Protein AF-A0A8J4TET8-F1 (afdb_monomer_lite)

InterPro domains:
  IPR002698 5-formyltetrahydrofolate cyclo-ligase [PF01812] (403-600)
  IPR002698 5-formyltetrahydrofolate cyclo-ligase [PTHR13017] (386-620)
  IPR024185 5-formyltetrahydrofolate cyclo-ligase-like domain superfamily [G3DSA:3.40.50.10420] (451-612)
  IPR025593 Growth arrest-specific protein 8 domain [PF13851] (230-390)
  IPR037171 NagB/RpiA transferase-like [SSF100950] (402-618)

pLDDT: mean 81.6, std 18.82, range [26.59, 98.31]

Secondary structure (DSSP, 8-state):
-----------------------------------THHHHHHHHHHHHHHHHHHHHHHHHHHHHHHHHHHHHHHHHHHHHHHHHHHHHHHHHHHHHHHHHHHHHHHHHHHHHHHHHHHHHHHHHHHHHHHHHHHHHHHHHHHHHHHHHHHHHHHHHHHHHHHHHHHHHHHHHHHHHHHHHHHHHHHHHHHHHHHHHHHHHHHHHHHHHHHHHHHHHHHHHHHHHHHHHHHHHHHHHHHHHHHHHHHHHHHHHHHHHHHHHHHHHHHHHHHHHHHHHHHHHHHHHHHHHHHHHHHHHHHHHHHHHHHHHHHHHHHHHHHHHHHHHHHHHHHHHHHHHHHHHHHHHHHHHHHHHHHHHHTTTTTS---------------------------------------HHHHHHHHHHHHHHTT-B-SS---TTSPPPBTTHHHHHHTTTS-HHHHH-SEEEE-SSGGGHHHHHHHHHTTPEEEEEPGGGBTBSEEEEPPPTT--HHHHHHHHSTTHHHHS-EEE-TT-----SEEEE--SEE-TTS-EE-SSS-HHHHHHHHHHHTTS--TTSEEEEE--GGGB----GGG--TTS---SEEE-SS-EEE----SPPP-S--TT-

Radius of gyration: 111.87 Å; chains: 1; bounding box: 209×104×379 Å

Sequence (620 aa):
MGPKKKSAEKKASGKKSGKKKGGKSGSGLPNEKMTKEQLEEKIKQMQAQMEQEVKERNSFQLEYDKIQSFCEMTKKQLEEKKTDLRNRDKDLEAAAERHQAEIMMYDQKLRHLLQEQQTAIGELKTERVVVIKVMEDEHTEVERKLQRDRLKLKANMNEQELSYQNLLKNLKLTHNKETTKLRTKFEDKVRVIEATYEKKMQIQREEKDLRRKVELHETEQKKNFHISMLIKNQEKAFSDFRSYYSEITLGSFNQMNLLKDQRAEMKMKEEAAEKEMADVQKENQRLIETLKEVTQEVAELQKQLTDYHKDKALLKEKKADLKARDAELKDQKLENEVMKQRIIMMKQKNDDLQQKFSKAIQEVQQKNSFKNLLLERKMSTLTHTMEKKGGHSNVCNGNDATKWDIRHKVWDYMESKELASFPRPVHHRIPNFKGAQGACGKLVDFEFFTKCTEVKVDPDKPLEGARLAALQAGKTLLVPTPRLRTGLFNRIVPPQRASKEDLRVCSTSQGVKEFSVPVGLDSRVHMDLVVVGSVAVSEKGYRIGKGEGFADMEYAMMVSMGAVNESTVVVTIVHDCQVVDIPEGLTESHDLTVDYILTPSRIIKTECKIPKPQGIIWSK

Structure (mmCIF, N/CA/C/O backbone):
data_AF-A0A8J4TET8-F1
#
_entry.id   AF-A0A8J4TET8-F1
#
loop_
_atom_site.group_PDB
_atom_site.id
_atom_site.type_symbol
_atom_site.label_atom_id
_atom_site.label_alt_id
_atom_site.label_comp_id
_atom_site.label_asym_id
_atom_site.label_entity_id
_atom_site.label_seq_id
_atom_site.pdbx_PDB_ins_code
_atom_site.Cartn_x
_atom_site.Cartn_y
_atom_site.Cartn_z
_atom_site.occupancy
_atom_site.B_iso_or_equiv
_atom_site.auth_seq_id
_atom_site.auth_comp_id
_atom_site.auth_asym_id
_atom_site.auth_atom_id
_atom_site.pdbx_PDB_model_num
ATOM 1 N N . MET A 1 1 ? 59.371 -41.474 -98.783 1.00 40.91 1 MET A N 1
ATOM 2 C CA . MET A 1 1 ? 58.909 -42.674 -99.527 1.00 40.91 1 MET A CA 1
ATOM 3 C C . MET A 1 1 ? 59.495 -42.625 -100.941 1.00 40.91 1 MET A C 1
ATOM 5 O O . MET A 1 1 ? 59.842 -41.535 -101.372 1.00 40.91 1 MET A O 1
ATOM 9 N N . GLY A 1 2 ? 59.648 -43.760 -101.638 1.00 44.81 2 GLY A N 1
ATOM 10 C CA . GLY A 1 2 ? 59.929 -43.789 -103.094 1.00 44.81 2 GLY A CA 1
ATOM 11 C C . GLY A 1 2 ? 58.631 -43.751 -103.934 1.00 44.81 2 GLY A C 1
ATOM 12 O O . GLY A 1 2 ? 57.599 -43.482 -103.317 1.00 44.81 2 GLY A O 1
ATOM 13 N N . PRO A 1 3 ? 58.616 -44.110 -105.252 1.00 53.50 3 PRO A N 1
ATOM 14 C CA . PRO A 1 3 ? 59.635 -44.938 -105.936 1.00 53.50 3 PRO A CA 1
ATOM 15 C C . PRO A 1 3 ? 59.945 -44.723 -107.466 1.00 53.50 3 PRO A C 1
ATOM 17 O O . PRO A 1 3 ? 59.063 -44.465 -108.268 1.00 53.50 3 PRO A O 1
ATOM 20 N N . LYS A 1 4 ? 61.182 -45.095 -107.872 1.00 35.88 4 LYS A N 1
ATOM 21 C CA . LYS A 1 4 ? 61.586 -45.926 -109.061 1.00 35.88 4 LYS A CA 1
ATOM 22 C C . LYS A 1 4 ? 61.344 -45.511 -110.553 1.00 35.88 4 LYS A C 1
ATOM 24 O O . LYS A 1 4 ? 60.207 -45.465 -110.995 1.00 35.88 4 LYS A O 1
ATOM 29 N N . LYS A 1 5 ? 62.431 -45.680 -111.360 1.00 38.03 5 LYS A N 1
ATOM 30 C CA . LYS A 1 5 ? 62.505 -46.196 -112.781 1.00 38.03 5 LYS A CA 1
ATOM 31 C C . LYS A 1 5 ? 61.964 -45.263 -113.909 1.00 38.03 5 LYS A C 1
ATOM 33 O O . LYS A 1 5 ? 61.221 -44.356 -113.590 1.00 38.03 5 LYS A O 1
ATOM 38 N N . LYS A 1 6 ? 62.256 -45.361 -115.232 1.00 35.81 6 LYS A N 1
ATOM 39 C CA . LYS A 1 6 ? 63.081 -46.188 -116.192 1.00 35.81 6 LYS A CA 1
ATOM 40 C C . LYS A 1 6 ? 63.198 -45.373 -117.537 1.00 35.81 6 LYS A C 1
ATOM 42 O O . LYS A 1 6 ? 62.360 -44.508 -117.726 1.00 35.81 6 LYS A O 1
ATOM 47 N N . SER A 1 7 ? 63.992 -45.655 -118.595 1.00 29.81 7 SER A N 1
ATOM 48 C CA . SER A 1 7 ? 65.415 -46.062 -118.757 1.00 29.81 7 SER A CA 1
ATOM 49 C C . SER A 1 7 ? 65.847 -46.236 -120.254 1.00 29.81 7 SER A C 1
ATOM 51 O O . SER A 1 7 ? 65.263 -47.086 -120.919 1.00 29.81 7 SER A O 1
ATOM 53 N N . ALA A 1 8 ? 66.956 -45.602 -120.6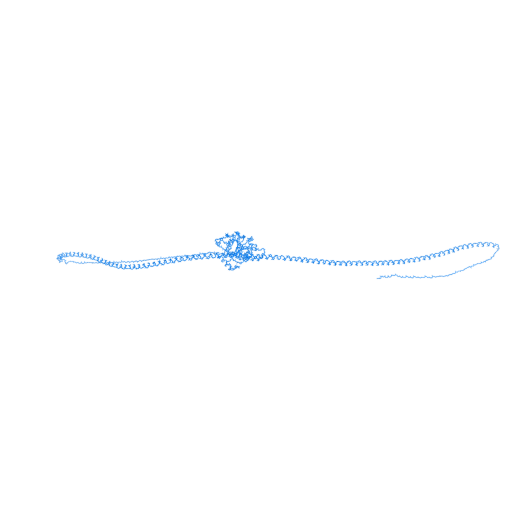75 1.00 32.22 8 ALA A N 1
ATOM 54 C CA . ALA A 1 8 ? 68.075 -46.157 -121.492 1.00 32.22 8 ALA A CA 1
ATOM 55 C C . ALA A 1 8 ? 67.920 -46.689 -122.962 1.00 32.22 8 ALA A C 1
ATOM 57 O O . ALA A 1 8 ? 66.872 -47.176 -123.356 1.00 32.22 8 ALA A O 1
ATOM 58 N N . GLU A 1 9 ? 69.075 -46.717 -123.674 1.00 30.05 9 GLU A N 1
ATOM 59 C CA . GLU A 1 9 ? 69.445 -47.474 -124.917 1.00 30.05 9 GLU A CA 1
ATOM 60 C C . GLU A 1 9 ? 69.026 -46.933 -126.320 1.00 30.05 9 GLU A C 1
ATOM 62 O O . GLU A 1 9 ? 67.994 -46.287 -126.419 1.00 30.05 9 GLU A O 1
ATOM 67 N N . LYS A 1 10 ? 69.720 -47.164 -127.473 1.00 31.67 10 LYS A N 1
ATOM 68 C CA . LYS A 1 10 ? 71.149 -47.453 -127.864 1.00 31.67 10 LYS A CA 1
ATOM 69 C C . LYS A 1 10 ? 71.323 -47.462 -129.424 1.00 31.67 10 LYS A C 1
ATOM 71 O O . LYS A 1 10 ? 70.475 -48.041 -130.082 1.00 31.67 10 LYS A O 1
ATOM 76 N N . LYS A 1 11 ? 72.518 -47.079 -129.948 1.00 28.86 11 LYS A N 1
ATOM 77 C CA . LYS A 1 11 ? 73.205 -47.577 -131.203 1.00 28.86 11 LYS A CA 1
ATOM 78 C C . LYS A 1 11 ? 72.530 -47.366 -132.605 1.00 28.86 11 LYS A C 1
ATOM 80 O O . LYS A 1 11 ? 71.349 -47.083 -132.656 1.00 28.86 11 LYS A O 1
ATOM 85 N N . ALA A 1 12 ? 73.174 -47.537 -133.790 1.00 29.00 12 ALA A N 1
ATOM 86 C CA . ALA A 1 12 ? 74.579 -47.326 -134.251 1.00 29.00 12 ALA A CA 1
ATOM 87 C C . ALA A 1 12 ? 74.809 -47.480 -135.805 1.00 29.00 12 ALA A C 1
ATOM 89 O O . ALA A 1 12 ? 74.196 -48.327 -136.439 1.00 29.00 12 ALA A O 1
ATOM 90 N N . SER A 1 13 ? 75.832 -46.774 -136.343 1.00 27.02 13 SER A N 1
ATOM 91 C CA . SER A 1 13 ? 76.868 -47.179 -137.359 1.00 27.02 13 SER A CA 1
ATOM 92 C C . SER A 1 13 ? 76.636 -47.484 -138.877 1.00 27.02 13 SER A C 1
ATOM 94 O O . SER A 1 13 ? 76.037 -48.496 -139.218 1.00 27.02 13 SER A O 1
ATOM 96 N N . GLY A 1 14 ? 77.427 -46.801 -139.748 1.00 26.59 14 GLY A N 1
ATOM 97 C CA . GLY A 1 14 ? 78.214 -47.361 -140.901 1.00 26.59 14 GLY A CA 1
ATOM 98 C C . GLY A 1 14 ? 77.778 -47.052 -142.367 1.00 26.59 14 GLY A C 1
ATOM 99 O O . GLY A 1 14 ? 76.672 -46.572 -142.551 1.00 26.59 14 GLY A O 1
ATOM 100 N N . LYS A 1 15 ? 78.529 -47.341 -143.471 1.00 30.31 15 LYS A N 1
ATOM 101 C CA . LYS A 1 15 ? 79.992 -47.246 -143.842 1.00 30.31 15 LYS A CA 1
ATOM 102 C C . LYS A 1 15 ? 80.226 -47.578 -145.371 1.00 30.31 15 LYS A C 1
ATOM 104 O O . LYS A 1 15 ? 79.471 -48.394 -145.880 1.00 30.31 15 LYS A O 1
ATOM 109 N N . LYS A 1 16 ? 81.336 -47.121 -146.026 1.00 28.75 16 LYS A N 1
ATOM 110 C CA . LYS A 1 16 ? 81.946 -47.558 -147.359 1.00 28.75 16 LYS A CA 1
ATOM 111 C C . LYS A 1 16 ? 81.229 -47.161 -148.702 1.00 28.75 16 LYS A C 1
ATOM 113 O O . LYS A 1 16 ? 80.078 -46.773 -148.623 1.00 28.75 16 LYS A O 1
ATOM 118 N N . SER A 1 17 ? 81.748 -47.314 -149.961 1.00 29.92 17 SER A N 1
ATOM 119 C CA . SER A 1 17 ? 83.071 -47.071 -150.669 1.00 29.92 17 SER A CA 1
ATOM 120 C C . SER A 1 17 ? 83.088 -47.564 -152.176 1.00 29.92 17 SER A C 1
ATOM 122 O O . SER A 1 17 ? 82.557 -48.647 -152.391 1.00 29.92 17 SER A O 1
ATOM 124 N N . GLY A 1 18 ? 83.761 -46.939 -153.191 1.00 29.11 18 GLY A N 1
ATOM 125 C CA . GLY A 1 18 ? 83.865 -47.474 -154.610 1.00 29.11 18 GLY A CA 1
ATOM 126 C C . GLY A 1 18 ? 84.772 -46.723 -155.661 1.00 29.11 18 GLY A C 1
ATOM 127 O O . GLY A 1 18 ? 85.221 -45.625 -155.344 1.00 29.11 18 GLY A O 1
ATOM 128 N N . LYS A 1 19 ? 85.127 -47.292 -156.864 1.00 35.81 19 LYS A N 1
ATOM 129 C CA . LYS A 1 19 ? 86.274 -46.844 -157.766 1.00 35.81 19 LYS A CA 1
ATOM 130 C C . LYS A 1 19 ? 86.313 -47.368 -159.277 1.00 35.81 19 LYS A C 1
ATOM 132 O O . LYS A 1 19 ? 86.084 -48.557 -159.441 1.00 35.81 19 LYS A O 1
ATOM 137 N N . LYS A 1 20 ? 86.818 -46.579 -160.294 1.00 35.06 20 LYS A N 1
ATOM 138 C CA . LYS A 1 20 ? 87.671 -46.906 -161.550 1.00 35.06 20 LYS A CA 1
ATOM 139 C C . LYS A 1 20 ? 87.180 -47.239 -163.054 1.00 35.06 20 LYS A C 1
ATOM 141 O O . LYS A 1 20 ? 86.587 -48.283 -163.254 1.00 35.06 20 LYS A O 1
ATOM 146 N N . LYS A 1 21 ? 87.689 -46.478 -164.094 1.00 37.75 21 LYS A N 1
ATOM 147 C CA . LYS A 1 21 ? 88.337 -46.731 -165.490 1.00 37.75 21 LYS A CA 1
ATOM 148 C C . LYS A 1 21 ? 87.767 -47.452 -166.814 1.00 37.75 21 LYS A C 1
ATOM 150 O O . LYS A 1 21 ? 87.458 -48.628 -166.721 1.00 37.75 21 LYS A O 1
ATOM 155 N N . GLY A 1 22 ? 87.988 -46.884 -168.063 1.00 35.16 22 GLY A N 1
ATOM 156 C CA . GLY A 1 22 ? 88.524 -47.545 -169.357 1.00 35.16 22 GLY A CA 1
ATOM 157 C C . GLY A 1 22 ? 87.862 -47.431 -170.824 1.00 35.16 22 GLY A C 1
ATOM 158 O O . GLY A 1 22 ? 86.645 -47.490 -170.885 1.00 35.16 22 GLY A O 1
ATOM 159 N N . GLY A 1 23 ? 88.601 -47.366 -172.001 1.00 35.59 23 GLY A N 1
ATOM 160 C CA . GLY A 1 23 ? 88.115 -47.520 -173.463 1.00 35.59 23 GLY A CA 1
ATOM 161 C C . GLY A 1 23 ? 89.018 -47.030 -174.703 1.00 35.59 23 GLY A C 1
ATOM 162 O O . GLY A 1 23 ? 89.890 -46.212 -174.420 1.00 35.59 23 GLY A O 1
ATOM 163 N N . LYS A 1 24 ? 88.885 -47.480 -176.024 1.00 37.53 24 LYS A N 1
ATOM 164 C CA . LYS A 1 24 ? 89.741 -47.088 -177.266 1.00 37.53 24 LYS A CA 1
ATOM 165 C C . LYS A 1 24 ? 89.443 -47.606 -178.781 1.00 37.53 24 LYS A C 1
ATOM 167 O O . LYS A 1 24 ? 89.544 -48.808 -178.987 1.00 37.53 24 LYS A O 1
ATOM 172 N N . SER A 1 25 ? 89.350 -46.737 -179.856 1.00 35.38 25 SER A N 1
ATOM 173 C CA . SER A 1 25 ? 89.657 -46.830 -181.389 1.00 35.38 25 SER A CA 1
ATOM 174 C C . SER A 1 25 ? 89.088 -47.912 -182.405 1.00 35.38 25 SER A C 1
ATOM 176 O O . SER A 1 25 ? 88.686 -48.948 -181.898 1.00 35.38 25 SER A O 1
ATOM 178 N N . GLY A 1 26 ? 89.145 -47.904 -183.791 1.00 36.94 26 GLY A N 1
ATOM 179 C CA . GLY A 1 26 ? 89.291 -46.906 -184.943 1.00 36.94 26 GLY A CA 1
ATOM 180 C C . GLY A 1 26 ? 90.246 -47.186 -186.209 1.00 36.94 26 GLY A C 1
ATOM 181 O O . GLY A 1 26 ? 91.446 -47.214 -185.955 1.00 36.94 26 GLY A O 1
ATOM 182 N N . SER A 1 27 ? 89.811 -47.293 -187.525 1.00 40.16 27 SER A N 1
ATOM 183 C CA . SER A 1 27 ? 90.644 -47.312 -188.831 1.00 40.16 27 SER A CA 1
ATOM 184 C C . SER A 1 27 ? 89.913 -47.510 -190.242 1.00 40.16 27 SER A C 1
ATOM 186 O O . SER A 1 27 ? 88.805 -48.029 -190.214 1.00 40.16 27 SER A O 1
ATOM 188 N N . GLY A 1 28 ? 90.526 -47.259 -191.455 1.00 42.75 28 GLY A N 1
ATOM 189 C CA . GLY A 1 28 ? 90.104 -47.756 -192.842 1.00 42.75 28 GLY A CA 1
ATOM 190 C C . GLY A 1 28 ? 90.632 -47.017 -194.148 1.00 42.75 28 GLY A C 1
ATOM 191 O O . GLY A 1 28 ? 90.811 -45.809 -194.054 1.00 42.75 28 GLY A O 1
ATOM 192 N N . LEU A 1 29 ? 90.919 -47.667 -195.330 1.00 49.66 29 LEU A N 1
ATOM 193 C CA . LEU A 1 29 ? 91.625 -47.095 -196.563 1.00 49.66 29 LEU A CA 1
ATOM 194 C C . LEU A 1 29 ? 91.176 -47.659 -198.024 1.00 49.66 29 LEU A C 1
ATOM 196 O O . LEU A 1 29 ? 90.023 -48.076 -198.070 1.00 49.66 29 LEU A O 1
ATOM 200 N N . PRO A 1 30 ? 91.900 -47.640 -199.225 1.00 54.88 30 PRO A N 1
ATOM 201 C CA . PRO A 1 30 ? 91.337 -47.184 -200.566 1.00 54.88 30 PRO A CA 1
ATOM 202 C C . PRO A 1 30 ? 91.761 -47.860 -201.968 1.00 54.88 30 PRO A C 1
ATOM 204 O O . PRO A 1 30 ? 92.522 -48.821 -201.993 1.00 54.88 30 PRO A O 1
ATOM 207 N N . ASN A 1 31 ? 91.379 -47.251 -203.139 1.00 48.00 31 ASN A N 1
ATOM 208 C CA . ASN A 1 31 ? 92.028 -47.192 -204.519 1.00 48.00 31 ASN A CA 1
ATOM 209 C C . ASN A 1 31 ? 91.616 -48.092 -205.769 1.00 48.00 31 ASN A C 1
ATOM 211 O O . ASN A 1 31 ? 91.044 -49.163 -205.623 1.00 48.00 31 ASN A O 1
ATOM 215 N N . GLU A 1 32 ? 91.998 -47.620 -206.992 1.00 46.44 32 GLU A N 1
ATOM 216 C CA . GLU A 1 32 ? 92.178 -48.222 -208.366 1.00 46.44 32 GLU A CA 1
ATOM 217 C C . GLU A 1 32 ? 91.069 -48.226 -209.484 1.00 46.44 32 GLU A C 1
ATOM 219 O O . GLU A 1 32 ? 90.154 -49.040 -209.506 1.00 46.44 32 GLU A O 1
ATOM 224 N N . LYS A 1 33 ? 91.289 -47.355 -210.498 1.00 50.94 33 LYS A N 1
ATOM 225 C CA . LYS A 1 33 ? 91.165 -47.457 -211.993 1.00 50.94 33 LYS A CA 1
ATOM 226 C C . LYS A 1 33 ? 90.023 -48.220 -212.731 1.00 50.94 33 LYS A C 1
ATOM 228 O O . LYS A 1 33 ? 89.953 -49.440 -212.688 1.00 50.94 33 LYS A O 1
ATOM 233 N N . MET A 1 34 ? 89.332 -47.510 -213.648 1.00 50.28 34 MET A N 1
ATOM 234 C CA . MET A 1 34 ? 88.880 -47.973 -214.993 1.00 50.28 34 MET A CA 1
ATOM 235 C C . MET A 1 34 ? 88.661 -46.766 -215.953 1.00 50.28 34 MET A C 1
ATOM 237 O O . MET A 1 34 ? 89.038 -45.648 -215.606 1.00 50.28 34 MET A O 1
ATOM 241 N N . THR A 1 35 ? 88.183 -46.992 -217.187 1.00 54.59 35 THR A N 1
ATOM 242 C CA . THR A 1 35 ? 88.312 -46.105 -218.371 1.00 54.59 35 THR A CA 1
ATOM 243 C C . THR A 1 35 ? 87.583 -44.748 -218.332 1.00 54.59 35 THR A C 1
ATOM 245 O O . THR A 1 35 ? 86.604 -44.550 -217.618 1.00 54.59 35 THR A O 1
ATOM 248 N N . LYS A 1 36 ? 88.073 -43.808 -219.162 1.00 55.69 36 LYS A N 1
ATOM 249 C CA . LYS A 1 36 ? 87.835 -42.353 -219.076 1.00 55.69 36 LYS A CA 1
ATOM 250 C C . LYS A 1 36 ? 86.366 -41.919 -218.975 1.00 55.69 36 LYS A C 1
ATOM 252 O O . LYS A 1 36 ? 86.036 -41.161 -218.072 1.00 55.69 36 LYS A O 1
ATOM 257 N N . GLU A 1 37 ? 85.488 -42.401 -219.848 1.00 54.91 37 GLU A N 1
ATOM 258 C CA . GLU A 1 37 ? 84.082 -41.952 -219.884 1.00 54.91 37 GLU A CA 1
ATOM 259 C C . GLU A 1 37 ? 83.282 -42.420 -218.652 1.00 54.91 37 GLU A C 1
ATOM 261 O O . GLU A 1 37 ? 82.347 -41.750 -218.226 1.00 54.91 37 GLU A O 1
ATOM 266 N N . GLN A 1 38 ? 83.705 -43.505 -217.991 1.00 55.06 38 GLN A N 1
ATOM 267 C CA . GLN A 1 38 ? 83.097 -43.982 -216.740 1.00 55.06 38 GLN A CA 1
ATOM 268 C C . GLN A 1 38 ? 83.605 -43.242 -215.486 1.00 55.06 38 GLN A C 1
ATOM 270 O O . GLN A 1 38 ? 83.064 -43.442 -214.395 1.00 55.06 38 GLN A O 1
ATOM 275 N N . LEU A 1 39 ? 84.633 -42.391 -215.606 1.00 56.22 39 LEU A N 1
ATOM 276 C CA . LEU A 1 39 ? 85.129 -41.569 -214.495 1.00 56.22 39 LEU A CA 1
ATOM 277 C C . LEU A 1 39 ? 84.292 -40.298 -214.293 1.00 56.22 39 LEU A C 1
ATOM 279 O O . LEU A 1 39 ? 84.081 -39.893 -213.151 1.00 56.22 39 LEU A O 1
ATOM 283 N N . GLU A 1 40 ? 83.789 -39.690 -215.369 1.00 58.59 40 GLU A N 1
ATOM 284 C CA . GLU A 1 40 ? 83.091 -38.396 -215.303 1.00 58.59 40 GLU A CA 1
ATOM 285 C C . GLU A 1 40 ? 81.706 -38.515 -214.630 1.00 58.59 40 GLU A C 1
ATOM 287 O O . GLU A 1 40 ? 81.351 -37.680 -213.796 1.00 58.59 40 GLU A O 1
ATOM 292 N N . GLU A 1 41 ? 80.977 -39.610 -214.874 1.00 59.03 41 GLU A N 1
ATOM 293 C CA . GLU A 1 41 ? 79.699 -39.926 -214.209 1.00 59.03 41 GLU A CA 1
ATOM 294 C C . GLU A 1 41 ? 79.868 -40.126 -212.684 1.00 59.03 41 GLU A C 1
ATOM 296 O O . GLU A 1 41 ? 79.086 -39.622 -211.872 1.00 59.03 41 GLU A O 1
ATOM 301 N N . LYS A 1 42 ? 80.938 -40.823 -212.268 1.00 58.59 42 LYS A N 1
ATOM 302 C CA . LYS A 1 42 ? 81.206 -41.162 -210.857 1.00 58.59 42 LYS A CA 1
ATOM 303 C C . LYS A 1 42 ? 81.567 -39.954 -209.990 1.00 58.59 42 LYS A C 1
ATOM 305 O O . LYS A 1 42 ? 81.278 -39.960 -208.793 1.00 58.59 42 LYS A O 1
ATOM 310 N N . ILE A 1 43 ? 82.175 -38.918 -210.570 1.00 59.91 43 ILE A N 1
ATOM 311 C CA . ILE A 1 43 ? 82.568 -37.704 -209.837 1.00 59.91 43 ILE A CA 1
ATOM 312 C C . ILE A 1 43 ? 81.332 -36.948 -209.323 1.00 59.91 43 ILE A C 1
ATOM 314 O O . ILE A 1 43 ? 81.316 -36.535 -208.161 1.00 59.91 43 ILE A O 1
ATOM 318 N N . LYS A 1 44 ? 80.265 -36.841 -210.130 1.00 60.16 44 LYS A N 1
ATOM 319 C CA . LYS A 1 44 ? 79.015 -36.169 -209.724 1.00 60.16 44 LYS A CA 1
ATOM 320 C C . LYS A 1 44 ? 78.339 -36.829 -208.520 1.00 60.16 44 LYS A C 1
ATOM 322 O O . LYS A 1 44 ? 77.846 -36.123 -207.643 1.00 60.16 44 LYS A O 1
ATOM 327 N N . GLN A 1 45 ? 78.329 -38.163 -208.448 1.00 58.84 45 GLN A N 1
ATOM 328 C CA . GLN A 1 45 ? 77.679 -38.875 -207.340 1.00 58.84 45 GLN A CA 1
ATOM 329 C C . GLN A 1 45 ? 78.380 -38.632 -205.992 1.00 58.84 45 GLN A C 1
ATOM 331 O O . GLN A 1 45 ? 77.701 -38.397 -204.993 1.00 58.84 45 GLN A O 1
ATOM 336 N N . MET A 1 46 ? 79.720 -38.604 -205.957 1.00 59.03 46 MET A N 1
ATOM 337 C CA . MET A 1 46 ? 80.457 -38.313 -204.715 1.00 59.03 46 MET A CA 1
ATOM 338 C C . MET A 1 46 ? 80.292 -36.862 -204.239 1.00 59.03 46 MET A C 1
ATOM 340 O O . MET A 1 46 ? 80.284 -36.615 -203.034 1.00 59.03 46 MET A O 1
ATOM 344 N N . GLN A 1 47 ? 80.130 -35.897 -205.153 1.00 59.50 47 GLN A N 1
ATOM 345 C CA . GLN A 1 47 ? 79.918 -34.493 -204.777 1.00 59.50 47 GLN A CA 1
ATOM 346 C C . GLN A 1 47 ? 78.591 -34.289 -204.029 1.00 59.50 47 GLN A C 1
ATOM 348 O O . GLN A 1 47 ? 78.572 -33.609 -203.005 1.00 59.50 47 GLN A O 1
ATOM 353 N N . ALA A 1 48 ? 77.506 -34.931 -204.478 1.00 59.97 48 ALA A N 1
ATOM 354 C CA . ALA A 1 48 ? 76.192 -34.811 -203.843 1.00 59.97 48 ALA A CA 1
ATOM 355 C C . ALA A 1 48 ? 76.155 -35.375 -202.407 1.00 59.97 48 ALA A C 1
ATOM 357 O O . ALA A 1 48 ? 75.518 -34.789 -201.533 1.00 59.97 48 ALA A O 1
ATOM 358 N N . GLN A 1 49 ? 76.864 -36.479 -202.138 1.00 59.53 49 GLN A N 1
ATOM 359 C CA . GLN A 1 49 ? 76.925 -37.067 -200.792 1.00 59.53 49 GLN A CA 1
ATOM 360 C C . GLN A 1 49 ? 77.650 -36.155 -199.787 1.00 59.53 49 GLN A C 1
ATOM 362 O O . GLN A 1 49 ? 77.240 -36.066 -198.630 1.00 59.53 49 GLN A O 1
ATOM 367 N N . MET A 1 50 ? 78.685 -35.427 -200.226 1.00 58.31 50 MET A N 1
ATOM 368 C CA . MET A 1 50 ? 79.468 -34.550 -199.348 1.00 58.31 50 MET A CA 1
ATOM 369 C C . MET A 1 50 ? 78.646 -33.375 -198.786 1.00 58.31 50 MET A C 1
ATOM 371 O O . MET A 1 50 ? 78.826 -32.995 -197.631 1.00 58.31 50 MET A O 1
ATOM 375 N N . GLU A 1 51 ? 77.720 -32.807 -199.567 1.00 60.53 51 GLU A N 1
ATOM 376 C CA . GLU A 1 51 ? 76.887 -31.686 -199.105 1.00 60.53 51 GLU A CA 1
ATOM 377 C C . GLU A 1 51 ? 75.868 -32.072 -198.023 1.00 60.53 51 GLU A C 1
ATOM 379 O O . GLU A 1 51 ? 75.421 -31.202 -197.267 1.00 60.53 51 GLU A O 1
ATOM 384 N N . GLN A 1 52 ? 75.466 -33.345 -197.949 1.00 61.00 52 GLN A N 1
ATOM 385 C CA . GLN A 1 52 ? 74.481 -33.797 -196.967 1.00 61.00 52 GLN A CA 1
ATOM 386 C C . GLN A 1 52 ? 75.118 -34.005 -195.583 1.00 61.00 52 GLN A C 1
ATOM 388 O O . GLN A 1 52 ? 74.631 -33.438 -194.605 1.00 61.00 52 GLN A O 1
ATOM 393 N N . GLU A 1 53 ? 76.265 -34.690 -195.520 1.00 60.38 53 GLU A N 1
ATOM 394 C CA . GLU A 1 53 ? 77.092 -34.851 -194.306 1.00 60.38 53 GLU A CA 1
ATOM 395 C C . GLU A 1 53 ? 77.366 -33.505 -193.600 1.00 60.38 53 GLU A C 1
ATOM 397 O O . GLU A 1 53 ? 77.251 -33.377 -192.377 1.00 60.38 53 GLU A O 1
ATOM 402 N N . VAL A 1 54 ? 77.676 -32.456 -194.374 1.00 63.34 54 VAL A N 1
ATOM 403 C CA . VAL A 1 54 ? 77.955 -31.106 -193.848 1.00 63.34 54 VAL A CA 1
ATOM 404 C C . VAL A 1 54 ? 76.725 -30.472 -193.180 1.00 63.34 54 VAL A C 1
ATOM 406 O O . VAL A 1 54 ? 76.865 -29.781 -192.167 1.00 63.34 54 VAL A O 1
ATOM 409 N N . LYS A 1 55 ? 75.514 -30.714 -193.701 1.00 63.44 55 LYS A N 1
ATOM 410 C CA . LYS A 1 55 ? 74.263 -30.193 -193.119 1.00 63.44 55 LYS A CA 1
ATOM 411 C C . LYS A 1 55 ? 73.931 -30.891 -191.800 1.00 63.44 55 LYS A C 1
ATOM 413 O O . LYS A 1 55 ? 73.600 -30.216 -190.825 1.00 63.44 55 LYS A O 1
ATOM 418 N N . GLU A 1 56 ? 74.086 -32.211 -191.744 1.00 62.41 56 GLU A N 1
ATOM 419 C CA . GLU A 1 56 ? 73.833 -33.000 -190.531 1.00 62.41 56 GLU A CA 1
ATOM 420 C C . GLU A 1 56 ? 74.819 -32.627 -189.410 1.00 62.41 56 GLU A C 1
ATOM 422 O O . GLU A 1 56 ? 74.400 -32.365 -188.279 1.00 62.41 56 GLU A O 1
ATOM 427 N N . ARG A 1 57 ? 76.110 -32.446 -189.729 1.00 66.12 57 ARG A N 1
ATOM 428 C CA . ARG A 1 57 ? 77.114 -31.948 -188.771 1.00 66.12 57 ARG A CA 1
ATOM 429 C C . ARG A 1 57 ? 76.744 -30.588 -188.162 1.00 66.12 57 ARG A C 1
ATOM 431 O O . ARG A 1 57 ? 76.882 -30.409 -186.951 1.00 66.12 57 ARG A O 1
ATOM 438 N N . ASN A 1 58 ? 76.272 -29.642 -188.976 1.00 65.75 58 ASN A N 1
ATOM 439 C CA . ASN A 1 58 ? 75.847 -28.325 -188.487 1.00 65.75 58 ASN A CA 1
ATOM 440 C C . ASN A 1 58 ? 74.603 -28.411 -187.585 1.00 65.75 58 ASN A C 1
ATOM 442 O O . ASN A 1 58 ? 74.508 -27.656 -186.618 1.00 65.75 58 ASN A O 1
ATOM 446 N N . SER A 1 59 ? 73.687 -29.350 -187.850 1.00 66.81 59 SER A N 1
ATOM 447 C CA . SER A 1 59 ? 72.535 -29.612 -186.978 1.00 66.81 59 SER A CA 1
ATOM 448 C C . SER A 1 59 ? 72.977 -30.060 -185.580 1.00 66.81 59 SER A C 1
ATOM 450 O O . SER A 1 59 ? 72.564 -29.467 -184.583 1.00 66.81 59 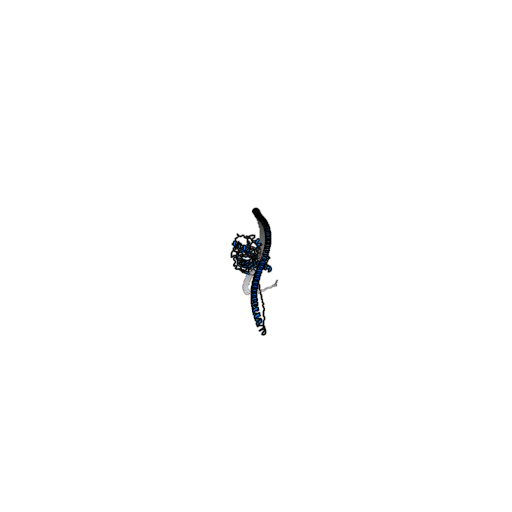SER A O 1
ATOM 452 N N . PHE A 1 60 ? 73.867 -31.056 -185.495 1.00 70.12 60 PHE A N 1
ATOM 453 C CA . PHE A 1 60 ? 74.333 -31.587 -184.208 1.00 70.12 60 PHE A CA 1
ATOM 454 C C . PHE A 1 60 ? 75.117 -30.567 -183.371 1.00 70.12 60 PHE A C 1
ATOM 456 O O . PHE A 1 60 ? 74.951 -30.536 -182.152 1.00 70.12 60 PHE A O 1
ATOM 463 N N . GLN A 1 61 ? 75.925 -29.700 -183.995 1.00 69.19 61 GLN A N 1
ATOM 464 C CA . GLN A 1 61 ? 76.631 -28.638 -183.264 1.00 69.19 61 GLN A CA 1
ATOM 465 C C . GLN A 1 61 ? 75.648 -27.666 -182.590 1.00 69.19 61 GLN A C 1
ATOM 467 O O . GLN A 1 61 ? 75.817 -27.313 -181.426 1.00 69.19 61 GLN A O 1
ATOM 472 N N . LEU A 1 62 ? 74.577 -27.287 -183.292 1.00 72.75 62 LEU A N 1
ATOM 473 C CA . LEU A 1 62 ? 73.591 -26.325 -182.796 1.00 72.75 62 LEU A CA 1
ATOM 474 C C . LEU A 1 62 ? 72.741 -26.909 -181.646 1.00 72.75 62 LEU A C 1
ATOM 476 O O . LEU A 1 62 ? 72.296 -26.172 -180.764 1.00 72.75 62 LEU A O 1
ATOM 480 N N . GLU A 1 63 ? 72.544 -28.230 -181.595 1.00 72.44 63 GLU A N 1
ATOM 481 C CA . GLU A 1 63 ? 71.965 -28.898 -180.419 1.00 72.44 63 GLU A CA 1
ATOM 482 C C . GLU A 1 63 ? 72.952 -29.026 -179.253 1.00 72.44 63 GLU A C 1
ATOM 484 O O . GLU A 1 63 ? 72.567 -28.786 -178.106 1.00 72.44 63 GLU A O 1
ATOM 489 N N . TYR A 1 64 ? 74.226 -29.327 -179.528 1.00 77.06 64 TYR A N 1
ATOM 490 C CA . TYR A 1 64 ? 75.276 -29.355 -178.506 1.00 77.06 64 TYR A CA 1
ATOM 491 C C . TYR A 1 64 ? 75.380 -28.006 -177.777 1.00 77.06 64 TYR A C 1
ATOM 493 O O . TYR A 1 64 ? 75.333 -27.964 -176.546 1.00 77.06 64 TYR A O 1
ATOM 501 N N . ASP A 1 65 ? 75.421 -26.898 -178.521 1.00 73.38 65 ASP A N 1
ATOM 502 C CA . ASP A 1 65 ? 75.551 -25.548 -177.962 1.00 73.38 65 ASP A CA 1
ATOM 503 C C . ASP A 1 65 ? 74.326 -25.154 -177.105 1.00 73.38 65 ASP A C 1
ATOM 505 O O . ASP A 1 65 ? 74.468 -24.530 -176.047 1.00 73.38 65 ASP A O 1
ATOM 509 N N . LYS A 1 66 ? 73.114 -25.590 -177.489 1.00 75.19 66 LYS A N 1
ATOM 510 C CA . LYS A 1 66 ? 71.896 -25.440 -176.664 1.00 75.19 66 LYS A CA 1
ATOM 511 C C . LYS A 1 66 ? 72.001 -26.211 -175.345 1.00 75.19 66 LYS A C 1
ATOM 513 O O . LYS A 1 66 ? 71.674 -25.663 -174.292 1.00 75.19 66 LYS A O 1
ATOM 518 N N . ILE A 1 67 ? 72.446 -27.469 -175.385 1.00 74.50 67 ILE A N 1
ATOM 519 C CA . ILE A 1 67 ? 72.585 -28.322 -174.192 1.00 74.50 67 ILE A CA 1
ATOM 520 C C . ILE A 1 67 ? 73.670 -27.768 -173.257 1.00 74.50 67 ILE A C 1
ATOM 522 O O . ILE A 1 67 ? 73.457 -27.700 -172.043 1.00 74.50 67 ILE A O 1
ATOM 526 N N . GLN A 1 68 ? 74.793 -27.302 -173.812 1.00 74.50 68 GLN A N 1
ATOM 527 C CA . GLN A 1 68 ? 75.856 -26.607 -173.083 1.00 74.50 68 GLN A CA 1
ATOM 528 C C . GLN A 1 68 ? 75.298 -25.375 -172.348 1.00 74.50 68 GLN A C 1
ATOM 530 O O . GLN A 1 68 ? 75.455 -25.263 -171.130 1.00 74.50 68 GLN A O 1
ATOM 535 N N . SER A 1 69 ? 74.560 -24.510 -173.054 1.00 74.81 69 SER A N 1
ATOM 536 C CA . SER A 1 69 ? 73.940 -23.307 -172.483 1.00 74.81 69 SER A CA 1
ATOM 537 C C . SER A 1 69 ? 72.944 -23.626 -171.355 1.00 74.81 69 SER A C 1
ATOM 539 O O . SER A 1 69 ? 73.021 -23.036 -170.275 1.00 74.81 69 SER A O 1
ATOM 541 N N . PHE A 1 70 ? 72.065 -24.620 -171.535 1.00 80.00 70 PHE A N 1
ATOM 542 C CA . PHE A 1 70 ? 71.149 -25.077 -170.478 1.00 80.00 70 PHE A CA 1
ATOM 543 C C . PHE A 1 70 ? 71.888 -25.633 -169.250 1.00 80.00 70 PHE A C 1
ATOM 545 O O . PHE A 1 70 ? 71.479 -25.385 -168.110 1.00 80.00 70 PHE A O 1
ATOM 552 N N . CYS A 1 71 ? 72.987 -26.361 -169.460 1.00 77.81 71 CYS A N 1
ATOM 553 C CA . CYS A 1 71 ? 73.820 -26.907 -168.389 1.00 77.81 71 CYS A CA 1
ATOM 554 C C . CYS A 1 71 ? 74.523 -25.800 -167.584 1.00 77.81 71 CYS A C 1
ATOM 556 O O . CYS A 1 71 ? 74.639 -25.894 -166.362 1.00 77.81 71 CYS A O 1
ATOM 558 N N . GLU A 1 72 ? 74.978 -24.734 -168.240 1.00 76.50 72 GLU A N 1
ATOM 559 C CA . GLU A 1 72 ? 75.593 -23.576 -167.580 1.00 76.50 72 GLU A CA 1
ATOM 560 C C . GLU A 1 72 ? 74.557 -22.719 -166.839 1.00 76.50 72 GLU A C 1
ATOM 562 O O . GLU A 1 72 ? 74.772 -22.355 -165.680 1.00 76.50 72 GLU A O 1
ATOM 567 N N . MET A 1 73 ? 73.389 -22.485 -167.446 1.00 74.69 73 MET A N 1
ATOM 568 C CA . MET A 1 73 ? 72.288 -21.742 -166.826 1.00 74.69 73 MET A CA 1
ATOM 569 C C . MET A 1 73 ? 71.775 -22.427 -165.550 1.00 74.69 73 MET A C 1
ATOM 571 O O . MET A 1 73 ? 71.626 -21.783 -164.511 1.00 74.69 73 MET A O 1
ATOM 575 N N . THR A 1 74 ? 71.564 -23.747 -165.588 1.00 77.75 74 THR A N 1
ATOM 576 C CA . THR A 1 74 ? 71.106 -24.510 -164.412 1.00 77.75 74 THR A CA 1
ATOM 577 C C . THR A 1 74 ? 72.168 -24.605 -163.313 1.00 77.75 74 THR A C 1
ATOM 579 O O . THR A 1 74 ? 71.820 -24.529 -162.135 1.00 77.75 74 THR A O 1
ATOM 582 N N . LYS A 1 75 ? 73.467 -24.671 -163.650 1.00 80.06 75 LYS A N 1
ATOM 583 C CA . LYS A 1 75 ? 74.559 -24.535 -162.661 1.00 80.06 75 LYS A CA 1
ATOM 584 C C . LYS A 1 75 ? 74.537 -23.169 -161.971 1.00 80.06 75 LYS A C 1
ATOM 586 O O . LYS A 1 75 ? 74.661 -23.115 -160.750 1.00 80.06 75 LYS A O 1
ATOM 591 N N . LYS A 1 76 ? 74.340 -22.079 -162.723 1.00 81.31 76 LYS A N 1
ATOM 592 C CA . LYS A 1 76 ? 74.256 -20.717 -162.168 1.00 81.31 76 LYS A CA 1
ATOM 593 C C . LYS A 1 76 ? 73.069 -20.570 -161.209 1.00 81.31 76 LYS A C 1
ATOM 595 O O . LYS A 1 76 ? 73.262 -20.152 -160.072 1.00 81.31 76 LYS A O 1
ATOM 600 N N . GLN A 1 77 ? 71.881 -21.016 -161.623 1.00 80.38 77 GLN A N 1
ATOM 601 C CA . GLN A 1 77 ? 70.679 -21.033 -160.776 1.00 80.38 77 GLN A CA 1
ATOM 602 C C . GLN A 1 77 ? 70.862 -21.877 -159.501 1.00 80.38 77 GLN A C 1
ATOM 604 O O . GLN A 1 77 ? 70.373 -21.506 -158.434 1.00 80.38 77 GLN A O 1
ATOM 609 N N . LEU A 1 78 ? 71.585 -23.001 -159.583 1.00 82.94 78 LEU A N 1
ATOM 610 C CA . LEU A 1 78 ? 71.877 -23.850 -158.426 1.00 82.94 78 LEU A CA 1
ATOM 611 C C . LEU A 1 78 ? 72.792 -23.157 -157.404 1.00 82.94 78 LEU A C 1
ATOM 613 O O . LEU A 1 78 ? 72.540 -23.265 -156.205 1.00 82.94 78 LEU A O 1
ATOM 617 N N . GLU A 1 79 ? 73.835 -22.445 -157.844 1.00 81.94 79 GLU A N 1
ATOM 618 C CA . GLU A 1 79 ? 74.689 -21.678 -156.924 1.00 81.94 79 GLU A CA 1
ATOM 619 C C . GLU A 1 79 ? 73.962 -20.461 -156.335 1.00 81.94 79 GLU A C 1
ATOM 621 O O . GLU A 1 79 ? 74.068 -20.230 -155.132 1.00 81.94 79 GLU A O 1
ATOM 626 N N . GLU A 1 80 ? 73.131 -19.762 -157.116 1.00 83.44 80 GLU A N 1
ATOM 627 C CA . GLU A 1 80 ? 72.263 -18.685 -156.609 1.00 83.44 80 GLU A CA 1
ATOM 628 C C . GLU A 1 80 ? 71.341 -19.189 -155.481 1.00 83.44 80 GLU A C 1
ATOM 630 O O . GLU A 1 80 ? 71.288 -18.596 -154.400 1.00 83.44 80 GLU A O 1
ATOM 635 N N . LYS A 1 81 ? 70.689 -20.349 -155.659 1.00 85.19 81 LYS A N 1
ATOM 636 C CA . LYS A 1 81 ? 69.838 -20.940 -154.608 1.00 85.19 81 LYS A CA 1
ATOM 637 C C . LYS A 1 81 ? 70.623 -21.469 -153.402 1.00 85.19 81 LYS A C 1
ATOM 639 O O . LYS A 1 81 ? 70.097 -21.448 -152.289 1.00 85.19 81 LYS A O 1
ATOM 644 N N . LYS A 1 82 ? 71.884 -21.882 -153.572 1.00 82.88 82 LYS A N 1
ATOM 645 C CA . LYS A 1 82 ? 72.784 -22.187 -152.441 1.00 82.88 82 LYS A CA 1
ATOM 646 C C . LYS A 1 82 ? 73.177 -20.928 -151.665 1.00 82.88 82 LYS A C 1
ATOM 648 O O . LYS A 1 82 ? 73.315 -21.007 -150.445 1.00 82.88 82 LYS A O 1
ATOM 653 N N . THR A 1 83 ? 73.355 -19.783 -152.328 1.00 82.75 83 THR A N 1
ATOM 654 C CA . THR A 1 83 ? 73.601 -18.509 -151.632 1.00 82.75 83 THR A CA 1
ATOM 655 C C . THR A 1 83 ? 72.359 -17.992 -150.908 1.00 82.75 83 THR A C 1
ATOM 657 O O . THR A 1 83 ? 72.487 -17.570 -149.762 1.00 82.75 83 THR A O 1
ATOM 660 N N . ASP A 1 84 ? 71.162 -18.125 -151.493 1.00 83.62 84 ASP A N 1
ATOM 661 C CA . ASP A 1 84 ? 69.896 -17.775 -150.825 1.00 83.62 84 ASP A CA 1
ATOM 662 C C . ASP A 1 84 ? 69.696 -18.551 -149.513 1.00 83.62 84 ASP A C 1
ATOM 664 O O . ASP A 1 84 ? 69.324 -17.965 -148.496 1.00 83.62 84 ASP A O 1
ATOM 668 N N . LEU A 1 85 ? 69.958 -19.866 -149.529 1.00 83.75 85 LEU A N 1
ATOM 669 C CA . LEU A 1 85 ? 69.870 -20.719 -148.338 1.00 83.75 85 LEU A CA 1
ATOM 670 C C . LEU A 1 85 ? 70.836 -20.254 -147.244 1.00 83.75 85 LEU A C 1
ATOM 672 O O . LEU A 1 85 ? 70.394 -19.937 -146.147 1.00 83.75 85 LEU A O 1
ATOM 676 N N . ARG A 1 86 ? 72.126 -20.091 -147.569 1.00 84.38 86 ARG A N 1
ATOM 677 C CA . ARG A 1 86 ? 73.152 -19.640 -146.608 1.00 84.38 86 ARG A CA 1
ATOM 678 C C . ARG A 1 86 ? 72.872 -18.267 -145.997 1.00 84.38 86 ARG A C 1
ATOM 680 O O . ARG A 1 86 ? 73.351 -17.992 -144.900 1.00 84.38 86 ARG A O 1
ATOM 687 N N . ASN A 1 87 ? 72.164 -17.392 -146.709 1.00 86.06 87 ASN A N 1
ATOM 688 C CA . ASN A 1 87 ? 71.745 -16.102 -146.167 1.00 86.06 87 ASN A CA 1
ATOM 689 C C . ASN A 1 87 ? 70.574 -16.284 -145.189 1.00 86.06 87 ASN A C 1
ATOM 691 O O . ASN A 1 87 ? 70.647 -15.789 -144.070 1.00 86.06 87 ASN A O 1
ATOM 695 N N . ARG A 1 88 ? 69.562 -17.088 -145.549 1.00 86.31 88 ARG A N 1
ATOM 696 C CA . ARG A 1 88 ? 68.440 -17.409 -144.650 1.00 86.31 88 ARG A CA 1
ATOM 697 C C . ARG A 1 88 ? 68.856 -18.163 -143.390 1.00 86.31 88 ARG A C 1
ATOM 699 O O . ARG A 1 88 ? 68.297 -17.893 -142.334 1.00 86.31 88 ARG A O 1
ATOM 706 N N . ASP A 1 89 ? 69.831 -19.062 -143.483 1.00 84.19 89 ASP A N 1
ATOM 707 C CA . ASP A 1 89 ? 70.372 -19.771 -142.319 1.00 84.19 89 ASP A CA 1
ATOM 708 C C . ASP A 1 89 ? 70.965 -18.768 -141.306 1.00 84.19 89 ASP A C 1
ATOM 710 O O . ASP A 1 89 ? 70.648 -18.825 -140.120 1.00 84.19 89 ASP A O 1
ATOM 714 N N . LYS A 1 90 ? 71.715 -17.762 -141.784 1.00 87.25 90 LYS A N 1
ATOM 715 C CA . LYS A 1 90 ? 72.238 -16.664 -140.948 1.00 87.25 90 LYS A CA 1
ATOM 716 C C . LYS A 1 90 ? 71.148 -15.743 -140.403 1.00 87.25 90 LYS A C 1
ATOM 718 O O . LYS A 1 90 ? 71.243 -15.308 -139.259 1.00 87.25 90 LYS A O 1
ATOM 723 N N . ASP A 1 91 ? 70.122 -15.432 -141.197 1.00 87.44 91 ASP A N 1
ATOM 724 C CA . ASP A 1 91 ? 68.986 -14.622 -140.737 1.00 87.44 91 ASP A CA 1
ATOM 725 C C . ASP A 1 91 ? 68.231 -15.322 -139.590 1.00 87.44 91 ASP A C 1
ATOM 727 O O . ASP A 1 91 ? 67.762 -14.659 -138.660 1.00 87.44 91 ASP A O 1
ATOM 731 N N . LEU A 1 92 ? 68.148 -16.660 -139.633 1.00 86.56 92 LEU A N 1
ATOM 732 C CA . LEU A 1 92 ? 67.582 -17.500 -138.574 1.00 86.56 92 LEU A CA 1
ATOM 733 C C . LEU A 1 92 ? 68.482 -17.555 -137.330 1.00 86.56 92 LEU A C 1
ATOM 735 O O . LEU A 1 92 ? 67.970 -17.381 -136.225 1.00 86.56 92 LEU A O 1
ATOM 739 N N . GLU A 1 93 ? 69.799 -17.728 -137.486 1.00 86.19 93 GLU A N 1
ATOM 740 C CA . GLU A 1 93 ? 70.765 -17.646 -136.375 1.00 86.19 93 GLU A CA 1
ATOM 741 C C . GLU A 1 93 ? 70.669 -16.279 -135.670 1.00 86.19 93 GLU A C 1
ATOM 743 O O . GLU A 1 93 ? 70.404 -16.210 -134.468 1.00 86.19 93 GLU A O 1
ATOM 748 N N . ALA A 1 94 ? 70.733 -15.181 -136.429 1.00 86.94 94 ALA A N 1
ATOM 749 C CA . ALA A 1 94 ? 70.608 -13.823 -135.901 1.00 86.94 94 ALA A CA 1
ATOM 750 C C . ALA A 1 94 ? 69.213 -13.513 -135.318 1.00 86.94 94 ALA A C 1
ATOM 752 O O . ALA A 1 94 ? 69.062 -12.581 -134.526 1.00 86.94 94 ALA A O 1
ATOM 753 N N . ALA A 1 95 ? 68.156 -14.236 -135.706 1.00 87.50 95 ALA A N 1
ATOM 754 C CA . ALA A 1 95 ? 66.844 -14.151 -135.057 1.00 87.50 95 ALA A CA 1
ATOM 755 C C . ALA A 1 95 ? 66.815 -14.905 -133.715 1.00 87.50 95 ALA A C 1
ATOM 757 O O . ALA A 1 95 ? 66.281 -14.379 -132.737 1.00 87.50 95 ALA A O 1
ATOM 758 N N . ALA A 1 96 ? 67.430 -16.089 -133.645 1.00 86.00 96 ALA A N 1
ATOM 759 C CA . ALA A 1 96 ? 67.537 -16.872 -132.417 1.00 86.00 96 ALA A CA 1
ATOM 760 C C . ALA A 1 96 ? 68.374 -16.152 -131.343 1.00 86.00 96 ALA A C 1
ATOM 762 O O . ALA A 1 96 ? 67.942 -16.066 -130.194 1.00 86.00 96 ALA A O 1
ATOM 763 N N . GLU A 1 97 ? 69.514 -15.561 -131.720 1.00 87.31 97 GLU A N 1
ATOM 764 C CA . GLU A 1 97 ? 70.357 -14.769 -130.810 1.00 87.31 97 GLU A CA 1
ATOM 765 C C . GLU A 1 97 ? 69.603 -13.571 -130.211 1.00 87.31 97 GLU A C 1
ATOM 767 O O . GLU A 1 97 ? 69.642 -13.353 -128.997 1.00 87.31 97 GLU A O 1
ATOM 772 N N . ARG A 1 98 ? 68.853 -12.827 -131.040 1.00 86.38 98 ARG A N 1
ATOM 773 C CA . ARG A 1 98 ? 68.002 -11.716 -130.576 1.00 86.38 98 ARG A CA 1
ATOM 774 C C . ARG A 1 98 ? 66.955 -12.189 -129.572 1.00 86.38 98 ARG A C 1
ATOM 776 O O . ARG A 1 98 ? 66.829 -11.586 -128.510 1.00 86.38 98 ARG A O 1
ATOM 783 N N . HIS A 1 99 ? 66.257 -13.285 -129.862 1.00 89.19 99 HIS A N 1
ATOM 784 C CA . HIS A 1 99 ? 65.238 -13.807 -128.955 1.00 89.19 99 HIS A CA 1
ATOM 785 C C . HIS A 1 99 ? 65.831 -14.326 -127.632 1.00 89.19 99 HIS A C 1
ATOM 787 O O . HIS A 1 99 ? 65.255 -14.128 -126.562 1.00 89.19 99 HIS A O 1
ATOM 793 N N . GLN A 1 100 ? 67.025 -14.924 -127.661 1.00 89.69 100 GLN A N 1
ATOM 794 C CA . GLN A 1 100 ? 67.722 -15.328 -126.439 1.00 89.69 100 GLN A CA 1
ATOM 795 C C . GLN A 1 100 ? 68.152 -14.114 -125.592 1.00 89.69 100 GLN A C 1
ATOM 797 O O . GLN A 1 100 ? 68.012 -14.145 -124.367 1.00 89.69 100 GLN A O 1
ATOM 802 N N . ALA A 1 101 ? 68.597 -13.021 -126.223 1.00 88.00 101 ALA A N 1
ATOM 803 C CA . ALA A 1 101 ? 68.889 -11.763 -125.533 1.00 88.00 101 ALA A CA 1
ATOM 804 C C . ALA A 1 101 ? 67.627 -11.114 -124.925 1.00 88.00 101 ALA A C 1
ATOM 806 O O . ALA A 1 101 ? 67.673 -10.621 -123.795 1.00 88.00 101 ALA A O 1
ATOM 807 N N . GLU A 1 102 ? 66.484 -11.165 -125.619 1.00 88.56 102 GLU A N 1
ATOM 808 C CA . GLU A 1 102 ? 65.183 -10.745 -125.077 1.00 88.56 102 GLU A CA 1
ATOM 809 C C . GLU A 1 102 ? 64.804 -11.550 -123.828 1.00 88.56 102 GLU A C 1
ATOM 811 O O . GLU A 1 102 ? 64.457 -10.959 -122.806 1.00 88.56 102 GLU A O 1
ATOM 816 N N . ILE A 1 103 ? 64.915 -12.884 -123.869 1.00 90.12 103 ILE A N 1
ATOM 817 C CA . ILE A 1 103 ? 64.619 -13.759 -122.722 1.00 90.12 103 ILE A CA 1
ATOM 818 C C . ILE A 1 103 ? 65.489 -13.390 -121.510 1.00 90.12 103 ILE A C 1
ATOM 820 O O . ILE A 1 103 ? 64.966 -13.266 -120.402 1.00 90.12 103 ILE A O 1
ATOM 824 N N . MET A 1 104 ? 66.790 -13.149 -121.706 1.00 88.62 104 MET A N 1
ATOM 825 C CA . MET A 1 104 ? 67.687 -12.727 -120.621 1.00 88.62 104 MET A CA 1
ATOM 826 C C . MET A 1 104 ? 67.312 -11.346 -120.055 1.00 88.62 104 MET A C 1
ATOM 828 O O . MET A 1 104 ? 67.301 -11.164 -118.837 1.00 88.62 104 MET A O 1
ATOM 832 N N . MET A 1 105 ? 66.924 -10.397 -120.912 1.00 91.06 105 MET A N 1
ATOM 833 C CA . MET A 1 105 ? 66.403 -9.087 -120.498 1.00 91.06 105 MET A CA 1
ATOM 834 C C . MET A 1 105 ? 65.089 -9.196 -119.706 1.00 91.06 105 MET A C 1
ATOM 836 O O . MET A 1 105 ? 64.888 -8.447 -118.748 1.00 91.06 105 MET A O 1
ATOM 840 N N . TYR A 1 106 ? 64.189 -10.115 -120.070 1.00 90.81 106 TYR A N 1
ATOM 841 C CA . TYR A 1 106 ? 62.943 -10.348 -119.333 1.00 90.81 106 TYR A CA 1
ATOM 842 C C . TYR A 1 106 ? 63.174 -11.047 -117.987 1.00 90.81 106 TYR A C 1
ATOM 844 O O . TYR A 1 106 ? 62.579 -10.629 -116.994 1.00 90.81 106 TYR A O 1
ATOM 852 N N . ASP A 1 107 ? 64.067 -12.037 -117.910 1.00 90.38 107 ASP A N 1
ATOM 853 C CA . ASP A 1 107 ? 64.442 -12.687 -116.644 1.00 90.38 107 ASP A CA 1
ATOM 854 C C . ASP A 1 107 ? 65.111 -11.692 -115.675 1.00 90.38 107 ASP A C 1
ATOM 856 O O . ASP A 1 107 ? 64.750 -11.632 -114.499 1.00 90.38 107 ASP A O 1
ATOM 860 N N . GLN A 1 108 ? 66.003 -10.822 -116.166 1.00 89.81 108 GLN A N 1
ATOM 861 C CA . GLN A 1 108 ? 66.599 -9.759 -115.348 1.00 89.81 108 GLN A CA 1
ATOM 862 C C . GLN A 1 108 ? 65.549 -8.757 -114.833 1.00 89.81 108 GLN A C 1
ATOM 864 O O . GLN A 1 108 ? 65.574 -8.399 -113.653 1.00 89.81 108 GLN A O 1
ATOM 869 N N . LYS A 1 109 ? 64.594 -8.337 -115.677 1.00 92.50 109 LYS A N 1
ATOM 870 C CA . LYS A 1 109 ? 63.473 -7.471 -115.263 1.00 92.50 109 LYS A CA 1
ATOM 871 C C . LYS A 1 109 ? 62.581 -8.142 -114.218 1.00 92.50 109 LYS A C 1
ATOM 873 O O . LYS A 1 109 ? 62.203 -7.495 -113.245 1.00 92.50 109 LYS A O 1
ATOM 878 N N . LEU A 1 110 ? 62.277 -9.431 -114.383 1.00 92.44 110 LEU A N 1
ATOM 879 C CA . LEU A 1 110 ? 61.478 -10.195 -113.424 1.00 92.44 110 LEU A CA 1
ATOM 880 C C . LEU A 1 110 ? 62.188 -10.311 -112.066 1.00 92.44 110 LEU A C 1
ATOM 882 O O . LEU A 1 110 ? 61.553 -10.122 -111.032 1.00 92.44 110 LEU A O 1
ATOM 886 N N . ARG A 1 111 ? 63.508 -10.546 -112.055 1.00 91.62 111 ARG A N 1
ATOM 887 C CA . ARG A 1 111 ? 64.319 -10.550 -110.823 1.00 91.62 111 ARG A CA 1
ATOM 888 C C . ARG A 1 111 ? 64.304 -9.196 -110.115 1.00 91.62 111 ARG A C 1
ATOM 890 O O . ARG A 1 111 ? 64.109 -9.178 -108.903 1.00 91.62 111 ARG A O 1
ATOM 897 N N . HIS A 1 112 ? 64.457 -8.088 -110.850 1.00 90.69 112 HIS A N 1
ATOM 898 C CA . HIS A 1 112 ? 64.358 -6.742 -110.271 1.00 90.69 112 HIS A CA 1
ATOM 899 C C . HIS A 1 112 ? 62.989 -6.521 -109.627 1.00 90.69 112 HIS A C 1
ATOM 901 O O . HIS A 1 112 ? 62.915 -6.194 -108.450 1.00 90.69 112 HIS A O 1
ATOM 907 N N . LEU A 1 113 ? 61.909 -6.782 -110.368 1.00 93.69 113 LEU A N 1
ATOM 908 C CA . LEU A 1 113 ? 60.539 -6.563 -109.905 1.00 93.69 113 LEU A CA 1
ATOM 909 C C . LEU A 1 113 ? 60.184 -7.437 -108.686 1.00 93.69 113 LEU A C 1
ATOM 911 O O . LEU A 1 113 ? 59.497 -6.974 -107.779 1.00 93.69 113 LEU A O 1
ATOM 915 N N . LEU A 1 114 ? 60.695 -8.671 -108.610 1.00 92.31 114 LEU A N 1
ATOM 916 C CA . LEU A 1 114 ? 60.558 -9.523 -107.422 1.00 92.31 114 LEU A CA 1
ATOM 917 C C . LEU A 1 114 ? 61.360 -8.993 -106.219 1.00 92.31 114 LEU A C 1
ATOM 919 O O . LEU A 1 114 ? 60.863 -9.032 -105.095 1.00 92.31 114 LEU A O 1
ATOM 923 N N . GLN A 1 115 ? 62.577 -8.483 -106.430 1.00 93.25 115 GLN A N 1
ATOM 924 C CA . GLN A 1 115 ? 63.390 -7.880 -105.366 1.00 93.25 115 GLN A CA 1
ATOM 925 C C . GLN A 1 115 ? 62.787 -6.559 -104.857 1.00 93.25 115 GLN A C 1
ATOM 927 O O . GLN A 1 115 ? 62.794 -6.294 -103.656 1.00 93.25 115 GLN A O 1
ATOM 932 N N . GLU A 1 116 ? 62.220 -5.764 -105.757 1.00 92.56 116 GLU A N 1
ATOM 933 C CA . GLU A 1 116 ? 61.502 -4.518 -105.488 1.00 92.56 116 GLU A CA 1
ATOM 934 C C . GLU A 1 116 ? 60.228 -4.785 -104.669 1.00 92.56 116 GLU A C 1
ATOM 936 O O . GLU A 1 116 ? 60.065 -4.227 -103.584 1.00 92.56 116 GLU A O 1
ATOM 941 N N . GLN A 1 117 ? 59.394 -5.747 -105.090 1.00 93.06 117 GLN A N 1
ATOM 942 C CA . GLN A 1 117 ? 58.236 -6.206 -104.310 1.00 93.06 117 GLN A CA 1
ATOM 943 C C . GLN A 1 117 ? 58.633 -6.744 -102.929 1.00 93.06 117 GLN A C 1
ATOM 945 O O . GLN A 1 117 ? 57.988 -6.420 -101.933 1.00 93.06 117 GLN A O 1
ATOM 950 N N . GLN A 1 118 ? 59.697 -7.547 -102.841 1.00 92.56 118 GLN A N 1
ATOM 951 C CA . GLN A 1 118 ? 60.170 -8.093 -101.568 1.00 92.56 118 GLN A CA 1
ATOM 952 C C . GLN A 1 118 ? 60.694 -6.995 -100.624 1.00 92.56 118 GLN A C 1
ATOM 954 O O . GLN A 1 118 ? 60.488 -7.095 -99.413 1.00 92.56 118 GLN A O 1
ATOM 959 N N . THR A 1 119 ? 61.324 -5.947 -101.167 1.00 93.50 119 THR A N 1
ATOM 960 C CA . THR A 1 119 ? 61.768 -4.762 -100.411 1.00 93.50 119 THR A CA 1
ATOM 961 C C . THR A 1 119 ? 60.567 -3.978 -99.880 1.00 93.50 119 THR A C 1
ATOM 963 O O . THR A 1 119 ? 60.461 -3.806 -98.668 1.00 93.50 119 THR A O 1
ATOM 966 N N . ALA A 1 120 ? 59.596 -3.636 -100.734 1.00 93.81 120 ALA A N 1
ATOM 967 C CA . ALA A 1 120 ? 58.375 -2.927 -100.331 1.00 93.81 120 ALA A CA 1
ATOM 968 C C . ALA A 1 120 ? 57.543 -3.708 -99.289 1.00 93.81 120 ALA A C 1
ATOM 970 O O . ALA A 1 120 ? 57.010 -3.140 -98.336 1.00 93.81 120 ALA A O 1
ATOM 971 N N . ILE A 1 121 ? 57.471 -5.041 -99.408 1.00 93.69 121 ILE A N 1
ATOM 972 C CA . ILE A 1 121 ? 56.851 -5.918 -98.399 1.00 93.69 121 ILE A CA 1
ATOM 973 C C . ILE A 1 121 ? 57.635 -5.903 -97.074 1.00 93.69 121 ILE A C 1
ATOM 975 O O . ILE A 1 121 ? 57.040 -6.093 -96.011 1.00 93.69 121 ILE A O 1
ATOM 979 N N . GLY A 1 122 ? 58.955 -5.711 -97.112 1.00 92.06 122 GLY A N 1
ATOM 980 C CA . GLY A 1 122 ? 59.792 -5.503 -95.929 1.00 92.06 122 GLY A CA 1
ATOM 981 C C . GLY A 1 122 ? 59.501 -4.163 -95.253 1.00 92.06 122 GLY A C 1
ATOM 982 O O . GLY A 1 122 ? 59.198 -4.138 -94.060 1.00 92.06 122 GLY A O 1
ATOM 983 N N . GLU A 1 123 ? 59.508 -3.080 -96.028 1.00 93.00 123 GLU A N 1
ATOM 984 C CA . GLU A 1 123 ? 59.237 -1.711 -95.576 1.00 93.00 123 GLU A CA 1
ATOM 985 C C . GLU A 1 123 ? 57.860 -1.605 -94.906 1.00 93.00 123 GLU A C 1
ATOM 987 O O . GLU A 1 123 ? 57.786 -1.267 -93.724 1.00 93.00 123 GLU A O 1
ATOM 992 N N . LEU A 1 124 ? 56.789 -2.042 -95.582 1.00 92.19 124 LEU A N 1
ATOM 993 C CA . LEU A 1 124 ? 55.421 -2.058 -95.038 1.00 92.19 124 LEU A CA 1
ATOM 994 C C . LEU A 1 124 ? 55.287 -2.899 -93.753 1.00 92.19 124 LEU A C 1
ATOM 996 O O . LEU A 1 124 ? 54.472 -2.592 -92.879 1.00 92.19 124 LEU A O 1
ATOM 1000 N N . LYS A 1 125 ? 56.085 -3.967 -93.596 1.00 93.88 125 LYS A N 1
ATOM 1001 C CA . LYS A 1 125 ? 56.131 -4.740 -92.342 1.00 93.88 125 LYS A CA 1
ATOM 1002 C C . LYS A 1 125 ? 56.826 -3.965 -91.228 1.00 93.88 125 LYS A C 1
ATOM 1004 O O . LYS A 1 125 ? 56.337 -3.997 -90.100 1.00 93.88 125 LYS A O 1
ATOM 1009 N N . THR A 1 126 ? 57.932 -3.278 -91.519 1.00 91.75 126 THR A N 1
ATOM 1010 C CA . THR A 1 126 ? 58.622 -2.441 -90.525 1.00 91.75 126 THR A CA 1
ATOM 1011 C C . THR A 1 126 ? 57.784 -1.233 -90.116 1.00 91.75 126 THR A C 1
ATOM 1013 O O . THR A 1 126 ? 57.623 -1.001 -88.921 1.00 91.75 126 THR A O 1
ATOM 1016 N N . GLU A 1 127 ? 57.151 -0.545 -91.069 1.00 92.38 127 GLU A N 1
ATOM 1017 C CA . GLU A 1 127 ? 56.229 0.566 -90.817 1.00 92.38 127 GLU A CA 1
ATOM 1018 C C . GLU A 1 127 ? 55.061 0.120 -89.930 1.00 92.38 127 GLU A C 1
ATOM 1020 O O . GLU A 1 127 ? 54.812 0.728 -88.891 1.00 92.38 127 GLU A O 1
ATOM 1025 N N . ARG A 1 128 ? 54.411 -1.009 -90.251 1.00 92.44 128 ARG A N 1
ATOM 1026 C CA . ARG A 1 128 ? 53.344 -1.577 -89.412 1.00 92.44 128 ARG A CA 1
ATOM 1027 C C . ARG A 1 128 ? 53.802 -1.841 -87.973 1.00 92.44 128 ARG A C 1
ATOM 1029 O O . ARG A 1 128 ? 53.035 -1.588 -87.048 1.00 92.44 128 ARG A O 1
ATOM 1036 N N . VAL A 1 129 ? 55.012 -2.367 -87.771 1.00 94.38 129 VAL A N 1
ATOM 1037 C CA . VAL A 1 129 ? 55.554 -2.624 -86.423 1.00 94.38 129 VAL A CA 1
ATOM 1038 C C . VAL A 1 129 ? 55.832 -1.314 -85.681 1.00 94.38 129 VAL A C 1
ATOM 1040 O O . VAL A 1 129 ? 55.483 -1.212 -84.508 1.00 94.38 129 VAL A O 1
ATOM 1043 N N . VAL A 1 130 ? 56.381 -0.299 -86.356 1.00 93.88 130 VAL A N 1
ATOM 1044 C CA . VAL A 1 130 ? 56.599 1.037 -85.774 1.00 93.88 130 VAL A CA 1
ATOM 1045 C C . VAL A 1 130 ? 55.270 1.691 -85.386 1.00 93.88 130 VAL A C 1
ATOM 1047 O O . VAL A 1 130 ? 55.136 2.146 -84.254 1.00 93.88 130 VAL A O 1
ATOM 1050 N N . VAL A 1 131 ? 54.263 1.676 -86.266 1.00 93.56 131 VAL A N 1
ATOM 1051 C CA . VAL A 1 131 ? 52.931 2.245 -85.993 1.00 93.56 131 VAL A CA 1
ATOM 1052 C C . VAL A 1 131 ? 52.256 1.546 -84.813 1.00 93.56 131 VAL A C 1
ATOM 1054 O O . VAL A 1 131 ? 51.769 2.223 -83.910 1.00 93.56 131 VAL A O 1
ATOM 1057 N N . ILE A 1 132 ? 52.268 0.207 -84.764 1.00 92.50 132 ILE A N 1
ATOM 1058 C CA . ILE A 1 132 ? 51.746 -0.539 -83.606 1.00 92.50 132 ILE A CA 1
ATOM 1059 C C . ILE A 1 132 ? 52.492 -0.126 -82.334 1.00 92.50 132 ILE A C 1
ATOM 1061 O O . ILE A 1 132 ? 51.851 0.132 -81.316 1.00 92.50 132 ILE A O 1
ATOM 1065 N N . LYS A 1 133 ? 53.824 -0.005 -82.389 1.00 94.94 133 LYS A N 1
ATOM 1066 C CA . LYS A 1 133 ? 54.611 0.310 -81.198 1.00 94.94 133 LYS A CA 1
ATOM 1067 C C . LYS A 1 133 ? 54.359 1.725 -80.666 1.00 94.94 133 LYS A C 1
ATOM 1069 O O . LYS A 1 133 ? 54.221 1.898 -79.458 1.00 94.94 133 LYS A O 1
ATOM 1074 N N . VAL A 1 134 ? 54.215 2.714 -81.550 1.00 94.62 134 VAL A N 1
ATOM 1075 C CA . VAL A 1 134 ? 53.820 4.082 -81.169 1.00 94.62 134 VAL A CA 1
ATOM 1076 C C . VAL A 1 134 ? 52.446 4.080 -80.489 1.00 94.62 134 VAL A C 1
ATOM 1078 O O . VAL A 1 134 ? 52.307 4.651 -79.412 1.00 94.62 134 VAL A O 1
ATOM 1081 N N . MET A 1 135 ? 51.459 3.368 -81.046 1.00 91.38 135 MET A N 1
ATOM 1082 C CA . MET A 1 135 ? 50.117 3.259 -80.452 1.00 91.38 135 MET A CA 1
ATOM 1083 C C . MET A 1 135 ? 50.125 2.569 -79.071 1.00 91.38 135 MET A C 1
ATOM 1085 O O . MET A 1 135 ? 49.388 2.979 -78.175 1.00 91.38 135 MET A O 1
ATOM 1089 N N . GLU A 1 136 ? 50.966 1.548 -78.861 1.00 92.69 136 GLU A N 1
ATOM 1090 C CA . GLU A 1 136 ? 51.170 0.926 -77.539 1.00 92.69 136 GLU A CA 1
ATOM 1091 C C . GLU A 1 136 ? 51.787 1.902 -76.522 1.00 92.69 136 GLU A C 1
ATOM 1093 O O . GLU A 1 136 ? 51.356 1.970 -75.365 1.00 92.69 136 GLU A O 1
ATOM 1098 N N . ASP A 1 137 ? 52.807 2.658 -76.930 1.00 94.06 137 ASP A N 1
ATOM 1099 C CA . ASP A 1 137 ? 53.516 3.576 -76.037 1.00 94.06 137 ASP A CA 1
ATOM 1100 C C . ASP A 1 137 ? 52.651 4.798 -75.674 1.00 94.06 137 ASP A C 1
ATOM 1102 O O . ASP A 1 137 ? 52.624 5.199 -74.504 1.00 94.06 137 ASP A O 1
ATOM 1106 N N . GLU A 1 138 ? 51.845 5.301 -76.618 1.00 94.38 138 GLU A N 1
ATOM 1107 C CA . GLU A 1 138 ? 50.783 6.285 -76.370 1.00 94.38 138 GLU A CA 1
ATOM 1108 C C . GLU A 1 138 ? 49.714 5.744 -75.406 1.00 94.38 138 GLU A C 1
ATOM 1110 O O . GLU A 1 138 ? 49.402 6.398 -74.406 1.00 94.38 138 GLU A O 1
ATOM 1115 N N . HIS A 1 139 ? 49.182 4.536 -75.645 1.00 93.69 139 HIS A N 1
ATOM 1116 C CA . HIS A 1 139 ? 48.169 3.927 -74.773 1.00 93.69 139 HIS A CA 1
ATOM 1117 C C . HIS A 1 139 ? 48.681 3.779 -73.338 1.00 93.69 139 HIS A C 1
ATOM 1119 O O . HIS A 1 139 ? 48.024 4.212 -72.388 1.00 93.69 139 HIS A O 1
ATOM 1125 N N . THR A 1 140 ? 49.886 3.229 -73.163 1.00 94.38 140 THR A N 1
ATOM 1126 C CA . THR A 1 140 ? 50.461 3.059 -71.824 1.00 94.38 140 THR A CA 1
ATOM 1127 C C . THR A 1 140 ? 50.782 4.400 -71.156 1.00 94.38 140 THR A C 1
ATOM 1129 O O . THR A 1 140 ? 50.776 4.468 -69.926 1.00 94.38 140 THR A O 1
ATOM 1132 N N . GLU A 1 141 ? 51.031 5.489 -71.898 1.00 95.12 141 GLU A N 1
ATOM 1133 C CA . GLU A 1 141 ? 51.143 6.829 -71.305 1.00 95.12 141 GLU A CA 1
ATOM 1134 C C . GLU A 1 141 ? 49.784 7.383 -70.863 1.00 95.12 141 GLU A C 1
ATOM 1136 O O . GLU A 1 141 ? 49.679 7.918 -69.752 1.00 95.12 141 GLU A O 1
ATOM 1141 N N . VAL A 1 142 ? 48.731 7.200 -71.663 1.00 95.00 142 VAL A N 1
ATOM 1142 C CA . VAL A 1 142 ? 47.358 7.552 -71.274 1.00 95.00 142 VAL A CA 1
ATOM 1143 C C . VAL A 1 142 ? 46.946 6.787 -70.013 1.00 95.00 142 VAL A C 1
ATOM 1145 O O . VAL A 1 142 ? 46.466 7.405 -69.061 1.00 95.00 142 VAL A O 1
ATOM 1148 N N . GLU A 1 143 ? 47.231 5.486 -69.920 1.00 91.69 143 GLU A N 1
ATOM 1149 C CA . GLU A 1 143 ? 47.027 4.704 -68.694 1.00 91.69 143 GLU A CA 1
ATOM 1150 C C . GLU A 1 143 ? 47.848 5.247 -67.518 1.00 91.69 143 GLU A C 1
ATOM 1152 O O . GLU A 1 143 ? 47.297 5.497 -66.442 1.00 91.69 143 GLU A O 1
ATOM 1157 N N . ARG A 1 144 ? 49.151 5.507 -67.708 1.00 94.38 144 ARG A N 1
ATOM 1158 C CA . ARG A 1 144 ? 50.020 6.116 -66.682 1.00 94.38 144 ARG A CA 1
ATOM 1159 C C . ARG A 1 144 ? 49.511 7.494 -66.238 1.00 94.38 144 ARG A C 1
ATOM 1161 O O . ARG A 1 144 ? 49.731 7.884 -65.091 1.00 94.38 144 ARG A O 1
ATOM 1168 N N . LYS A 1 145 ? 48.838 8.262 -67.100 1.00 95.38 145 LYS A N 1
ATOM 1169 C CA . LYS A 1 145 ? 48.180 9.533 -66.749 1.00 95.38 145 LYS A CA 1
ATOM 1170 C C . LYS A 1 145 ? 46.898 9.295 -65.945 1.00 95.38 145 LYS A C 1
ATOM 1172 O O . LYS A 1 145 ? 46.805 9.780 -64.819 1.00 95.38 145 LYS A O 1
ATOM 1177 N N . LEU A 1 146 ? 45.977 8.472 -66.448 1.00 94.69 146 LEU A N 1
ATOM 1178 C CA . LEU A 1 146 ? 44.717 8.131 -65.774 1.00 94.69 146 LEU A CA 1
ATOM 1179 C C . LEU A 1 146 ? 44.942 7.506 -64.387 1.00 94.69 146 LEU A C 1
ATOM 1181 O O . LEU A 1 146 ? 44.235 7.838 -63.438 1.00 94.69 146 LEU A O 1
ATOM 1185 N N . GLN A 1 147 ? 45.960 6.656 -64.225 1.00 93.88 147 GLN A N 1
ATOM 1186 C CA . GLN A 1 147 ? 46.329 6.091 -62.924 1.00 93.88 147 GLN A CA 1
ATOM 1187 C C . GLN A 1 147 ? 46.826 7.162 -61.939 1.00 93.88 147 GLN A C 1
ATOM 1189 O O . GLN A 1 147 ? 46.405 7.149 -60.779 1.00 93.88 147 GLN A O 1
ATOM 1194 N N . ARG A 1 148 ? 47.670 8.107 -62.388 1.00 95.00 148 ARG A N 1
ATOM 1195 C CA . ARG A 1 148 ? 48.125 9.249 -61.571 1.00 95.00 148 ARG A CA 1
ATOM 1196 C C . ARG A 1 148 ? 46.951 10.136 -61.159 1.00 95.00 148 ARG A C 1
ATOM 1198 O O . ARG A 1 148 ? 46.842 10.488 -59.988 1.00 95.00 148 ARG A O 1
ATOM 1205 N N . ASP A 1 149 ? 46.057 10.459 -62.086 1.00 94.88 149 ASP A N 1
ATOM 1206 C CA . ASP A 1 149 ? 44.934 11.360 -61.819 1.00 94.88 149 ASP A CA 1
ATOM 1207 C C . ASP A 1 149 ? 43.853 10.693 -60.944 1.00 94.88 149 ASP A C 1
ATOM 1209 O O . ASP A 1 149 ? 43.333 11.331 -60.029 1.00 94.88 149 ASP A O 1
ATOM 1213 N N . ARG A 1 150 ? 43.625 9.377 -61.086 1.00 95.38 150 ARG A N 1
ATOM 1214 C CA . ARG A 1 150 ? 42.826 8.566 -60.143 1.00 95.38 150 ARG A CA 1
ATOM 1215 C C . ARG A 1 150 ? 43.396 8.596 -58.720 1.00 95.38 150 ARG A C 1
ATOM 1217 O O . ARG A 1 150 ? 42.633 8.680 -57.760 1.00 95.38 150 ARG A O 1
ATOM 1224 N N . LEU A 1 151 ? 44.722 8.513 -58.568 1.00 94.44 151 LEU A N 1
ATOM 1225 C CA . LEU A 1 151 ? 45.378 8.568 -57.255 1.00 94.44 151 LEU A CA 1
ATOM 1226 C C . LEU A 1 151 ? 45.268 9.961 -56.618 1.00 94.44 151 LEU A C 1
ATOM 1228 O O . LEU A 1 151 ? 44.928 10.043 -55.440 1.00 94.44 151 LEU A O 1
ATOM 1232 N N . LYS A 1 152 ? 45.461 11.041 -57.393 1.00 95.69 152 LYS A N 1
ATOM 1233 C CA . LYS A 1 152 ? 45.214 12.422 -56.932 1.00 95.69 152 LYS A CA 1
ATOM 1234 C C . LYS A 1 152 ? 43.765 12.611 -56.486 1.00 95.69 152 LYS A C 1
ATOM 1236 O O . LYS A 1 152 ? 43.525 13.084 -55.384 1.00 95.69 152 LYS A O 1
ATOM 1241 N N . LEU A 1 153 ? 42.796 12.197 -57.308 1.00 94.75 153 LEU A N 1
ATOM 1242 C CA . LEU A 1 153 ? 41.375 12.347 -56.991 1.00 94.75 153 LEU A CA 1
ATOM 1243 C C . LEU A 1 153 ? 41.008 11.608 -55.695 1.00 94.75 153 LEU A C 1
ATOM 1245 O O . LEU A 1 153 ? 40.321 12.171 -54.847 1.00 94.75 153 LEU A O 1
ATOM 1249 N N . LYS A 1 154 ? 41.533 10.390 -55.495 1.00 95.38 154 LYS A N 1
ATOM 1250 C CA . LYS A 1 154 ? 41.349 9.639 -54.245 1.00 95.38 154 LYS A CA 1
ATOM 1251 C C . LYS A 1 154 ? 41.998 10.329 -53.037 1.00 95.38 154 LYS A C 1
ATOM 1253 O O . LYS A 1 154 ? 41.406 10.325 -51.963 1.00 95.38 154 LYS A O 1
ATOM 1258 N N . ALA A 1 155 ? 43.180 10.928 -53.192 1.00 94.94 155 ALA A N 1
ATOM 1259 C CA . ALA A 1 155 ? 43.812 11.702 -52.122 1.00 94.94 155 ALA A CA 1
ATOM 1260 C C . ALA A 1 155 ? 42.955 12.920 -51.730 1.00 94.94 155 ALA A C 1
ATOM 1262 O O . ALA A 1 155 ? 42.641 13.086 -50.553 1.00 94.94 155 ALA A O 1
ATOM 1263 N N . ASN A 1 156 ? 42.487 13.690 -52.717 1.00 95.12 156 ASN A N 1
ATOM 1264 C CA . ASN A 1 156 ? 41.626 14.855 -52.503 1.00 95.12 156 ASN A CA 1
ATOM 1265 C C . ASN A 1 156 ? 40.291 14.475 -51.832 1.00 95.12 156 ASN A C 1
ATOM 1267 O O . ASN A 1 156 ? 39.833 15.185 -50.940 1.00 95.12 156 ASN A O 1
ATOM 1271 N N . MET A 1 157 ? 39.674 13.350 -52.221 1.00 93.75 157 MET A N 1
ATOM 1272 C CA . MET A 1 157 ? 38.461 12.841 -51.563 1.00 93.75 157 MET A CA 1
ATOM 1273 C C . MET A 1 157 ? 38.720 12.477 -50.096 1.00 93.75 157 MET A C 1
ATOM 1275 O O . MET A 1 157 ? 37.977 12.920 -49.224 1.00 93.75 157 MET A O 1
ATOM 1279 N N . ASN A 1 158 ? 39.797 11.738 -49.806 1.00 94.44 158 ASN A N 1
ATOM 1280 C CA . ASN A 1 158 ? 40.168 11.384 -48.432 1.00 94.44 158 ASN A CA 1
ATOM 1281 C C . ASN A 1 158 ? 40.430 12.632 -47.561 1.00 94.44 158 ASN A C 1
ATOM 1283 O O . ASN A 1 158 ? 40.067 12.658 -46.385 1.00 94.44 158 ASN A O 1
ATOM 1287 N N . GLU A 1 159 ? 41.059 13.669 -48.124 1.00 94.62 159 GLU A N 1
ATOM 1288 C CA . GLU A 1 159 ? 41.311 14.942 -47.439 1.00 94.62 159 GLU A CA 1
ATOM 1289 C C . GLU A 1 159 ? 40.006 15.705 -47.158 1.00 94.62 159 GLU A C 1
ATOM 1291 O O . GLU A 1 159 ? 39.786 16.170 -46.036 1.00 94.62 159 GLU A O 1
ATOM 1296 N N . GLN A 1 160 ? 39.091 15.760 -48.134 1.00 94.62 160 GLN A N 1
ATOM 1297 C CA . GLN A 1 160 ? 37.758 16.332 -47.945 1.00 94.62 160 GLN A CA 1
ATOM 1298 C C . GLN A 1 160 ? 36.968 15.579 -46.867 1.00 94.62 160 GLN A C 1
ATOM 1300 O O . GLN A 1 160 ? 36.458 16.218 -45.944 1.00 94.62 160 GLN A O 1
ATOM 1305 N N . GLU A 1 161 ? 36.923 14.244 -46.908 1.00 93.56 161 GLU A N 1
ATOM 1306 C CA . GLU A 1 161 ? 36.286 13.419 -45.873 1.00 93.56 161 GLU A CA 1
ATOM 1307 C C . GLU A 1 161 ? 36.862 13.700 -44.479 1.00 93.56 161 GLU A C 1
ATOM 1309 O O . GLU A 1 161 ? 36.103 13.904 -43.527 1.00 93.56 161 GLU A O 1
ATOM 1314 N N . LEU A 1 162 ? 38.190 13.781 -44.344 1.00 94.94 162 LEU A N 1
ATOM 1315 C CA . LEU A 1 162 ? 38.845 14.116 -43.079 1.00 94.94 162 LEU A CA 1
ATOM 1316 C C . LEU A 1 162 ? 38.479 15.533 -42.600 1.00 94.94 162 LEU A C 1
ATOM 1318 O O . LEU A 1 162 ? 38.230 15.732 -41.405 1.00 94.94 162 LEU A O 1
ATOM 1322 N N . SER A 1 163 ? 38.383 16.506 -43.512 1.00 95.12 163 SER A N 1
ATOM 1323 C CA . SER A 1 163 ? 37.959 17.876 -43.194 1.00 95.12 163 SER A CA 1
ATOM 1324 C C . SER A 1 163 ? 36.511 17.921 -42.679 1.00 95.12 163 SER A C 1
ATOM 1326 O O . SER A 1 163 ? 36.254 18.509 -41.624 1.00 95.12 163 SER A O 1
ATOM 1328 N N . TYR A 1 164 ? 35.582 17.205 -43.327 1.00 94.00 164 TYR A N 1
ATOM 1329 C CA . TYR A 1 164 ? 34.186 17.103 -42.897 1.00 94.00 164 TYR A CA 1
ATOM 1330 C C . TYR A 1 164 ? 34.055 16.359 -41.564 1.00 94.00 164 TYR A C 1
ATOM 1332 O O . TYR A 1 164 ? 33.321 16.807 -40.681 1.00 94.00 164 TYR A O 1
ATOM 1340 N N . GLN A 1 165 ? 34.804 15.271 -41.358 1.00 94.50 165 GLN A N 1
ATOM 1341 C CA . GLN A 1 165 ? 34.841 14.579 -40.067 1.00 94.50 165 GLN A CA 1
ATOM 1342 C C . GLN A 1 165 ? 35.328 15.499 -38.941 1.00 94.50 165 GLN A C 1
ATOM 1344 O O . GLN A 1 165 ? 34.780 15.461 -37.839 1.00 94.50 165 GLN A O 1
ATOM 1349 N N . ASN A 1 166 ? 36.338 16.334 -39.193 1.00 94.81 166 ASN A N 1
ATOM 1350 C CA . ASN A 1 166 ? 36.866 17.260 -38.194 1.00 94.81 166 ASN A CA 1
ATOM 1351 C C . ASN A 1 166 ? 35.906 18.432 -37.924 1.00 94.81 166 ASN A C 1
ATOM 1353 O O . ASN A 1 166 ? 35.698 18.783 -36.761 1.00 94.81 166 ASN A O 1
ATOM 1357 N N . LEU A 1 167 ? 35.224 18.953 -38.949 1.00 96.44 167 LEU A N 1
ATOM 1358 C CA . LEU A 1 167 ? 34.133 19.918 -38.782 1.00 96.44 167 LEU A CA 1
ATOM 1359 C C . LEU A 1 167 ? 32.994 19.334 -37.927 1.00 96.44 167 LEU A C 1
ATOM 1361 O O . LEU A 1 167 ? 32.573 19.958 -36.954 1.00 96.44 167 LEU A O 1
ATOM 1365 N N . LEU A 1 168 ? 32.554 18.103 -38.214 1.00 94.75 168 LEU A N 1
ATOM 1366 C CA . LEU A 1 168 ? 31.518 17.406 -37.443 1.00 94.75 168 LEU A CA 1
ATOM 1367 C C . LEU A 1 168 ? 31.942 17.122 -35.992 1.00 94.75 168 LEU A C 1
ATOM 1369 O O . LEU A 1 168 ? 31.114 17.241 -35.089 1.00 94.75 168 LEU A O 1
ATOM 1373 N N . LYS A 1 169 ? 33.215 16.783 -35.734 1.00 95.69 169 LYS A N 1
ATOM 1374 C CA . LYS A 1 169 ? 33.757 16.647 -34.365 1.00 95.69 169 LYS A CA 1
ATOM 1375 C C . LYS A 1 169 ? 33.696 17.982 -33.612 1.00 95.69 169 LYS A C 1
ATOM 1377 O O . LYS A 1 169 ? 33.215 18.015 -32.481 1.00 95.69 169 LYS A O 1
ATOM 1382 N N . ASN A 1 170 ? 34.111 19.080 -34.245 1.00 95.69 170 ASN A N 1
ATOM 1383 C CA . ASN A 1 170 ? 34.086 20.420 -33.648 1.00 95.69 170 ASN A CA 1
ATOM 1384 C C . ASN A 1 170 ? 32.654 20.913 -33.368 1.00 95.69 170 ASN A C 1
ATOM 1386 O O . ASN A 1 170 ? 32.387 21.477 -32.304 1.00 95.69 170 ASN A O 1
ATOM 1390 N N . LEU A 1 171 ? 31.716 20.656 -34.283 1.00 95.56 171 LEU A N 1
ATOM 1391 C CA . LEU A 1 171 ? 30.310 21.048 -34.146 1.00 95.56 171 LEU A CA 1
ATOM 1392 C C . LEU A 1 171 ? 29.594 20.220 -33.057 1.00 95.56 171 LEU A C 1
ATOM 1394 O O . LEU A 1 171 ? 28.861 20.766 -32.236 1.00 95.56 171 LEU A O 1
ATOM 1398 N N . LYS A 1 172 ? 29.912 18.923 -32.931 1.00 95.00 172 LYS A N 1
ATOM 1399 C CA . LYS A 1 172 ? 29.489 18.105 -31.776 1.00 95.00 172 LYS A CA 1
ATOM 1400 C C . LYS A 1 172 ? 30.097 18.602 -30.457 1.00 95.00 172 LYS A C 1
ATOM 1402 O O . LYS A 1 172 ? 29.406 18.639 -29.443 1.00 95.00 172 LYS A O 1
ATOM 1407 N N . LEU A 1 173 ? 31.367 19.016 -30.450 1.00 95.94 173 LEU A N 1
ATOM 1408 C CA . LEU A 1 173 ? 32.042 19.515 -29.247 1.00 95.94 173 LEU A CA 1
ATOM 1409 C C . LEU A 1 173 ? 31.477 20.862 -28.762 1.00 95.94 173 LEU A C 1
ATOM 1411 O O . LEU A 1 173 ? 31.360 21.069 -27.554 1.00 95.94 173 LEU A O 1
ATOM 1415 N N . THR A 1 174 ? 31.119 21.772 -29.670 1.00 95.69 174 THR A N 1
ATOM 1416 C CA . THR A 1 174 ? 30.455 23.043 -29.322 1.00 95.69 174 THR A CA 1
ATOM 1417 C C . THR A 1 174 ? 29.042 22.802 -28.796 1.00 95.69 174 THR A C 1
ATOM 1419 O O . THR A 1 174 ? 28.745 23.234 -27.682 1.00 95.69 174 THR A O 1
ATOM 1422 N N . HIS A 1 175 ? 28.231 22.001 -29.493 1.00 95.50 175 HIS A N 1
ATOM 1423 C CA . HIS A 1 175 ? 26.888 21.637 -29.035 1.00 95.50 175 HIS A CA 1
ATOM 1424 C C . HIS A 1 175 ? 26.888 20.929 -27.666 1.00 95.50 175 HIS A C 1
ATOM 1426 O O . HIS A 1 175 ? 26.064 21.237 -26.804 1.00 95.50 175 HIS A O 1
ATOM 1432 N N . ASN A 1 176 ? 27.854 20.039 -27.404 1.00 94.56 176 ASN A N 1
ATOM 1433 C CA . ASN A 1 176 ? 28.021 19.417 -26.086 1.00 94.56 176 ASN A CA 1
ATOM 1434 C C . ASN A 1 176 ? 28.376 20.451 -25.002 1.00 94.56 176 ASN A C 1
ATOM 1436 O O . ASN A 1 176 ? 27.800 20.416 -23.916 1.00 94.56 176 ASN A O 1
ATOM 1440 N N . LYS A 1 177 ? 29.277 21.405 -25.284 1.00 96.25 177 LYS A N 1
ATOM 1441 C CA . LYS A 1 177 ? 29.622 22.493 -24.345 1.00 96.25 177 LYS A CA 1
ATOM 1442 C C . LYS A 1 177 ? 28.413 23.377 -24.024 1.00 96.25 177 LYS A C 1
ATOM 1444 O O . LYS A 1 177 ? 28.245 23.779 -22.875 1.00 96.25 177 LYS A O 1
ATOM 1449 N N . GLU A 1 178 ? 27.573 23.679 -25.009 1.00 95.75 178 GLU A N 1
ATOM 1450 C CA . GLU A 1 178 ? 26.340 24.456 -24.823 1.00 95.75 178 GLU A CA 1
ATOM 1451 C C . GLU A 1 178 ? 25.276 23.674 -24.052 1.00 95.75 178 GLU A C 1
ATOM 1453 O O . GLU A 1 178 ? 24.699 24.203 -23.103 1.00 95.75 178 GLU A O 1
ATOM 1458 N N . THR A 1 179 ? 25.095 22.393 -24.375 1.00 94.81 179 THR A N 1
ATOM 1459 C CA . THR A 1 179 ? 24.198 21.483 -23.652 1.00 94.81 179 THR A CA 1
ATOM 1460 C C . THR A 1 179 ? 24.587 21.377 -22.178 1.00 94.81 179 THR A C 1
ATOM 1462 O O . THR A 1 179 ? 23.724 21.508 -21.313 1.00 94.81 179 THR A O 1
ATOM 1465 N N . THR A 1 180 ? 25.877 21.226 -21.858 1.00 94.56 180 THR A N 1
ATOM 1466 C CA . THR A 1 180 ? 26.353 21.218 -20.464 1.00 94.56 180 THR A CA 1
ATOM 1467 C C . THR A 1 180 ? 26.121 22.566 -19.775 1.00 94.56 180 THR A C 1
ATOM 1469 O O . THR A 1 180 ? 25.577 22.584 -18.676 1.00 94.56 180 THR A O 1
ATOM 1472 N N . LYS A 1 181 ? 26.430 23.701 -20.426 1.00 96.62 181 LYS A N 1
ATOM 1473 C CA . LYS A 1 181 ? 26.126 25.049 -19.891 1.00 96.62 181 LYS A CA 1
ATOM 1474 C C . LYS A 1 181 ? 24.631 25.277 -19.638 1.00 96.62 181 LYS A C 1
ATOM 1476 O O . LYS A 1 181 ? 24.277 26.101 -18.797 1.00 96.62 181 LYS A O 1
ATOM 1481 N N . LEU A 1 182 ? 23.754 24.623 -20.400 1.00 95.19 182 LEU A N 1
ATOM 1482 C CA . LEU A 1 182 ? 22.309 24.706 -20.213 1.00 95.19 182 LEU A CA 1
ATOM 1483 C C . LEU A 1 182 ? 21.840 23.798 -19.068 1.00 95.19 182 LEU A C 1
ATOM 1485 O O . LEU A 1 182 ? 21.025 24.237 -18.261 1.00 95.19 182 LEU A O 1
ATOM 1489 N N . ARG A 1 183 ? 22.397 22.584 -18.952 1.00 95.12 183 ARG A N 1
ATOM 1490 C CA . ARG A 1 183 ? 22.144 21.660 -17.833 1.00 95.12 183 ARG A CA 1
ATOM 1491 C C . ARG A 1 183 ? 22.513 22.280 -16.489 1.00 95.12 183 ARG A C 1
ATOM 1493 O O . ARG A 1 183 ? 21.629 22.395 -15.649 1.00 95.12 183 ARG A O 1
ATOM 1500 N N . THR A 1 184 ? 23.730 22.809 -16.329 1.00 96.38 184 THR A N 1
ATOM 1501 C CA . THR A 1 184 ? 24.140 23.444 -15.060 1.00 96.38 184 THR A CA 1
ATOM 1502 C C . THR A 1 184 ? 23.228 24.619 -14.693 1.00 96.38 184 THR A C 1
ATOM 1504 O O . THR A 1 184 ? 22.769 24.712 -13.563 1.00 96.38 184 THR A O 1
ATOM 1507 N N . LYS A 1 185 ? 22.835 25.457 -15.667 1.00 96.88 185 LYS A N 1
ATOM 1508 C CA . LYS A 1 185 ? 21.859 26.546 -15.455 1.00 96.88 185 LYS A CA 1
ATOM 1509 C C . LYS A 1 185 ? 20.468 26.072 -15.018 1.00 96.88 185 LYS A C 1
ATOM 1511 O O . LYS A 1 185 ? 19.733 26.864 -14.426 1.00 96.88 185 LYS A O 1
ATOM 1516 N N . PHE A 1 186 ? 20.065 24.845 -15.344 1.00 96.62 186 PHE A N 1
ATOM 1517 C CA . PHE A 1 186 ? 18.823 24.253 -14.843 1.00 96.62 186 PHE A CA 1
ATOM 1518 C C . PHE A 1 186 ? 19.024 23.577 -13.483 1.00 96.62 186 PHE A C 1
ATOM 1520 O O . PHE A 1 186 ? 18.185 23.768 -12.610 1.00 96.62 186 PHE A O 1
ATOM 1527 N N . GLU A 1 187 ? 20.141 22.884 -13.263 1.00 94.69 187 GLU A N 1
ATOM 1528 C CA . GLU A 1 187 ? 20.529 22.304 -11.968 1.00 94.69 187 GLU A CA 1
ATOM 1529 C C . GLU A 1 187 ? 20.634 23.381 -10.872 1.00 94.69 187 GLU A C 1
ATOM 1531 O O . GLU A 1 187 ? 20.075 23.214 -9.789 1.00 94.69 187 GLU A O 1
ATOM 1536 N N . ASP A 1 188 ? 21.253 24.529 -11.169 1.00 96.50 188 ASP A N 1
ATOM 1537 C CA . ASP A 1 188 ? 21.333 25.680 -10.260 1.00 96.50 188 ASP A CA 1
ATOM 1538 C C . ASP A 1 188 ? 19.941 26.256 -9.944 1.00 96.50 188 ASP A C 1
ATOM 1540 O O . ASP A 1 188 ? 19.636 26.568 -8.792 1.00 96.50 188 ASP A O 1
ATOM 1544 N N . LYS A 1 189 ? 19.058 26.362 -10.950 1.00 96.88 189 LYS A N 1
ATOM 1545 C CA . LYS A 1 189 ? 17.668 26.814 -10.756 1.00 96.88 189 LYS A CA 1
ATOM 1546 C C . LYS A 1 189 ? 16.869 25.845 -9.890 1.00 96.88 189 LYS A C 1
ATOM 1548 O O . LYS A 1 189 ? 16.151 26.301 -9.006 1.00 96.88 189 LYS A O 1
ATOM 1553 N N . VAL A 1 190 ? 16.992 24.540 -10.135 1.00 94.88 190 VAL A N 1
ATOM 1554 C CA . VAL A 1 190 ? 16.341 23.490 -9.339 1.00 94.88 190 VAL A CA 1
ATOM 1555 C C . VAL A 1 190 ? 16.818 23.575 -7.890 1.00 94.88 190 VAL A C 1
ATOM 1557 O O . VAL A 1 190 ? 15.984 23.750 -7.008 1.00 94.88 190 VAL A O 1
ATOM 1560 N N . ARG A 1 191 ? 18.135 23.633 -7.652 1.00 96.44 191 ARG A N 1
ATOM 1561 C CA . ARG A 1 191 ? 18.721 23.756 -6.307 1.00 96.44 191 ARG A CA 1
ATOM 1562 C C . ARG A 1 191 ? 18.242 25.001 -5.551 1.00 96.44 191 ARG A C 1
ATOM 1564 O O . ARG A 1 191 ? 17.966 24.933 -4.355 1.00 96.44 191 ARG A O 1
ATOM 1571 N N . VAL A 1 192 ? 18.123 26.148 -6.229 1.00 97.44 192 VAL A N 1
ATOM 1572 C CA . VAL A 1 192 ? 17.566 27.376 -5.630 1.00 97.44 192 VAL A CA 1
ATOM 1573 C C . VAL A 1 192 ? 16.081 27.205 -5.300 1.00 97.44 192 VAL A C 1
ATOM 1575 O O . VAL A 1 192 ? 15.651 27.581 -4.210 1.00 97.44 192 VAL A O 1
ATOM 1578 N N . ILE A 1 193 ? 15.294 26.616 -6.204 1.00 95.88 193 ILE A N 1
ATOM 1579 C CA . ILE A 1 193 ? 13.867 26.348 -5.985 1.00 95.88 193 ILE A CA 1
ATOM 1580 C C . ILE A 1 193 ? 13.679 25.416 -4.779 1.00 95.88 193 ILE A C 1
ATOM 1582 O O . ILE A 1 193 ? 12.954 25.780 -3.852 1.00 95.88 193 ILE A O 1
ATOM 1586 N N . GLU A 1 194 ? 14.382 24.284 -4.741 1.00 94.19 194 GLU A N 1
ATOM 1587 C CA . GLU A 1 194 ? 14.381 23.313 -3.639 1.00 94.19 194 GLU A CA 1
ATOM 1588 C C . GLU A 1 194 ? 14.709 23.986 -2.302 1.00 94.19 194 GLU A C 1
ATOM 1590 O O . GLU A 1 194 ? 13.886 23.957 -1.387 1.00 94.19 194 GLU A O 1
ATOM 1595 N N . ALA A 1 195 ? 15.831 24.710 -2.218 1.00 96.62 195 ALA A N 1
ATOM 1596 C CA . ALA A 1 195 ? 16.244 25.406 -0.998 1.00 96.62 195 ALA A CA 1
ATOM 1597 C C . ALA A 1 195 ? 15.247 26.494 -0.538 1.00 96.62 195 ALA A C 1
ATOM 1599 O O . ALA A 1 195 ? 15.150 26.779 0.659 1.00 96.62 195 ALA A O 1
ATOM 1600 N N . THR A 1 196 ? 14.485 27.117 -1.449 1.00 97.00 196 THR A N 1
ATOM 1601 C CA . THR A 1 196 ? 13.411 28.052 -1.054 1.00 97.00 196 THR A CA 1
ATOM 1602 C C . THR A 1 196 ? 12.149 27.345 -0.561 1.00 97.00 196 THR A C 1
ATOM 1604 O O . THR A 1 196 ? 11.495 27.859 0.349 1.00 97.00 196 THR A O 1
ATOM 1607 N N . TYR A 1 197 ? 11.801 26.176 -1.109 1.00 94.38 197 TYR A N 1
ATOM 1608 C CA . TYR A 1 197 ? 10.654 25.394 -0.640 1.00 94.38 197 TYR A CA 1
ATOM 1609 C C . TYR A 1 197 ? 10.943 24.654 0.667 1.00 94.38 197 TYR A C 1
ATOM 1611 O O . TYR A 1 197 ? 10.075 24.627 1.537 1.00 94.38 197 TYR A O 1
ATOM 1619 N N . GLU A 1 198 ? 12.160 24.148 0.859 1.00 95.50 198 GLU A N 1
ATOM 1620 C CA . GLU A 1 198 ? 12.607 23.545 2.117 1.00 95.50 198 GLU A CA 1
ATOM 1621 C C . GLU A 1 198 ? 12.531 24.555 3.272 1.00 95.50 198 GLU A C 1
ATOM 1623 O O . GLU A 1 198 ? 11.891 24.286 4.289 1.00 95.50 198 GLU A O 1
ATOM 1628 N N . LYS A 1 199 ? 13.053 25.777 3.078 1.00 96.88 199 LYS A N 1
ATOM 1629 C CA . LYS A 1 199 ? 12.928 26.870 4.060 1.00 96.88 199 LYS A CA 1
ATOM 1630 C C . LYS A 1 199 ? 11.472 27.237 4.360 1.00 96.88 199 LYS A C 1
ATOM 1632 O O . LYS A 1 199 ? 11.122 27.410 5.524 1.00 96.88 199 LYS A O 1
ATOM 1637 N N . LYS A 1 200 ? 10.604 27.320 3.342 1.00 96.88 200 LYS A N 1
ATOM 1638 C CA . LYS A 1 200 ? 9.160 27.558 3.543 1.00 96.88 200 LYS A CA 1
ATOM 1639 C C . LYS A 1 200 ? 8.501 26.435 4.348 1.00 96.88 200 LYS A C 1
ATOM 1641 O O . LYS A 1 200 ? 7.713 26.723 5.244 1.00 96.88 200 LYS A O 1
ATOM 1646 N N . MET A 1 201 ? 8.833 25.177 4.057 1.00 93.38 201 MET A N 1
ATOM 1647 C CA . MET A 1 201 ? 8.297 24.019 4.775 1.00 93.38 201 MET A CA 1
ATOM 1648 C C . MET A 1 201 ? 8.772 23.990 6.233 1.00 93.38 201 MET A C 1
ATOM 1650 O O . MET A 1 201 ? 7.978 23.685 7.119 1.00 93.38 201 MET A O 1
ATOM 1654 N N . GLN A 1 202 ? 10.030 24.351 6.496 1.00 96.38 202 GLN A N 1
ATOM 1655 C CA . GLN A 1 202 ? 10.567 24.437 7.853 1.00 96.38 202 GLN A CA 1
ATOM 1656 C C . GLN A 1 202 ? 9.868 25.530 8.675 1.00 96.38 202 GLN A C 1
ATOM 1658 O O . GLN A 1 202 ? 9.371 25.240 9.760 1.00 96.38 202 GLN A O 1
ATOM 1663 N N . ILE A 1 203 ? 9.716 26.740 8.121 1.00 96.94 203 ILE A N 1
ATOM 1664 C CA . ILE A 1 203 ? 8.980 27.840 8.773 1.00 96.94 203 ILE A CA 1
ATOM 1665 C C . ILE A 1 203 ? 7.526 27.431 9.066 1.00 96.94 203 ILE A C 1
ATOM 1667 O O . ILE A 1 203 ? 7.024 27.678 10.159 1.00 96.94 203 ILE A O 1
ATOM 1671 N N . GLN A 1 204 ? 6.851 26.750 8.131 1.00 95.00 204 GLN A N 1
ATOM 1672 C CA . GLN A 1 204 ? 5.489 26.255 8.361 1.00 95.00 204 GLN A CA 1
ATOM 1673 C C . GLN A 1 204 ? 5.415 25.184 9.459 1.00 95.00 204 GLN A C 1
ATOM 1675 O O . GLN A 1 204 ? 4.458 25.186 10.232 1.00 95.00 204 GLN A O 1
ATOM 1680 N N . ARG A 1 205 ? 6.403 24.284 9.570 1.00 95.00 205 ARG A N 1
ATOM 1681 C CA . ARG A 1 205 ? 6.475 23.311 10.677 1.00 95.00 205 ARG A CA 1
ATOM 1682 C C . ARG A 1 205 ? 6.625 24.023 12.020 1.00 95.00 205 ARG A C 1
ATOM 1684 O O . ARG A 1 205 ? 5.854 23.749 12.933 1.00 95.00 205 ARG A O 1
ATOM 1691 N N . GLU A 1 206 ? 7.550 24.975 12.107 1.00 96.44 206 GLU A N 1
ATOM 1692 C CA . GLU A 1 206 ? 7.798 25.771 13.314 1.00 96.44 206 GLU A CA 1
ATOM 1693 C C . GLU A 1 206 ? 6.563 26.592 13.729 1.00 96.44 206 GLU A C 1
ATOM 1695 O O . GLU A 1 206 ? 6.209 26.606 14.908 1.00 96.44 206 GLU A O 1
ATOM 1700 N N . GLU A 1 207 ? 5.842 27.188 12.772 1.00 96.38 207 GLU A N 1
ATOM 1701 C CA . GLU A 1 207 ? 4.563 27.877 13.005 1.00 96.38 207 GLU A CA 1
ATOM 1702 C C . GLU A 1 207 ? 3.493 26.926 13.573 1.00 96.38 207 GLU A C 1
ATOM 1704 O O . GLU A 1 207 ? 2.830 27.259 14.561 1.00 96.38 207 GLU A O 1
ATOM 1709 N N . LYS A 1 208 ? 3.323 25.726 12.991 1.00 94.69 208 LYS A N 1
ATOM 1710 C CA . LYS A 1 208 ? 2.337 24.745 13.482 1.00 94.69 208 LYS A CA 1
ATOM 1711 C C . LYS A 1 208 ? 2.708 24.177 14.850 1.00 94.69 208 LYS A C 1
ATOM 1713 O O . LYS A 1 208 ? 1.820 24.040 15.690 1.00 94.69 208 LYS A O 1
ATOM 1718 N N . ASP A 1 209 ? 3.983 23.902 15.109 1.00 95.50 209 ASP A N 1
ATOM 1719 C CA . ASP A 1 209 ? 4.439 23.431 16.419 1.00 95.50 209 ASP A CA 1
ATOM 1720 C C . ASP A 1 209 ? 4.333 24.518 17.496 1.00 95.50 209 ASP A C 1
ATOM 1722 O O . ASP A 1 209 ? 3.958 24.215 18.630 1.00 95.50 209 ASP A O 1
ATOM 1726 N N . LEU A 1 210 ? 4.606 25.785 17.166 1.00 97.12 210 LEU A N 1
ATOM 1727 C CA . LEU A 1 210 ? 4.381 26.910 18.076 1.00 97.12 210 LEU A CA 1
ATOM 1728 C C . LEU A 1 210 ? 2.890 27.065 18.395 1.00 97.12 210 LEU A C 1
ATOM 1730 O O . LEU A 1 210 ? 2.516 27.112 19.567 1.00 97.12 210 LEU A O 1
ATOM 1734 N N . ARG A 1 211 ? 2.030 27.062 17.370 1.00 95.75 211 ARG A N 1
ATOM 1735 C CA . ARG A 1 211 ? 0.574 27.127 17.541 1.00 95.75 211 ARG A CA 1
ATOM 1736 C C . ARG A 1 211 ? 0.050 25.979 18.409 1.00 95.75 211 ARG A C 1
ATOM 1738 O O . ARG A 1 211 ? -0.686 26.228 19.358 1.00 95.75 211 ARG A O 1
ATOM 1745 N N . ARG A 1 212 ? 0.496 24.745 18.155 1.00 95.25 212 ARG A N 1
ATOM 1746 C CA . ARG A 1 212 ? 0.151 23.565 18.963 1.00 95.25 212 ARG A CA 1
ATOM 1747 C C . ARG A 1 212 ? 0.583 23.718 20.425 1.00 95.25 212 ARG A C 1
ATOM 1749 O O . ARG A 1 212 ? -0.164 23.321 21.313 1.00 95.25 212 ARG A O 1
ATOM 1756 N N . LYS A 1 213 ? 1.764 24.288 20.697 1.00 96.25 213 LYS A N 1
ATOM 1757 C CA . LYS A 1 213 ? 2.234 24.564 22.070 1.00 96.25 213 LYS A CA 1
ATOM 1758 C C . LYS A 1 213 ? 1.343 25.589 22.781 1.00 96.25 213 LYS A C 1
ATOM 1760 O O . LYS A 1 213 ? 1.017 25.377 23.945 1.00 96.25 213 LYS A O 1
ATOM 1765 N N . VAL A 1 214 ? 0.903 26.643 22.087 1.00 96.56 214 VAL A N 1
ATOM 1766 C CA . VAL A 1 214 ? -0.036 27.642 22.635 1.00 96.56 214 VAL A CA 1
ATOM 1767 C C . VAL A 1 214 ? -1.407 27.017 22.920 1.00 96.56 214 VAL A C 1
ATOM 1769 O O . VAL A 1 214 ? -1.896 27.120 24.042 1.00 96.56 214 VAL A O 1
ATOM 1772 N N . GLU A 1 215 ? -1.989 26.293 21.959 1.00 94.75 215 GLU A N 1
ATOM 1773 C CA . GLU A 1 215 ? -3.291 25.620 22.114 1.00 94.75 215 GLU A CA 1
ATOM 1774 C C . GLU A 1 215 ? -3.275 24.577 23.255 1.00 94.75 215 GLU A C 1
ATOM 1776 O O . GLU A 1 215 ? -4.244 24.458 24.015 1.00 94.75 215 GLU A O 1
ATOM 1781 N N . LEU A 1 216 ? -2.157 23.860 23.438 1.00 94.75 216 LEU A N 1
ATOM 1782 C CA . LEU A 1 216 ? -1.941 22.970 24.584 1.00 94.75 216 LEU A CA 1
ATOM 1783 C C . LEU A 1 216 ? -1.862 23.738 25.909 1.00 94.75 216 LEU A C 1
ATOM 1785 O O . LEU A 1 216 ? -2.544 23.350 26.857 1.00 94.75 216 LEU A O 1
ATOM 1789 N N . HIS A 1 217 ? -1.083 24.820 25.980 1.00 96.31 217 HIS A N 1
ATOM 1790 C CA . HIS A 1 217 ? -0.910 25.586 27.215 1.00 96.31 217 HIS A CA 1
ATOM 1791 C C . HIS A 1 217 ? -2.199 26.303 27.646 1.00 96.31 217 HIS A C 1
ATOM 1793 O O . HIS A 1 217 ? -2.558 26.266 28.819 1.00 96.31 217 HIS A O 1
ATOM 1799 N N . GLU A 1 218 ? -2.970 26.865 26.710 1.00 95.62 218 GLU A N 1
ATOM 1800 C CA . GLU A 1 218 ? -4.320 27.369 26.998 1.00 95.62 218 GLU A CA 1
ATOM 1801 C C . GLU A 1 218 ? -5.234 26.275 27.565 1.00 95.62 218 GLU A C 1
ATOM 1803 O O . GLU A 1 218 ? -5.992 26.506 28.508 1.00 95.62 218 GLU A O 1
ATOM 1808 N N . THR A 1 219 ? -5.189 25.076 26.979 1.00 94.31 219 THR A N 1
ATOM 1809 C CA . THR A 1 219 ? -6.002 23.934 27.418 1.00 94.31 219 THR A CA 1
ATOM 1810 C C . THR A 1 219 ? -5.589 23.462 28.814 1.00 94.31 219 THR A C 1
ATOM 1812 O O . THR A 1 219 ? -6.440 23.087 29.620 1.00 94.31 219 THR A O 1
ATOM 1815 N N . GLU A 1 220 ? -4.295 23.499 29.121 1.00 94.69 220 GLU A N 1
ATOM 1816 C CA . GLU A 1 220 ? -3.730 23.202 30.436 1.00 94.69 220 GLU A CA 1
ATOM 1817 C C . GLU A 1 220 ? -4.129 24.253 31.482 1.00 94.69 220 GLU A C 1
ATOM 1819 O O . GLU A 1 220 ? -4.635 23.884 32.539 1.00 94.69 220 GLU A O 1
ATOM 1824 N N . GLN A 1 221 ? -4.032 25.551 31.170 1.00 94.75 221 GLN A N 1
ATOM 1825 C CA . GLN A 1 221 ? -4.527 26.624 32.043 1.00 94.75 221 GLN A CA 1
ATOM 1826 C C . GLN A 1 221 ? -6.029 26.472 32.341 1.00 94.75 221 GLN A C 1
ATOM 1828 O O . GLN A 1 221 ? -6.434 26.531 33.502 1.00 94.75 221 GLN A O 1
ATOM 1833 N N . LYS A 1 222 ? -6.855 26.206 31.316 1.00 95.31 222 LYS A N 1
ATOM 1834 C CA . LYS A 1 222 ? -8.308 25.984 31.462 1.00 95.31 222 LYS A CA 1
ATOM 1835 C C . LYS A 1 222 ? -8.614 24.768 32.351 1.00 95.31 222 LYS A C 1
ATOM 1837 O O . LYS A 1 222 ? -9.501 24.844 33.202 1.00 95.31 222 LYS A O 1
ATOM 1842 N N . LYS A 1 223 ? -7.855 23.672 32.213 1.00 95.62 223 LYS A N 1
ATOM 1843 C CA . LYS A 1 223 ? -7.951 22.490 33.092 1.00 95.62 223 LYS A CA 1
ATOM 1844 C C . LYS A 1 223 ? -7.544 22.807 34.528 1.00 95.62 223 LYS A C 1
ATOM 1846 O O . LYS A 1 223 ? -8.292 22.480 35.441 1.00 95.62 223 LYS A O 1
ATOM 1851 N N . ASN A 1 224 ? -6.407 23.469 34.727 1.00 95.38 224 ASN A N 1
ATOM 1852 C CA . ASN A 1 224 ? -5.893 23.800 36.056 1.00 95.38 224 ASN A CA 1
ATOM 1853 C C . ASN A 1 224 ? -6.844 24.746 36.802 1.00 95.38 224 ASN A C 1
ATOM 1855 O O . ASN A 1 224 ? -7.144 24.501 37.965 1.00 95.38 224 ASN A O 1
ATOM 1859 N N . PHE A 1 225 ? -7.420 25.740 36.116 1.00 96.31 225 PHE A N 1
ATOM 1860 C CA . PHE A 1 225 ? -8.478 26.589 36.669 1.00 96.31 225 PHE A CA 1
ATOM 1861 C C . PHE A 1 225 ? -9.715 25.780 37.096 1.00 96.31 225 PHE A C 1
ATOM 1863 O O . PHE A 1 225 ? -10.216 25.955 38.208 1.00 96.31 225 PHE A O 1
ATOM 1870 N N . HIS A 1 226 ? -10.190 24.858 36.249 1.00 94.69 226 HIS A N 1
ATOM 1871 C CA . HIS A 1 226 ? -11.331 24.002 36.584 1.00 94.69 226 HIS A CA 1
ATOM 1872 C C . HIS A 1 226 ? -11.037 23.071 37.773 1.00 94.69 226 HIS A C 1
ATOM 1874 O O . HIS A 1 226 ? -11.882 22.929 38.653 1.00 94.69 226 HIS A O 1
ATOM 1880 N N . ILE A 1 227 ? -9.829 22.501 37.852 1.00 95.00 227 ILE A N 1
ATOM 1881 C CA . ILE A 1 227 ? -9.368 21.695 38.994 1.00 95.00 227 ILE A CA 1
ATOM 1882 C C . ILE A 1 227 ? -9.360 22.538 40.278 1.00 95.00 227 ILE A C 1
ATOM 1884 O O . ILE A 1 227 ? -9.921 22.109 41.283 1.00 95.00 227 ILE A O 1
ATOM 1888 N N . SER A 1 228 ? -8.806 23.755 40.251 1.00 95.38 228 SER A N 1
ATOM 1889 C CA . SER A 1 228 ? -8.814 24.665 41.407 1.00 95.38 228 SER A CA 1
ATOM 1890 C C . SER A 1 228 ? -10.232 25.034 41.858 1.00 95.38 228 SER A C 1
ATOM 1892 O O . SER A 1 228 ? -10.508 25.082 43.057 1.00 95.38 228 SER A O 1
ATOM 1894 N N . MET A 1 229 ? -11.153 25.255 40.914 1.00 95.69 229 MET A N 1
ATOM 1895 C CA . MET A 1 229 ? -12.565 25.511 41.212 1.00 95.69 229 MET A CA 1
ATOM 1896 C C . MET A 1 229 ? -13.262 24.277 41.808 1.00 95.69 229 MET A C 1
ATOM 1898 O O . MET A 1 229 ? -14.039 24.413 42.753 1.00 95.69 229 MET A O 1
ATOM 1902 N N . LEU A 1 230 ? -12.968 23.077 41.298 1.00 95.31 230 LEU A N 1
ATOM 1903 C CA . LEU A 1 230 ? -13.511 21.819 41.812 1.00 95.31 230 LEU A CA 1
ATOM 1904 C C . LEU A 1 230 ? -13.039 21.553 43.248 1.00 95.31 230 LEU A C 1
ATOM 1906 O O . LEU A 1 230 ? -13.869 21.249 44.102 1.00 95.31 230 LEU A O 1
ATOM 1910 N N . ILE A 1 231 ? -11.741 21.733 43.523 1.00 94.88 231 ILE A N 1
ATOM 1911 C CA . ILE A 1 231 ? -11.154 21.602 44.866 1.00 94.88 231 ILE A CA 1
ATOM 1912 C C . ILE A 1 231 ? -11.848 22.563 45.833 1.00 94.88 231 ILE A C 1
ATOM 1914 O O . ILE A 1 231 ? -12.390 22.114 46.836 1.00 94.88 231 ILE A O 1
ATOM 1918 N N . LYS A 1 232 ? -11.949 23.856 45.495 1.00 95.75 232 LYS A N 1
ATOM 1919 C CA . LYS A 1 232 ? -12.614 24.854 46.350 1.00 95.75 232 LYS A CA 1
ATOM 1920 C C . LYS A 1 232 ? -14.085 24.516 46.638 1.00 95.75 232 LYS A C 1
ATOM 1922 O O . LYS A 1 232 ? -14.571 24.733 47.748 1.00 95.75 232 LYS A O 1
ATOM 1927 N N . ASN A 1 233 ? -14.802 23.969 45.655 1.00 94.50 233 ASN A N 1
ATOM 1928 C CA . ASN A 1 233 ? -16.184 23.519 45.839 1.00 94.50 233 ASN A CA 1
ATOM 1929 C C . ASN A 1 233 ? -16.272 22.276 46.744 1.00 94.50 233 ASN A C 1
ATOM 1931 O O . ASN A 1 233 ? -17.182 22.189 47.568 1.00 94.50 233 ASN A O 1
ATOM 1935 N N . GLN A 1 234 ? -15.324 21.339 46.630 1.00 94.06 234 GLN A N 1
ATOM 1936 C CA . GLN A 1 234 ? -15.224 20.168 47.508 1.00 94.06 234 GLN A CA 1
ATOM 1937 C C . GLN A 1 234 ? -14.848 20.562 48.941 1.00 94.06 234 GLN A C 1
ATOM 1939 O O . GLN A 1 234 ? -15.506 20.115 49.874 1.00 94.06 234 GLN A O 1
ATOM 1944 N N . GLU A 1 235 ? -13.858 21.437 49.132 1.00 94.38 235 GLU A N 1
ATOM 1945 C CA . GLU A 1 235 ? -13.478 21.995 50.438 1.00 94.38 235 GLU A CA 1
ATOM 1946 C C . GLU A 1 235 ? -14.674 22.648 51.137 1.00 94.38 235 GLU A C 1
ATOM 1948 O O . GLU A 1 235 ? -14.924 22.378 52.314 1.00 94.38 235 GLU A O 1
ATOM 1953 N N . LYS A 1 236 ? -15.466 23.443 50.400 1.00 95.06 236 LYS A N 1
ATOM 1954 C CA . LYS A 1 236 ? -16.700 24.022 50.940 1.00 95.06 236 LYS A CA 1
ATOM 1955 C C . LYS A 1 236 ? -17.698 22.934 51.341 1.00 95.06 236 LYS A C 1
ATOM 1957 O O . LYS A 1 236 ? -18.173 22.954 52.470 1.00 95.06 236 LYS A O 1
ATOM 1962 N N . ALA A 1 237 ? -17.970 21.958 50.472 1.00 92.25 237 ALA A N 1
ATOM 1963 C CA . ALA A 1 237 ? -18.894 20.866 50.785 1.00 92.25 237 ALA A CA 1
ATOM 1964 C C . ALA A 1 237 ? -18.442 20.051 52.014 1.00 92.25 237 ALA A C 1
ATOM 1966 O O . ALA A 1 237 ? -19.263 19.729 52.868 1.00 92.25 237 ALA A O 1
ATOM 1967 N N . PHE A 1 238 ? -17.142 19.776 52.167 1.00 93.50 238 PHE A N 1
ATOM 1968 C CA . PHE A 1 238 ? -16.594 19.130 53.364 1.00 93.50 238 PHE A CA 1
ATOM 1969 C C . PHE A 1 238 ? -16.723 19.998 54.626 1.00 93.50 238 PHE A C 1
ATOM 1971 O O . PHE A 1 238 ? -16.946 19.453 55.707 1.00 93.50 238 PHE A O 1
ATOM 1978 N N . SER A 1 239 ? -16.615 21.325 54.510 1.00 93.75 239 SER A N 1
ATOM 1979 C CA . SER A 1 239 ? -16.880 22.255 55.616 1.00 93.75 239 SER A CA 1
ATOM 1980 C C . SER A 1 239 ? -18.361 22.260 56.009 1.00 93.75 239 SER A C 1
ATOM 1982 O O . SER A 1 239 ? -18.677 22.132 57.192 1.00 93.75 239 SER A O 1
ATOM 1984 N N . ASP A 1 240 ? -19.261 22.340 55.026 1.00 92.62 240 ASP A N 1
ATOM 1985 C CA . ASP A 1 240 ? -20.715 22.313 55.216 1.00 92.62 240 ASP A CA 1
ATOM 1986 C C . ASP A 1 240 ? -21.144 20.980 55.883 1.00 92.62 240 ASP A C 1
ATOM 1988 O O . ASP A 1 240 ? -21.846 20.985 56.897 1.00 92.62 240 ASP A O 1
ATOM 1992 N N . PHE A 1 241 ? -20.628 19.834 55.408 1.00 90.94 241 PHE A N 1
ATOM 1993 C CA . PHE A 1 241 ? -20.829 18.525 56.050 1.00 90.94 241 PHE A CA 1
ATOM 1994 C C . PHE A 1 241 ? -20.252 18.459 57.469 1.00 90.94 241 PHE A C 1
ATOM 1996 O O . PHE A 1 241 ? -20.875 17.874 58.355 1.00 90.94 241 PHE A O 1
ATOM 2003 N N . ARG A 1 242 ? -19.069 19.042 57.718 1.00 92.12 242 ARG A N 1
ATOM 2004 C CA . ARG A 1 242 ? -18.467 19.056 59.061 1.00 92.12 242 ARG A CA 1
ATOM 2005 C C . ARG A 1 242 ? -19.327 19.851 60.046 1.00 92.12 242 ARG A C 1
ATOM 2007 O O . ARG A 1 242 ? -19.464 19.399 61.180 1.00 92.12 242 ARG A O 1
ATOM 2014 N N . SER A 1 243 ? -19.920 20.971 59.625 1.00 91.00 243 SER A N 1
ATOM 2015 C CA . SER A 1 243 ? -20.870 21.726 60.456 1.00 91.00 243 SER A CA 1
ATOM 2016 C C . SER A 1 243 ? -22.082 20.859 60.800 1.00 91.00 243 SER A C 1
ATOM 2018 O O . SER A 1 243 ? -22.312 20.565 61.971 1.00 91.00 243 SER A O 1
ATOM 2020 N N . TYR A 1 244 ? -22.742 20.303 59.780 1.00 91.62 244 TYR A N 1
ATOM 2021 C CA . TYR A 1 244 ? -23.914 19.433 59.924 1.00 91.62 244 TYR A CA 1
ATOM 2022 C C . TYR A 1 244 ? -23.687 18.240 60.873 1.00 91.62 244 TYR A C 1
ATOM 2024 O O . TYR A 1 244 ? -24.484 18.000 61.783 1.00 91.62 244 TYR A O 1
ATOM 2032 N N . TYR A 1 245 ? -22.573 17.511 60.732 1.00 88.69 245 TYR A N 1
ATOM 2033 C CA . TYR A 1 245 ? -22.249 16.410 61.647 1.00 88.69 245 TYR A CA 1
ATOM 2034 C C . TYR A 1 245 ? -21.875 16.893 63.057 1.00 88.69 245 TYR A C 1
ATOM 2036 O O . TYR A 1 245 ? -22.193 16.206 64.030 1.00 88.69 245 TYR A O 1
ATOM 2044 N N . SER A 1 246 ? -21.250 18.065 63.203 1.00 91.50 246 SER A N 1
ATOM 2045 C CA . SER A 1 246 ? -20.978 18.668 64.516 1.00 91.50 246 SER A CA 1
ATOM 2046 C C . SER A 1 246 ? -22.268 19.103 65.218 1.00 91.50 246 SER A C 1
ATOM 2048 O O . SER A 1 246 ? -22.414 18.884 66.419 1.00 91.50 246 SER A O 1
ATOM 2050 N N . GLU A 1 247 ? -23.225 19.660 64.477 1.00 91.25 247 GLU A N 1
ATOM 2051 C CA . GLU A 1 247 ? -24.551 20.061 64.959 1.00 91.25 247 GLU A CA 1
ATOM 2052 C C . GLU A 1 247 ? -25.379 18.846 65.401 1.00 91.25 247 GLU A C 1
ATOM 2054 O O . GLU A 1 247 ? -25.913 18.840 66.511 1.00 91.25 247 GLU A O 1
ATOM 2059 N N . ILE A 1 248 ? -25.408 17.770 64.602 1.00 87.50 248 ILE A N 1
ATOM 2060 C CA . ILE A 1 248 ? -26.041 16.496 64.988 1.00 87.50 248 ILE A CA 1
ATOM 2061 C C . ILE A 1 248 ? -25.366 15.890 66.221 1.00 87.50 248 ILE A C 1
ATOM 2063 O O . ILE A 1 248 ? -26.058 15.409 67.119 1.00 87.50 248 ILE A O 1
ATOM 2067 N N . THR A 1 249 ? -24.033 15.920 66.297 1.00 84.06 249 THR A N 1
ATOM 2068 C CA . THR A 1 249 ? -23.293 15.380 67.450 1.00 84.06 249 THR A CA 1
ATOM 2069 C C . THR A 1 249 ? -23.613 16.170 68.719 1.00 84.06 249 THR A C 1
ATOM 2071 O O . THR A 1 249 ? -23.891 15.570 69.757 1.00 84.06 249 THR A O 1
ATOM 2074 N N . LEU A 1 250 ? -23.657 17.504 68.635 1.00 90.12 250 LEU A N 1
ATOM 2075 C CA . LEU A 1 250 ? -24.015 18.381 69.750 1.00 90.12 250 LEU A CA 1
ATOM 2076 C C . LEU A 1 250 ? -25.480 18.193 70.176 1.00 90.12 250 LEU A C 1
ATOM 2078 O O . LEU A 1 250 ? -25.757 18.061 71.366 1.00 90.12 250 LEU A O 1
ATOM 2082 N N . GLY A 1 251 ? -26.413 18.107 69.223 1.00 88.50 251 GLY A N 1
ATOM 2083 C CA . GLY A 1 251 ? -27.826 17.825 69.494 1.00 88.50 251 GLY A CA 1
ATOM 2084 C C . GLY A 1 251 ? -28.032 16.466 70.168 1.00 88.50 251 GLY A C 1
ATOM 2085 O O . GLY A 1 251 ? -28.710 16.380 71.190 1.00 88.50 251 GLY A O 1
ATOM 2086 N N . SER A 1 252 ? -27.365 15.425 69.663 1.00 84.56 252 SER A N 1
ATOM 2087 C CA . SER A 1 252 ? -27.392 14.070 70.236 1.00 84.56 252 SER A CA 1
ATOM 2088 C C . SER A 1 252 ? -26.774 14.025 71.638 1.00 84.56 252 SER A C 1
ATOM 2090 O O . SER A 1 252 ? -27.286 13.340 72.520 1.00 84.56 252 SER A O 1
ATOM 2092 N N . PHE A 1 253 ? -25.696 14.779 71.874 1.00 88.25 253 PHE A N 1
ATOM 2093 C CA . PHE A 1 253 ? -25.062 14.906 73.187 1.00 88.25 253 PHE A CA 1
ATOM 2094 C C . PHE A 1 253 ? -25.973 15.620 74.197 1.00 88.25 253 PHE A C 1
ATOM 2096 O O . PHE A 1 253 ? -26.146 15.139 75.317 1.00 88.25 253 PHE A O 1
ATOM 2103 N N . ASN A 1 254 ? -26.619 16.713 73.784 1.00 86.88 254 ASN A N 1
ATOM 2104 C CA . ASN A 1 254 ? -27.585 17.442 74.604 1.00 86.88 254 ASN A CA 1
ATOM 2105 C C . ASN A 1 254 ? -28.806 16.568 74.940 1.00 86.88 254 ASN A C 1
ATOM 2107 O O . ASN A 1 254 ? -29.211 16.505 76.100 1.00 86.88 254 ASN A O 1
ATOM 2111 N N . GLN A 1 255 ? -29.340 15.827 73.963 1.00 88.50 255 GLN A N 1
ATOM 2112 C CA . GLN A 1 255 ? -30.436 14.878 74.178 1.00 88.50 255 GLN A CA 1
ATOM 2113 C C . GLN A 1 255 ? -30.023 13.721 75.103 1.00 88.50 255 GLN A C 1
ATOM 2115 O O . GLN A 1 255 ? -30.782 13.353 75.997 1.00 88.50 255 GLN A O 1
ATOM 2120 N N . MET A 1 256 ? -28.812 13.176 74.945 1.00 84.75 256 MET A N 1
ATOM 2121 C CA . MET A 1 256 ? -28.271 12.153 75.846 1.00 84.75 256 MET A CA 1
ATOM 2122 C C . MET A 1 256 ? -28.169 12.666 77.288 1.00 84.75 256 MET A C 1
ATOM 2124 O O . MET A 1 256 ? -28.452 11.908 78.213 1.00 84.75 256 MET A O 1
ATOM 2128 N N . ASN A 1 257 ? -27.747 13.914 77.500 1.00 86.25 257 ASN A N 1
ATOM 2129 C CA . ASN A 1 257 ? -27.631 14.470 78.847 1.00 86.25 257 ASN A CA 1
ATOM 2130 C C . ASN A 1 257 ? -29.013 14.737 79.458 1.00 86.25 257 ASN A C 1
ATOM 2132 O O . ASN A 1 257 ? -29.267 14.247 80.551 1.00 86.25 257 ASN A O 1
ATOM 2136 N N . LEU A 1 258 ? -29.952 15.323 78.706 1.00 88.81 258 LEU A N 1
ATOM 2137 C CA . LEU A 1 258 ? -31.348 15.467 79.144 1.00 88.81 258 LEU A CA 1
ATOM 2138 C C . LEU A 1 258 ? -31.972 14.119 79.561 1.00 88.81 258 LEU A C 1
ATOM 2140 O O . LEU A 1 258 ? -32.638 14.037 80.590 1.00 88.81 258 LEU A O 1
ATOM 2144 N N . LEU A 1 259 ? -31.714 13.045 78.806 1.00 84.31 259 LEU A N 1
ATOM 2145 C CA . LEU A 1 259 ? -32.176 11.692 79.141 1.00 84.31 259 LEU A CA 1
ATOM 2146 C C . LEU A 1 259 ? -31.465 11.091 80.370 1.00 84.31 259 LEU A C 1
ATOM 2148 O O . LEU A 1 259 ? -32.070 10.289 81.082 1.00 84.31 259 LEU A O 1
ATOM 2152 N N . LYS A 1 260 ? -30.206 11.457 80.654 1.00 87.94 260 LYS A N 1
ATOM 2153 C CA . LYS A 1 260 ? -29.521 11.075 81.905 1.00 87.94 260 LYS A CA 1
ATOM 2154 C C . LYS A 1 260 ? -30.111 11.809 83.103 1.00 87.94 260 LYS A C 1
ATOM 2156 O O . LYS A 1 260 ? -30.355 11.166 84.119 1.00 87.94 260 LYS A O 1
ATOM 2161 N N . ASP A 1 261 ? -30.368 13.106 82.968 1.00 87.69 261 ASP A N 1
ATOM 2162 C CA . ASP A 1 261 ? -30.913 13.946 84.036 1.00 87.69 261 ASP A CA 1
ATOM 2163 C C . ASP A 1 261 ? -32.338 13.494 84.392 1.00 87.69 261 ASP A C 1
ATOM 2165 O O . ASP A 1 261 ? -32.631 13.217 85.555 1.00 87.69 261 ASP A O 1
ATOM 2169 N N . GLN A 1 262 ? -33.184 13.258 83.381 1.00 86.44 262 GLN A N 1
ATOM 2170 C CA . GLN A 1 262 ? -34.506 12.641 83.554 1.00 86.44 262 GLN A CA 1
ATOM 2171 C C . GLN A 1 262 ? -34.423 11.249 84.197 1.00 86.44 262 GLN A C 1
ATOM 2173 O O . GLN A 1 262 ? -35.232 10.920 85.063 1.00 86.44 262 GLN A O 1
ATOM 2178 N N . ARG A 1 263 ? -33.438 10.419 83.821 1.00 79.94 263 ARG A N 1
ATOM 2179 C CA . ARG A 1 263 ? -33.236 9.099 84.442 1.00 79.94 263 ARG A CA 1
ATOM 2180 C C . ARG A 1 263 ? -32.798 9.205 85.906 1.00 79.94 263 ARG A C 1
ATOM 2182 O O . ARG A 1 263 ? -33.216 8.372 86.707 1.00 79.94 263 ARG A O 1
ATOM 2189 N N . ALA A 1 264 ? -31.985 10.197 86.264 1.00 84.75 264 ALA A N 1
ATOM 2190 C CA . ALA A 1 264 ? -31.595 10.453 87.648 1.00 84.75 264 ALA A CA 1
ATOM 2191 C C . ALA A 1 264 ? -32.796 10.925 88.487 1.00 84.75 264 ALA A C 1
ATOM 2193 O O . ALA A 1 264 ? -33.045 10.373 89.556 1.00 84.75 264 ALA A O 1
ATOM 2194 N N . GLU A 1 265 ? -33.590 11.866 87.968 1.00 85.88 265 GLU A N 1
ATOM 2195 C CA . GLU A 1 265 ? -34.812 12.351 88.622 1.00 85.88 265 GLU A CA 1
ATOM 2196 C C . GLU A 1 265 ? -35.840 11.222 88.822 1.00 85.88 265 GLU A C 1
ATOM 2198 O O . GLU A 1 265 ? -36.398 11.068 89.909 1.00 85.88 265 GLU A O 1
ATOM 2203 N N . MET A 1 266 ? -36.058 10.388 87.799 1.00 80.38 266 MET A N 1
ATOM 2204 C CA . MET A 1 266 ? -36.943 9.223 87.895 1.00 80.38 266 MET A CA 1
ATOM 2205 C C . MET A 1 266 ? -36.442 8.199 88.917 1.00 80.38 266 MET A C 1
ATOM 2207 O O . MET A 1 266 ? -37.251 7.700 89.693 1.00 80.38 266 MET A O 1
ATOM 2211 N N . LYS A 1 267 ? -35.129 7.939 88.991 1.00 85.06 267 LYS A N 1
ATOM 2212 C CA . LYS A 1 267 ? -34.551 7.024 89.989 1.00 85.06 267 LYS A CA 1
ATOM 2213 C C . LYS A 1 267 ? -34.707 7.545 91.423 1.00 85.06 267 LYS A C 1
ATOM 2215 O O . LYS A 1 267 ? -34.991 6.763 92.320 1.00 85.06 267 LYS A O 1
ATOM 2220 N N . MET A 1 268 ? -34.597 8.857 91.649 1.00 86.06 268 MET A N 1
ATOM 2221 C CA . MET A 1 268 ? -34.875 9.440 92.971 1.00 86.06 268 MET A CA 1
ATOM 2222 C C . MET A 1 268 ? -36.356 9.321 93.367 1.00 86.06 268 MET A C 1
ATOM 2224 O O . MET A 1 268 ? -36.662 9.141 94.544 1.00 86.06 268 MET A O 1
ATOM 2228 N N . LYS A 1 269 ? -37.283 9.393 92.401 1.00 83.69 269 LYS A N 1
ATOM 2229 C CA . LYS A 1 269 ? -38.719 9.149 92.639 1.00 83.69 269 LYS A CA 1
ATOM 2230 C C . LYS A 1 269 ? -39.017 7.670 92.894 1.00 83.69 269 LYS A C 1
ATOM 2232 O O . LYS A 1 269 ? -39.842 7.369 93.747 1.00 83.69 269 LYS A O 1
ATOM 2237 N N . GLU A 1 270 ? -38.331 6.772 92.192 1.00 79.19 270 GLU A N 1
ATOM 2238 C CA . GLU A 1 270 ? -38.386 5.318 92.390 1.00 79.19 270 GLU A CA 1
ATOM 2239 C C . GLU A 1 270 ? -37.918 4.942 93.807 1.00 79.19 270 GLU A C 1
ATOM 2241 O O . GLU A 1 270 ? -38.689 4.355 94.556 1.00 79.19 270 GLU A O 1
ATOM 2246 N N . GLU A 1 271 ? -36.738 5.401 94.237 1.00 84.50 271 GLU A N 1
ATOM 2247 C CA . GLU A 1 271 ? -36.211 5.183 95.598 1.00 84.50 271 GLU A CA 1
ATOM 2248 C C . GLU A 1 271 ? -37.116 5.768 96.702 1.00 84.50 271 GLU A C 1
ATOM 2250 O O . GLU A 1 271 ? -37.256 5.183 97.780 1.00 84.50 271 GLU A O 1
ATOM 2255 N N . ALA A 1 272 ? -37.758 6.914 96.449 1.00 83.94 272 ALA A N 1
ATOM 2256 C CA . ALA A 1 272 ? -38.727 7.497 97.376 1.00 83.94 272 ALA A CA 1
ATOM 2257 C C . ALA A 1 272 ? -40.015 6.657 97.471 1.00 83.94 272 ALA A C 1
ATOM 2259 O O . ALA A 1 272 ? -40.489 6.390 98.577 1.00 83.94 272 ALA A O 1
ATOM 2260 N N . ALA A 1 273 ? -40.546 6.200 96.333 1.00 80.38 273 ALA A N 1
ATOM 2261 C CA . ALA A 1 273 ? -41.749 5.374 96.268 1.00 80.38 273 ALA A CA 1
ATOM 2262 C C . ALA A 1 273 ? -41.522 3.956 96.821 1.00 80.38 273 ALA A C 1
ATOM 2264 O O . ALA A 1 273 ? -42.403 3.422 97.491 1.00 80.38 273 ALA A O 1
ATOM 2265 N N . GLU A 1 274 ? -40.343 3.355 96.615 1.00 82.44 274 GLU A N 1
ATOM 2266 C CA . GLU A 1 274 ? -39.956 2.093 97.263 1.00 82.44 274 GLU A CA 1
ATOM 2267 C C . GLU A 1 274 ? -39.955 2.230 98.788 1.00 82.44 274 GLU A C 1
ATOM 2269 O O . GLU A 1 274 ? -40.461 1.352 99.490 1.00 82.44 274 GLU A O 1
ATOM 2274 N N . LYS A 1 275 ? -39.436 3.346 99.315 1.00 83.25 275 LYS A N 1
ATOM 2275 C CA . LYS A 1 275 ? -39.431 3.613 100.756 1.00 83.25 275 LYS A CA 1
ATOM 2276 C C . LYS A 1 275 ? -40.847 3.798 101.310 1.00 83.25 275 LYS A C 1
ATOM 2278 O O . LYS A 1 275 ? -41.173 3.197 102.331 1.00 83.25 275 LYS A O 1
ATOM 2283 N N . GLU A 1 276 ? -41.688 4.579 100.633 1.00 82.56 276 GLU A N 1
ATOM 2284 C CA . GLU A 1 276 ? -43.094 4.769 101.010 1.00 82.56 276 GLU A CA 1
ATOM 2285 C C . GLU A 1 276 ? -43.863 3.437 100.979 1.00 82.56 276 GLU A C 1
ATOM 2287 O O . GLU A 1 276 ? -44.529 3.082 101.951 1.00 82.56 276 GLU A O 1
ATOM 2292 N N . MET A 1 277 ? -43.677 2.627 99.931 1.00 76.69 277 MET A N 1
ATOM 2293 C CA . MET A 1 277 ? -44.228 1.271 99.836 1.00 76.69 277 MET A CA 1
ATOM 2294 C C . MET A 1 277 ? -43.726 0.344 100.950 1.00 76.69 277 MET A C 1
ATOM 2296 O O . MET A 1 277 ? -44.510 -0.445 101.476 1.00 76.69 277 MET A O 1
ATOM 2300 N N . ALA A 1 278 ? -42.452 0.429 101.340 1.00 81.62 278 ALA A N 1
ATOM 2301 C CA . ALA A 1 278 ? -41.888 -0.376 102.423 1.00 81.62 278 ALA A CA 1
ATOM 2302 C C . ALA A 1 278 ? -42.436 0.024 103.804 1.00 81.62 278 ALA A C 1
ATOM 2304 O O . ALA A 1 278 ? -42.639 -0.842 104.656 1.00 81.62 278 ALA A O 1
ATOM 2305 N N . ASP A 1 279 ? -42.700 1.311 104.040 1.00 82.88 279 ASP A N 1
ATOM 2306 C CA . ASP A 1 279 ? -43.323 1.782 105.280 1.00 82.88 279 ASP A CA 1
ATOM 2307 C C . ASP A 1 279 ? -44.829 1.440 105.314 1.00 82.88 279 ASP A C 1
ATOM 2309 O O . ASP A 1 279 ? -45.308 0.902 106.315 1.00 82.88 279 ASP A O 1
ATOM 2313 N N . VAL A 1 280 ? -45.549 1.573 104.190 1.00 81.12 280 VAL A N 1
ATOM 2314 C CA . VAL A 1 280 ? -46.935 1.081 104.033 1.00 81.12 280 VAL A CA 1
ATOM 2315 C C . VAL A 1 280 ? -47.029 -0.441 104.215 1.00 81.12 280 VAL A C 1
ATOM 2317 O O . VAL A 1 280 ? -47.984 -0.927 104.821 1.00 81.12 280 VAL A O 1
ATOM 2320 N N . GLN A 1 281 ? -46.043 -1.219 103.754 1.00 80.25 281 GLN A N 1
ATOM 2321 C CA . GLN A 1 281 ? -46.002 -2.667 103.989 1.00 80.25 281 GLN A CA 1
ATOM 2322 C C . GLN A 1 281 ? -45.858 -3.020 105.476 1.00 80.25 281 GLN A C 1
ATOM 2324 O O . GLN A 1 281 ? -46.526 -3.951 105.925 1.00 80.25 281 GLN A O 1
ATOM 2329 N N . LYS A 1 282 ? -45.057 -2.276 106.255 1.00 84.00 282 LYS A N 1
ATOM 2330 C CA . LYS A 1 282 ? -44.943 -2.472 107.716 1.00 84.00 282 LYS A CA 1
ATOM 2331 C C . LYS A 1 282 ? -46.247 -2.128 108.434 1.00 84.00 282 LYS A C 1
ATOM 2333 O O . LYS A 1 282 ? -46.689 -2.893 109.289 1.00 84.00 282 LYS A O 1
ATOM 2338 N N . GLU A 1 283 ? -46.877 -1.008 108.073 1.00 80.38 283 GLU A N 1
ATOM 2339 C CA . GLU A 1 283 ? -48.172 -0.601 108.635 1.00 80.38 283 GLU A CA 1
ATOM 2340 C C . GLU A 1 283 ? -49.241 -1.672 108.347 1.00 80.38 283 GLU A C 1
ATOM 2342 O O . GLU A 1 283 ? -49.962 -2.100 109.245 1.00 80.38 283 GLU A O 1
ATOM 2347 N N . ASN A 1 284 ? -49.279 -2.195 107.116 1.00 80.94 284 ASN A N 1
ATOM 2348 C CA . ASN A 1 284 ? -50.207 -3.252 106.715 1.00 80.94 284 ASN A CA 1
ATOM 2349 C C . ASN A 1 284 ? -49.919 -4.590 107.430 1.00 80.94 284 ASN A C 1
ATOM 2351 O O . ASN A 1 284 ? -50.849 -5.244 107.890 1.00 80.94 284 ASN A O 1
ATOM 2355 N N . GLN A 1 285 ? -48.649 -4.978 107.617 1.00 81.19 285 GLN A N 1
ATOM 2356 C CA . GLN A 1 285 ? -48.283 -6.153 108.428 1.00 81.19 285 GLN A CA 1
ATOM 2357 C C . GLN A 1 285 ? -48.780 -6.023 109.875 1.00 81.19 285 GLN A C 1
ATOM 2359 O O . GLN A 1 285 ? -49.451 -6.924 110.375 1.00 81.19 285 GLN A O 1
ATOM 2364 N N . ARG A 1 286 ? -48.547 -4.871 110.514 1.00 84.56 286 ARG A N 1
ATOM 2365 C CA . ARG A 1 286 ? -49.020 -4.569 111.874 1.00 84.56 286 ARG A CA 1
ATOM 2366 C C . ARG A 1 286 ? -50.551 -4.588 111.985 1.00 84.56 286 ARG A C 1
ATOM 2368 O O . ARG A 1 286 ? -51.098 -5.063 112.984 1.00 84.56 286 ARG A O 1
ATOM 2375 N N . LEU A 1 287 ? -51.253 -4.092 110.966 1.00 79.56 287 LEU A N 1
ATOM 2376 C CA . LEU A 1 287 ? -52.715 -4.159 110.880 1.00 79.56 287 LEU A CA 1
ATOM 2377 C C . LEU A 1 287 ? -53.214 -5.600 110.692 1.00 79.56 287 LEU A C 1
ATOM 2379 O O . LEU A 1 287 ? -54.213 -5.973 111.295 1.00 79.56 287 LEU A O 1
ATOM 2383 N N . ILE A 1 288 ? -52.510 -6.437 109.924 1.00 81.44 288 ILE A N 1
ATOM 2384 C CA . ILE A 1 288 ? -52.832 -7.865 109.765 1.00 81.44 288 ILE A CA 1
ATOM 2385 C C . ILE A 1 288 ? -52.631 -8.632 111.081 1.00 81.44 288 ILE A C 1
ATOM 2387 O O . ILE A 1 288 ? -53.470 -9.463 111.431 1.00 81.44 288 ILE A O 1
ATOM 2391 N N . GLU A 1 289 ? -51.559 -8.355 111.828 1.00 80.06 289 GLU A N 1
ATOM 2392 C CA . GLU A 1 289 ? -51.303 -8.985 113.131 1.00 80.06 289 GLU A CA 1
ATOM 2393 C C . GLU A 1 289 ? -52.362 -8.595 114.170 1.00 80.06 289 GLU A C 1
ATOM 2395 O O . GLU A 1 289 ? -53.012 -9.474 114.734 1.00 80.06 289 GLU A O 1
ATOM 2400 N N . THR A 1 290 ? -52.636 -7.299 114.341 1.00 79.31 290 THR A N 1
ATOM 2401 C CA . THR A 1 290 ? -53.674 -6.830 115.282 1.00 79.31 290 THR A CA 1
ATOM 2402 C C . THR A 1 290 ? -55.090 -7.265 114.882 1.00 79.31 290 THR A C 1
ATOM 2404 O O . THR A 1 290 ? -55.885 -7.643 115.743 1.00 79.31 290 THR A O 1
ATOM 2407 N N . LEU A 1 291 ? -55.418 -7.313 113.583 1.00 77.50 291 LEU A N 1
ATOM 2408 C CA . LEU A 1 291 ? -56.689 -7.877 113.109 1.00 77.50 291 LEU A CA 1
ATOM 2409 C C . LEU A 1 291 ? -56.801 -9.371 113.449 1.00 77.50 291 LEU A C 1
ATOM 2411 O O . LEU A 1 291 ? -57.877 -9.839 113.824 1.00 77.50 291 LEU A O 1
ATOM 2415 N N . LYS A 1 292 ? -55.705 -10.128 113.329 1.00 79.44 292 LYS A N 1
ATOM 2416 C CA . LYS A 1 292 ? -55.657 -11.559 113.653 1.00 79.44 292 LYS A CA 1
ATOM 2417 C C . LYS A 1 292 ? -55.851 -11.805 115.151 1.00 79.44 292 LYS A C 1
ATOM 2419 O O . LYS A 1 292 ? -56.627 -12.693 115.496 1.00 79.44 292 LYS A O 1
ATOM 2424 N N . GLU A 1 293 ? -55.218 -11.014 116.016 1.00 80.31 293 GLU A N 1
ATOM 2425 C CA . GLU A 1 293 ? -55.409 -11.069 117.474 1.00 80.31 293 GLU A CA 1
ATOM 2426 C C . GLU A 1 293 ? -56.880 -10.835 117.851 1.00 80.31 293 GLU A C 1
ATOM 2428 O O . GLU A 1 293 ? -57.512 -11.714 118.439 1.00 80.31 293 GLU A O 1
ATOM 2433 N N . VAL A 1 294 ? -57.473 -9.725 117.395 1.00 77.19 294 VAL A N 1
ATOM 2434 C CA . VAL A 1 294 ? -58.895 -9.406 117.639 1.00 77.19 294 VAL A CA 1
ATOM 2435 C C . VAL A 1 294 ? -59.829 -10.471 117.046 1.00 77.19 294 VAL A C 1
ATOM 2437 O O . VAL A 1 294 ? -60.848 -10.815 117.643 1.00 77.19 294 VAL A O 1
ATOM 2440 N N . THR A 1 295 ? -59.487 -11.059 115.895 1.00 73.62 295 THR A N 1
ATOM 2441 C CA . THR A 1 295 ? -60.272 -12.158 115.303 1.00 73.62 295 THR A CA 1
ATOM 2442 C C . THR A 1 295 ? -60.198 -13.435 116.150 1.00 73.62 295 THR A C 1
ATOM 2444 O O . THR A 1 295 ? -61.195 -14.153 116.249 1.00 73.62 295 THR A O 1
ATOM 2447 N N . GLN A 1 296 ? -59.060 -13.718 116.796 1.00 77.81 296 GLN A N 1
ATOM 2448 C CA . GLN A 1 296 ? -58.941 -14.833 117.740 1.00 77.81 296 GLN A CA 1
ATOM 2449 C C . GLN A 1 296 ? -59.755 -14.582 119.018 1.00 77.81 296 GLN A C 1
ATOM 2451 O O . GLN A 1 296 ? -60.493 -15.478 119.425 1.00 77.81 296 GLN A O 1
ATOM 2456 N N . GLU A 1 297 ? -59.716 -13.374 119.594 1.00 77.94 297 GLU A N 1
ATOM 2457 C CA . GLU A 1 297 ? -60.566 -13.012 120.743 1.00 77.94 297 GLU A CA 1
ATOM 2458 C C . GLU A 1 297 ? -62.060 -13.147 120.411 1.00 77.94 297 GLU A C 1
ATOM 2460 O O . GLU A 1 297 ? -62.819 -13.761 121.164 1.00 77.94 297 GLU A O 1
ATOM 2465 N N . VAL A 1 298 ? -62.494 -12.642 119.249 1.00 76.25 298 VAL A N 1
ATOM 2466 C CA . VAL A 1 298 ? -63.885 -12.768 118.785 1.00 76.25 298 VAL A CA 1
ATOM 2467 C C . VAL A 1 298 ? -64.282 -14.233 118.596 1.00 76.25 298 VAL A C 1
ATOM 2469 O O . VAL A 1 298 ? -65.378 -14.615 119.007 1.00 76.25 298 VAL A O 1
ATOM 2472 N N . ALA A 1 299 ? -63.412 -15.075 118.031 1.00 76.44 299 ALA A N 1
ATOM 2473 C CA . ALA A 1 299 ? -63.680 -16.506 117.880 1.00 76.44 299 ALA A CA 1
ATOM 2474 C C . ALA A 1 299 ? -63.769 -17.236 119.236 1.00 76.44 299 ALA A C 1
ATOM 2476 O O . ALA A 1 299 ? -64.604 -18.129 119.410 1.00 76.44 299 ALA A O 1
ATOM 2477 N N . GLU A 1 300 ? -62.952 -16.849 120.216 1.00 77.81 300 GLU A N 1
ATOM 2478 C CA . GLU A 1 300 ? -62.951 -17.450 121.551 1.00 77.81 300 GLU A CA 1
ATOM 2479 C C . GLU A 1 300 ? -64.171 -17.015 122.383 1.00 77.81 300 GLU A C 1
ATOM 2481 O O . GLU A 1 300 ? -64.824 -17.856 123.007 1.00 77.81 300 GLU A O 1
ATOM 2486 N N . LEU A 1 301 ? -64.574 -15.743 122.294 1.00 77.75 301 LEU A N 1
ATOM 2487 C CA . LEU A 1 301 ? -65.831 -15.237 122.857 1.00 77.75 301 LEU A CA 1
ATOM 2488 C C . LEU A 1 301 ? -67.060 -15.874 122.187 1.00 77.75 301 LEU A C 1
ATOM 2490 O O . LEU A 1 301 ? -68.007 -16.260 122.873 1.00 77.75 301 LEU A O 1
ATOM 2494 N N . GLN A 1 302 ? -67.047 -16.055 120.861 1.00 70.75 302 GLN A N 1
ATOM 2495 C CA . GLN A 1 302 ? -68.104 -16.784 120.149 1.00 70.75 302 GLN A CA 1
ATOM 2496 C C . GLN A 1 302 ? -68.193 -18.240 120.614 1.00 70.75 302 GLN A C 1
ATOM 2498 O O . GLN A 1 302 ? -69.296 -18.729 120.859 1.00 70.75 302 GLN A O 1
ATOM 2503 N N . LYS A 1 303 ? -67.059 -18.926 120.807 1.00 78.50 303 LYS A N 1
ATOM 2504 C CA . LYS A 1 303 ? -67.023 -20.288 121.357 1.00 78.50 303 LYS A CA 1
ATOM 2505 C C . LYS A 1 303 ? -67.672 -20.342 122.744 1.00 78.50 303 LYS A C 1
ATOM 2507 O O . LYS A 1 303 ? -68.631 -21.097 122.911 1.00 78.50 303 LYS A O 1
ATOM 2512 N N . GLN A 1 304 ? -67.241 -19.485 123.677 1.00 76.94 304 GLN A N 1
ATOM 2513 C CA . GLN A 1 304 ? -67.837 -19.364 125.019 1.00 76.94 304 GLN A CA 1
ATOM 2514 C C . GLN A 1 304 ? -69.353 -19.113 124.955 1.00 76.94 304 GLN A C 1
ATOM 2516 O O . GLN A 1 304 ? -70.123 -19.733 125.690 1.00 76.94 304 GLN A O 1
ATOM 2521 N N . LEU A 1 305 ? -69.805 -18.260 124.030 1.00 74.31 305 LEU A N 1
ATOM 2522 C CA . LEU A 1 305 ? -71.224 -17.983 123.818 1.00 74.31 305 LEU A CA 1
ATOM 2523 C C . LEU A 1 305 ? -71.980 -19.212 123.274 1.00 74.31 305 LEU A C 1
ATOM 2525 O O . LEU A 1 305 ? -73.087 -19.492 123.736 1.00 74.31 305 LEU A O 1
ATOM 2529 N N . THR A 1 306 ? -71.396 -19.998 122.358 1.00 75.62 306 THR A N 1
ATOM 2530 C CA . THR A 1 306 ? -72.014 -21.264 121.911 1.00 75.62 306 THR A CA 1
ATOM 2531 C C . THR A 1 306 ? -72.097 -22.305 123.022 1.00 75.62 306 THR A C 1
ATOM 2533 O O . THR A 1 306 ? -73.092 -23.024 123.084 1.00 75.62 306 THR A O 1
ATOM 2536 N N . ASP A 1 307 ? -71.105 -22.380 123.911 1.00 77.88 307 ASP A N 1
ATOM 2537 C CA . ASP A 1 307 ? -71.114 -23.304 125.048 1.00 77.88 307 ASP A CA 1
ATOM 2538 C C . ASP A 1 307 ? -72.181 -22.890 126.077 1.00 77.88 307 ASP A C 1
ATOM 2540 O O . ASP A 1 307 ? -73.044 -23.699 126.419 1.00 77.88 307 ASP A O 1
ATOM 2544 N N . TYR A 1 308 ? -72.276 -21.598 126.413 1.00 76.06 308 TYR A N 1
ATOM 2545 C CA . TYR A 1 308 ? -73.383 -21.054 127.214 1.00 76.06 308 TYR A CA 1
ATOM 2546 C C . TYR A 1 308 ? -74.768 -21.333 126.591 1.00 76.06 308 TYR A C 1
ATOM 2548 O O . TYR A 1 308 ? -75.737 -21.622 127.300 1.00 76.06 308 TYR A O 1
ATOM 2556 N N . HIS A 1 309 ? -74.889 -21.292 125.259 1.00 79.31 309 HIS A N 1
ATOM 2557 C CA . HIS A 1 309 ? -76.126 -21.660 124.565 1.00 79.31 309 HIS A CA 1
ATOM 2558 C C . HIS A 1 309 ? -76.446 -23.166 124.639 1.00 79.31 309 HIS A C 1
ATOM 2560 O O . HIS A 1 309 ? -77.626 -23.506 124.775 1.00 79.31 309 HIS A O 1
ATOM 2566 N N . LYS A 1 310 ? -75.442 -24.058 124.605 1.00 77.00 310 LYS A N 1
ATOM 2567 C CA . LYS A 1 310 ? -75.621 -25.509 124.830 1.00 77.00 310 LYS A CA 1
ATOM 2568 C C . LYS A 1 310 ? -76.097 -25.775 126.256 1.00 77.00 310 LYS A C 1
ATOM 2570 O O . LYS A 1 310 ? -77.118 -26.436 126.435 1.00 77.00 310 LYS A O 1
ATOM 2575 N N . ASP A 1 311 ? -75.445 -25.181 127.252 1.00 75.00 311 ASP A N 1
ATOM 2576 C CA . ASP A 1 311 ? -75.811 -25.334 128.665 1.00 75.00 311 ASP A CA 1
ATOM 2577 C C . ASP A 1 311 ? -77.226 -24.813 128.943 1.00 75.00 311 ASP A C 1
ATOM 2579 O O . ASP A 1 311 ? -78.026 -25.463 129.618 1.00 75.00 311 ASP A O 1
ATOM 2583 N N . LYS A 1 312 ? -77.598 -23.676 128.344 1.00 79.25 312 LYS A N 1
ATOM 2584 C CA . LYS A 1 312 ? -78.957 -23.119 128.422 1.00 79.25 312 LYS A CA 1
ATOM 2585 C C . LYS A 1 312 ? -80.009 -24.014 127.752 1.00 79.25 312 LYS A C 1
ATOM 2587 O O . LYS A 1 312 ? -81.154 -24.042 128.213 1.00 79.25 312 LYS A O 1
ATOM 2592 N N . ALA A 1 313 ? -79.649 -24.750 126.698 1.00 73.62 313 ALA A N 1
ATOM 2593 C CA . ALA A 1 313 ? -80.521 -25.740 126.067 1.00 73.62 313 ALA A CA 1
ATOM 2594 C C . ALA A 1 313 ? -80.672 -27.002 126.935 1.00 73.62 313 ALA A C 1
ATOM 2596 O O . ALA A 1 313 ? -81.801 -27.400 127.224 1.00 73.62 313 ALA A O 1
ATOM 2597 N N . LEU A 1 314 ? -79.566 -27.557 127.442 1.00 74.75 314 LEU A N 1
ATOM 2598 C CA . LEU A 1 314 ? -79.551 -28.700 128.364 1.00 74.75 314 LEU A CA 1
ATOM 2599 C C . LEU A 1 314 ? -80.331 -28.403 129.656 1.00 74.75 314 LEU A C 1
ATOM 2601 O O . LEU A 1 314 ? -81.126 -29.224 130.109 1.00 74.75 314 LEU A O 1
ATOM 2605 N N . LEU A 1 315 ? -80.195 -27.196 130.215 1.00 75.19 315 LEU A N 1
ATOM 2606 C CA . LEU A 1 315 ? -80.969 -26.749 131.378 1.00 75.19 315 LEU A CA 1
ATOM 2607 C C . LEU A 1 315 ? -82.476 -26.660 131.075 1.00 75.19 315 LEU A C 1
ATOM 2609 O O . LEU A 1 315 ? -83.299 -26.936 131.950 1.00 75.19 315 LEU A O 1
ATOM 2613 N N . LYS A 1 316 ? -82.860 -26.275 129.850 1.00 75.12 316 LYS A N 1
ATOM 2614 C CA . LYS A 1 316 ? -84.266 -26.229 129.414 1.00 75.12 316 LYS A CA 1
ATOM 2615 C C . LYS A 1 316 ? -84.843 -27.637 129.249 1.00 75.12 316 LYS A C 1
ATOM 2617 O O . LYS A 1 316 ? -85.957 -27.880 129.706 1.00 75.12 316 LYS A O 1
ATOM 2622 N N . GLU A 1 317 ? -84.084 -28.547 128.644 1.00 73.06 317 GLU A N 1
ATOM 2623 C CA . GLU A 1 317 ? -84.427 -29.965 128.498 1.00 73.06 317 GLU A CA 1
ATOM 2624 C C . GLU A 1 317 ? -84.607 -30.628 129.871 1.00 73.06 317 GLU A C 1
ATOM 2626 O O . GLU A 1 317 ? -85.680 -31.136 130.183 1.00 73.06 317 GLU A O 1
ATOM 2631 N N . LYS A 1 318 ? -83.617 -30.507 130.761 1.00 75.25 318 LYS A N 1
ATOM 2632 C CA . LYS A 1 318 ? -83.659 -31.126 132.093 1.00 75.25 318 LYS A CA 1
ATOM 2633 C C . LYS A 1 318 ? -84.733 -30.516 133.004 1.00 75.25 318 LYS A C 1
ATOM 2635 O O . LYS A 1 318 ? -85.275 -31.217 133.854 1.00 75.25 318 LYS A O 1
ATOM 2640 N N . LYS A 1 319 ? -85.130 -29.251 132.796 1.00 74.62 319 LYS A N 1
ATOM 2641 C CA . LYS A 1 319 ? -86.336 -28.674 133.426 1.00 74.62 319 LYS A CA 1
ATOM 2642 C C . LYS A 1 319 ? -87.647 -29.240 132.867 1.00 74.62 319 LYS A C 1
ATOM 2644 O O . LYS A 1 319 ? -88.629 -29.282 133.607 1.00 74.62 319 LYS A O 1
ATOM 2649 N N . ALA A 1 320 ? -87.688 -29.674 131.606 1.00 72.50 320 ALA A N 1
ATOM 2650 C CA . ALA A 1 320 ? -88.842 -30.379 131.050 1.00 72.50 320 ALA A CA 1
ATOM 2651 C C . ALA A 1 320 ? -88.934 -31.812 131.604 1.00 72.50 320 ALA A C 1
ATOM 2653 O O . ALA A 1 320 ? -90.002 -32.188 132.085 1.00 72.50 320 ALA A O 1
ATOM 2654 N N . ASP A 1 321 ? -87.817 -32.548 131.651 1.00 72.19 321 ASP A N 1
ATOM 2655 C CA . ASP A 1 321 ? -87.736 -33.885 132.264 1.00 72.19 321 ASP A CA 1
ATOM 2656 C C . ASP A 1 321 ? -88.205 -33.873 133.724 1.00 72.19 321 ASP A C 1
ATOM 2658 O O . ASP A 1 321 ? -89.018 -34.699 134.138 1.00 72.19 321 ASP A O 1
ATOM 2662 N N . LEU A 1 322 ? -87.717 -32.907 134.512 1.00 74.38 322 LEU A N 1
ATOM 2663 C CA . LEU A 1 322 ? -88.060 -32.780 135.928 1.00 74.38 322 LEU A CA 1
ATOM 2664 C C . LEU A 1 322 ? -89.549 -32.440 136.104 1.00 74.38 322 LEU A C 1
ATOM 2666 O O . LEU A 1 322 ? -90.213 -33.037 136.945 1.00 74.38 322 LEU A O 1
ATOM 2670 N N . LYS A 1 323 ? -90.114 -31.575 135.248 1.00 77.56 323 LYS A N 1
ATOM 2671 C CA . LYS A 1 323 ? -91.557 -31.279 135.241 1.00 77.56 323 LYS A CA 1
ATOM 2672 C C . LYS A 1 323 ? -92.411 -32.494 134.846 1.00 77.56 323 LYS A C 1
ATOM 2674 O O . LYS A 1 323 ? -93.507 -32.645 135.381 1.00 77.56 323 LYS A O 1
ATOM 2679 N N . ALA A 1 324 ? -91.933 -33.348 133.939 1.00 72.38 324 ALA A N 1
ATOM 2680 C CA . ALA A 1 324 ? -92.603 -34.602 133.591 1.00 72.38 324 ALA A CA 1
ATOM 2681 C C . ALA A 1 324 ? -92.555 -35.603 134.760 1.00 72.38 324 ALA A C 1
ATOM 2683 O O . ALA A 1 324 ? -93.585 -36.158 135.134 1.00 72.38 324 ALA A O 1
ATOM 2684 N N . ARG A 1 325 ? -91.396 -35.745 135.417 1.00 73.81 325 ARG A N 1
ATOM 2685 C CA . ARG A 1 325 ? -91.227 -36.565 136.629 1.00 73.81 325 ARG A CA 1
ATOM 2686 C C . ARG A 1 325 ? -92.096 -36.096 137.796 1.00 73.81 325 ARG A C 1
ATOM 2688 O O . ARG A 1 325 ? -92.666 -36.928 138.491 1.00 73.81 325 ARG A O 1
ATOM 2695 N N . ASP A 1 326 ? -92.257 -34.787 137.984 1.00 71.88 326 ASP A N 1
ATOM 2696 C CA . ASP A 1 326 ? -93.176 -34.214 138.982 1.00 71.88 326 ASP A CA 1
ATOM 2697 C C . ASP A 1 326 ? -94.660 -34.471 138.662 1.00 71.88 326 ASP A C 1
ATOM 2699 O O . ASP A 1 326 ? -95.493 -34.428 139.570 1.00 71.88 326 ASP A O 1
ATOM 2703 N N . ALA A 1 327 ? -95.011 -34.721 137.394 1.00 74.12 327 ALA A N 1
ATOM 2704 C CA . ALA A 1 327 ? -96.350 -35.158 137.003 1.00 74.12 327 ALA A CA 1
ATOM 2705 C C . ALA A 1 327 ? -96.533 -36.660 137.282 1.00 74.12 327 ALA A C 1
ATOM 2707 O O . ALA A 1 327 ? -97.431 -37.013 138.043 1.00 74.12 327 ALA A O 1
ATOM 2708 N N . GLU A 1 328 ? -95.618 -37.517 136.804 1.00 72.19 328 GLU A N 1
ATOM 2709 C CA . GLU A 1 328 ? -95.613 -38.962 137.112 1.00 72.19 328 GLU A CA 1
ATOM 2710 C C . GLU A 1 328 ? -95.690 -39.218 138.629 1.00 72.19 328 GLU A C 1
ATOM 2712 O O . GLU A 1 328 ? -96.471 -40.047 139.090 1.00 72.19 328 GLU A O 1
ATOM 2717 N N . LEU A 1 329 ? -94.929 -38.465 139.429 1.00 74.25 329 LEU A N 1
ATOM 2718 C CA . LEU A 1 329 ? -94.877 -38.606 140.887 1.00 74.25 329 LEU A CA 1
ATOM 2719 C C . LEU A 1 329 ? -96.140 -38.075 141.594 1.00 74.25 329 LEU A C 1
ATOM 2721 O O . LEU A 1 329 ? -96.437 -38.503 142.712 1.00 74.25 329 LEU A O 1
ATOM 2725 N N . LYS A 1 330 ? -96.908 -37.173 140.968 1.00 76.25 330 LYS A N 1
ATOM 2726 C CA . LYS A 1 330 ? -98.234 -36.753 141.459 1.00 76.25 330 LYS A CA 1
ATOM 2727 C C . LYS A 1 330 ? -99.303 -37.783 141.125 1.00 76.25 330 LYS A C 1
ATOM 2729 O O . LYS A 1 330 ? -100.065 -38.140 142.022 1.00 76.25 330 LYS A O 1
ATOM 2734 N N . ASP A 1 331 ? -99.306 -38.309 139.907 1.00 73.00 331 ASP A N 1
ATOM 2735 C CA . ASP A 1 331 ? -100.266 -39.332 139.491 1.00 73.00 331 ASP A CA 1
ATOM 2736 C C . ASP A 1 331 ? -100.041 -40.634 140.275 1.00 73.00 331 ASP A C 1
ATOM 2738 O O . ASP A 1 331 ? -100.980 -41.156 140.870 1.00 73.00 331 ASP A O 1
ATOM 2742 N N . GLN A 1 332 ? -98.788 -41.074 140.451 1.00 69.38 332 GLN A N 1
ATOM 2743 C CA . GLN A 1 332 ? -98.452 -42.214 141.318 1.00 69.38 332 GLN A CA 1
ATOM 2744 C C . GLN A 1 332 ? -98.808 -41.984 142.796 1.00 69.38 332 GLN A C 1
ATOM 2746 O O . GLN A 1 332 ? -99.133 -42.941 143.501 1.00 69.38 332 GLN A O 1
ATOM 2751 N N . LYS A 1 333 ? -98.775 -40.740 143.299 1.00 71.88 333 LYS A N 1
ATOM 2752 C CA . LYS A 1 333 ? -99.284 -40.415 144.646 1.00 71.88 333 LYS A CA 1
ATOM 2753 C C . LYS A 1 333 ? -100.806 -40.510 144.712 1.00 71.88 333 LYS A C 1
ATOM 2755 O O . LYS A 1 333 ? -101.327 -41.025 145.698 1.00 71.88 333 LYS A O 1
ATOM 2760 N N . LEU A 1 334 ? -101.507 -40.056 143.676 1.00 72.75 334 LEU A N 1
ATOM 2761 C CA . LEU A 1 334 ? -102.964 -40.117 143.599 1.00 72.75 334 LEU A CA 1
ATOM 2762 C C . LEU A 1 334 ? -103.452 -41.570 143.474 1.00 72.75 334 LEU A C 1
ATOM 2764 O O . LEU A 1 334 ? -104.352 -41.975 144.209 1.00 72.75 334 LEU A O 1
ATOM 2768 N N . GLU A 1 335 ? -102.784 -42.390 142.656 1.00 69.12 335 GLU A N 1
ATOM 2769 C CA . GLU A 1 335 ? -102.979 -43.843 142.623 1.00 69.12 335 GLU A CA 1
ATOM 2770 C C . GLU A 1 335 ? -102.687 -44.495 143.978 1.00 69.12 335 GLU A C 1
ATOM 2772 O O . GLU A 1 335 ? -103.485 -45.309 144.433 1.00 69.12 335 GLU A O 1
ATOM 2777 N N . ASN A 1 336 ? -101.598 -44.127 144.666 1.00 70.81 336 ASN A N 1
ATOM 2778 C CA . ASN A 1 336 ? -101.297 -44.663 145.998 1.00 70.81 336 ASN A CA 1
ATOM 2779 C C . ASN A 1 336 ? -102.378 -44.317 147.032 1.00 70.81 336 ASN A C 1
ATOM 2781 O O . ASN A 1 336 ? -102.737 -45.174 147.838 1.00 70.81 336 ASN A O 1
ATOM 2785 N N . GLU A 1 337 ? -102.934 -43.104 147.018 1.00 74.75 337 GLU A N 1
ATOM 2786 C CA . GLU A 1 337 ? -103.993 -42.729 147.962 1.00 74.75 337 GLU A CA 1
ATOM 2787 C C . GLU A 1 337 ? -105.327 -43.421 147.637 1.00 74.75 337 GLU A C 1
ATOM 2789 O O . GLU A 1 337 ? -106.008 -43.904 148.544 1.00 74.75 337 GLU A O 1
ATOM 2794 N N . VAL A 1 338 ? -105.655 -43.593 146.350 1.00 75.12 338 VAL A N 1
ATOM 2795 C CA . VAL A 1 338 ? -106.786 -44.427 145.901 1.00 75.12 338 VAL A CA 1
ATOM 2796 C C . VAL A 1 338 ? -106.569 -45.905 146.256 1.00 75.12 338 VAL A C 1
ATOM 2798 O O . VAL A 1 338 ? -107.511 -46.582 146.674 1.00 75.12 338 VAL A O 1
ATOM 2801 N N . MET A 1 339 ? -105.339 -46.417 146.163 1.00 63.97 339 MET A N 1
ATOM 2802 C CA . MET A 1 339 ? -104.983 -47.772 146.592 1.00 63.97 339 MET A CA 1
ATOM 2803 C C . MET A 1 339 ? -105.084 -47.936 148.111 1.00 63.97 339 MET A C 1
ATOM 2805 O O . MET A 1 339 ? -105.628 -48.940 148.554 1.00 63.97 339 MET A O 1
ATOM 2809 N N . LYS A 1 340 ? -104.663 -46.959 148.927 1.00 70.56 340 LYS A N 1
ATOM 2810 C CA . LYS A 1 340 ? -104.872 -46.981 150.389 1.00 70.56 340 LYS A CA 1
ATOM 2811 C C . LYS A 1 340 ? -106.357 -46.978 150.753 1.00 70.56 340 LYS A C 1
ATOM 2813 O O . LYS A 1 340 ? -106.776 -47.796 151.567 1.00 70.56 340 LYS A O 1
ATOM 2818 N N . GLN A 1 341 ? -107.160 -46.114 150.124 1.00 67.81 341 GLN A N 1
ATOM 2819 C CA . GLN A 1 341 ? -108.622 -46.091 150.283 1.00 67.81 341 GLN A CA 1
ATOM 2820 C C . GLN A 1 341 ? -109.226 -47.463 149.938 1.00 67.81 341 GLN A C 1
ATOM 2822 O O . GLN A 1 341 ? -109.976 -48.038 150.730 1.00 67.81 341 GLN A O 1
ATOM 2827 N N . ARG A 1 342 ? -108.813 -48.058 148.808 1.00 66.44 342 ARG A N 1
ATOM 2828 C CA . ARG A 1 342 ? -109.187 -49.430 148.433 1.00 66.44 342 ARG A CA 1
ATOM 2829 C C . ARG A 1 342 ? -108.700 -50.472 149.437 1.00 66.44 342 ARG A C 1
ATOM 2831 O O . ARG A 1 342 ? -109.465 -51.378 149.722 1.00 66.44 342 ARG A O 1
ATOM 2838 N N . ILE A 1 343 ? -107.501 -50.357 150.006 1.00 66.56 343 ILE A N 1
ATOM 2839 C CA . ILE A 1 343 ? -106.969 -51.278 151.026 1.00 66.56 343 ILE A CA 1
ATOM 2840 C C . ILE A 1 343 ? -107.747 -51.169 152.344 1.00 66.56 343 ILE A C 1
ATOM 2842 O O . ILE A 1 343 ? -107.945 -52.187 152.997 1.00 66.56 343 ILE A O 1
ATOM 2846 N N . ILE A 1 344 ? -108.254 -49.991 152.720 1.00 71.12 344 ILE A N 1
ATOM 2847 C CA . ILE A 1 344 ? -109.119 -49.824 153.901 1.00 71.12 344 ILE A CA 1
ATOM 2848 C C . ILE A 1 344 ? -110.482 -50.491 153.664 1.00 71.12 344 ILE A C 1
ATOM 2850 O O . ILE A 1 344 ? -110.909 -51.313 154.476 1.00 71.12 344 ILE A O 1
ATOM 2854 N N . MET A 1 345 ? -111.125 -50.231 152.519 1.00 62.09 345 MET A N 1
ATOM 2855 C CA . MET A 1 345 ? -112.382 -50.902 152.152 1.00 62.09 345 MET A CA 1
ATOM 2856 C C . MET A 1 345 ? -112.202 -52.414 151.947 1.00 62.09 345 MET A C 1
ATOM 2858 O O . MET A 1 345 ? -113.084 -53.194 152.300 1.00 62.09 345 MET A O 1
ATOM 2862 N N . MET A 1 346 ? -111.063 -52.842 151.397 1.00 58.97 346 MET A N 1
ATOM 2863 C CA . MET A 1 346 ? -110.707 -54.253 151.249 1.00 58.97 346 MET A CA 1
ATOM 2864 C C . MET A 1 346 ? -110.348 -54.892 152.583 1.00 58.97 346 MET A C 1
ATOM 2866 O O . MET A 1 346 ? -110.643 -56.064 152.725 1.00 58.97 346 MET A O 1
ATOM 2870 N N . LYS A 1 347 ? -109.800 -54.171 153.573 1.00 66.94 347 LYS A N 1
ATOM 2871 C CA . LYS A 1 347 ? -109.641 -54.690 154.941 1.00 66.94 347 LYS A CA 1
ATOM 2872 C C . LYS A 1 347 ? -110.992 -54.948 155.585 1.00 66.94 347 LYS A C 1
ATOM 2874 O O . LYS A 1 347 ? -111.245 -56.079 155.958 1.00 66.94 347 LYS A O 1
ATOM 2879 N N . GLN A 1 348 ? -111.898 -53.968 155.589 1.00 66.12 348 GLN A N 1
ATOM 2880 C CA . GLN A 1 348 ? -113.256 -54.171 156.112 1.00 66.12 348 GLN A CA 1
ATOM 2881 C C . GLN A 1 348 ? -113.974 -55.327 155.397 1.00 66.12 348 GLN A C 1
ATOM 2883 O O . GLN A 1 348 ? -114.559 -56.190 156.047 1.00 66.12 348 GLN A O 1
ATOM 2888 N N . LYS A 1 349 ? -113.864 -55.405 154.062 1.00 61.09 349 LYS A N 1
ATOM 2889 C CA . LYS A 1 349 ? -114.374 -56.548 153.293 1.00 61.09 349 LYS A CA 1
ATOM 2890 C C . LYS A 1 349 ? -113.619 -57.850 153.539 1.00 61.09 349 LYS A C 1
ATOM 2892 O O . LYS A 1 349 ? -114.227 -58.884 153.334 1.00 61.09 349 LYS A O 1
ATOM 2897 N N . ASN A 1 350 ? -112.348 -57.830 153.937 1.00 62.81 350 ASN A N 1
ATOM 2898 C CA . ASN A 1 350 ? -111.518 -59.003 154.222 1.00 62.81 350 ASN A CA 1
ATOM 2899 C C . ASN A 1 350 ? -111.679 -59.496 155.660 1.00 62.81 350 ASN A C 1
ATOM 2901 O O . ASN A 1 350 ? -111.523 -60.683 155.880 1.00 62.81 350 ASN A O 1
ATOM 2905 N N . ASP A 1 351 ? -112.038 -58.654 156.622 1.00 61.53 351 ASP A N 1
ATOM 2906 C CA . ASP A 1 351 ? -112.437 -59.102 157.957 1.00 61.53 351 ASP A CA 1
ATOM 2907 C C . ASP A 1 351 ? -113.812 -59.796 157.851 1.00 61.53 351 ASP A C 1
ATOM 2909 O O . ASP A 1 351 ? -113.993 -60.937 158.286 1.00 61.53 351 ASP A O 1
ATOM 2913 N N . ASP A 1 352 ? -114.736 -59.162 157.120 1.00 61.50 352 ASP A N 1
ATOM 2914 C CA . ASP A 1 352 ? -116.039 -59.715 156.737 1.00 61.50 352 ASP A CA 1
ATOM 2915 C C . ASP A 1 352 ? -115.908 -60.960 155.824 1.00 61.50 352 ASP A C 1
ATOM 2917 O O . ASP A 1 352 ? -116.674 -61.917 155.967 1.00 61.50 352 ASP A O 1
ATOM 2921 N N . LEU A 1 353 ? -114.894 -61.020 154.943 1.00 55.97 353 LEU A N 1
ATOM 2922 C CA . LEU A 1 353 ? -114.552 -62.238 154.201 1.00 55.97 353 LEU A CA 1
ATOM 2923 C C . LEU A 1 353 ? -113.833 -63.264 155.061 1.00 55.97 353 LEU A C 1
ATOM 2925 O O . LEU A 1 353 ? -114.137 -64.422 154.881 1.00 55.97 353 LEU A O 1
ATOM 2929 N N . GLN A 1 354 ? -112.944 -62.943 155.998 1.00 58.25 354 GLN A N 1
ATOM 2930 C CA . GLN A 1 354 ? -112.277 -63.953 156.831 1.00 58.25 354 GLN A CA 1
ATOM 2931 C C . GLN A 1 354 ? -113.292 -64.671 157.727 1.00 58.25 354 GLN A C 1
ATOM 2933 O O . GLN A 1 354 ? -113.170 -65.882 157.917 1.00 58.25 354 GLN A O 1
ATOM 2938 N N . GLN A 1 355 ? -114.371 -63.999 158.138 1.00 54.38 355 GLN A N 1
ATOM 2939 C CA . GLN A 1 355 ? -115.543 -64.637 158.750 1.00 54.38 355 GLN A CA 1
ATOM 2940 C C . GLN A 1 355 ? -116.281 -65.616 157.800 1.00 54.38 355 GLN A C 1
ATOM 2942 O O . GLN A 1 355 ? -116.893 -66.581 158.253 1.00 54.38 355 GLN A O 1
ATOM 2947 N N . LYS A 1 356 ? -116.193 -65.407 156.478 1.00 57.41 356 LYS A N 1
ATOM 2948 C CA . LYS A 1 356 ? -116.822 -66.211 155.402 1.00 57.41 356 LYS A CA 1
ATOM 2949 C C . LYS A 1 356 ? -115.844 -67.153 154.665 1.00 57.41 356 LYS A C 1
ATOM 2951 O O . LYS A 1 356 ? -116.275 -68.037 153.939 1.00 57.41 356 LYS A O 1
ATOM 2956 N N . PHE A 1 357 ? -114.540 -67.007 154.886 1.00 49.47 357 PHE A N 1
ATOM 2957 C CA . PHE A 1 357 ? -113.424 -67.662 154.189 1.00 49.47 357 PHE A CA 1
ATOM 2958 C C . PHE A 1 357 ? -112.691 -68.625 155.129 1.00 49.47 357 PHE A C 1
ATOM 2960 O O . PHE A 1 357 ? -112.263 -69.683 154.687 1.00 49.47 357 PHE A O 1
ATOM 2967 N N . SER A 1 358 ? -112.785 -68.410 156.449 1.00 55.31 358 SER A N 1
ATOM 2968 C CA . SER A 1 358 ? -112.770 -69.515 157.433 1.00 55.31 358 SER A CA 1
ATOM 2969 C C . SER A 1 358 ? -113.870 -70.560 157.159 1.00 55.31 358 SER A C 1
ATOM 2971 O O . SER A 1 358 ? -113.833 -71.655 157.706 1.00 55.31 358 SER A O 1
ATOM 2973 N N . LYS A 1 359 ? -114.848 -70.218 156.306 1.00 49.94 359 LYS A N 1
ATOM 2974 C CA . LYS A 1 359 ? -115.958 -71.060 155.848 1.00 49.94 359 LYS A CA 1
ATOM 2975 C C . LYS A 1 359 ? -115.848 -71.477 154.365 1.00 49.94 359 LYS A C 1
ATOM 2977 O O . LYS A 1 359 ? -116.801 -72.050 153.851 1.00 49.94 359 LYS A O 1
ATOM 2982 N N . ALA A 1 360 ? -114.741 -71.157 153.676 1.00 54.84 360 ALA A N 1
ATOM 2983 C CA . ALA A 1 360 ? -114.589 -71.405 152.231 1.00 54.84 360 ALA A CA 1
ATOM 2984 C C . ALA A 1 360 ? -113.154 -71.707 151.740 1.00 54.84 360 ALA A C 1
ATOM 2986 O O . ALA A 1 360 ? -113.000 -72.284 150.671 1.00 54.84 360 ALA A O 1
ATOM 2987 N N . ILE A 1 361 ? -112.084 -71.436 152.505 1.00 54.53 361 ILE A N 1
ATOM 2988 C CA . ILE A 1 361 ? -110.708 -71.834 152.125 1.00 54.53 361 ILE A CA 1
ATOM 2989 C C . ILE A 1 361 ? -110.445 -73.350 152.295 1.00 54.53 361 ILE A C 1
ATOM 2991 O O . ILE A 1 361 ? -109.310 -73.817 152.305 1.00 54.53 361 ILE A O 1
ATOM 2995 N N . GLN A 1 362 ? -111.522 -74.134 152.379 1.00 49.09 362 GLN A N 1
ATOM 2996 C CA . GLN A 1 362 ? -111.522 -75.579 152.181 1.00 49.09 362 GLN A CA 1
ATOM 2997 C C . GLN A 1 362 ? -111.528 -75.958 150.666 1.00 49.09 362 GLN A C 1
ATOM 2999 O O . GLN A 1 362 ? -111.542 -77.150 150.369 1.00 49.09 362 GLN A O 1
ATOM 3004 N N . GLU A 1 363 ? -111.494 -74.999 149.706 1.00 46.72 363 GLU A N 1
ATOM 3005 C CA . GLU A 1 363 ? -111.786 -75.225 148.259 1.00 46.72 363 GLU A CA 1
ATOM 3006 C C . GLU A 1 363 ? -110.901 -74.415 147.209 1.00 46.72 363 GLU A C 1
ATOM 3008 O O . GLU A 1 363 ? -110.843 -73.193 147.286 1.00 46.72 363 GLU A O 1
ATOM 3013 N N . VAL A 1 364 ? -110.312 -75.060 146.153 1.00 47.66 364 VAL A N 1
ATOM 3014 C CA . VAL A 1 364 ? -109.807 -74.534 144.802 1.00 47.66 364 VAL A CA 1
ATOM 3015 C C . VAL A 1 364 ? -108.399 -73.818 144.623 1.00 47.66 364 VAL A C 1
ATOM 3017 O O . VAL A 1 364 ? -107.867 -73.248 145.568 1.00 47.66 364 VAL A O 1
ATOM 3020 N N . GLN A 1 365 ? -107.728 -73.888 143.420 1.00 43.81 365 GLN A N 1
ATOM 3021 C CA . GLN A 1 365 ? -106.311 -73.429 143.128 1.00 43.81 365 GLN A CA 1
ATOM 3022 C C . GLN A 1 365 ? -105.827 -73.356 141.600 1.00 43.81 365 GLN A C 1
ATOM 3024 O O . GLN A 1 365 ? -106.385 -74.083 140.786 1.00 43.81 365 GLN A O 1
ATOM 3029 N N . GLN A 1 366 ? -104.707 -72.629 141.252 1.00 43.47 366 GLN A N 1
ATOM 3030 C CA . GLN A 1 366 ? -103.660 -72.803 140.131 1.00 43.47 366 GLN A CA 1
ATOM 3031 C C . GLN A 1 366 ? -103.554 -71.953 138.757 1.00 43.47 366 GLN A C 1
ATOM 3033 O O . GLN A 1 366 ? -104.532 -71.928 138.023 1.00 43.47 366 GLN A O 1
ATOM 3038 N N . LYS A 1 367 ? -102.310 -71.465 138.336 1.00 42.12 367 LYS A N 1
ATOM 3039 C CA . LYS A 1 367 ? -101.539 -71.417 136.965 1.00 42.12 367 LYS A CA 1
ATOM 3040 C C . LYS A 1 367 ? -101.377 -70.226 135.850 1.00 42.12 367 LYS A C 1
ATOM 3042 O O . LYS A 1 367 ? -102.376 -69.589 135.548 1.00 42.12 367 LYS A O 1
ATOM 3047 N N . ASN A 1 368 ? -100.168 -70.067 135.137 1.00 42.06 368 ASN A N 1
ATOM 3048 C CA . ASN A 1 368 ? -99.737 -69.584 133.691 1.00 42.06 368 ASN A CA 1
ATOM 3049 C C . ASN A 1 368 ? -98.927 -68.225 133.236 1.00 42.06 368 ASN A C 1
ATOM 3051 O O . ASN A 1 368 ? -99.148 -67.210 133.888 1.00 42.06 368 ASN A O 1
ATOM 3055 N N . SER A 1 369 ? -98.045 -68.144 132.131 1.00 37.59 369 SER A N 1
ATOM 3056 C CA . SER A 1 369 ? -97.273 -66.905 131.514 1.00 37.59 369 SER A CA 1
ATOM 3057 C C . SER A 1 369 ? -96.235 -66.935 130.212 1.00 37.59 369 SER A C 1
ATOM 3059 O O . SER A 1 369 ? -95.817 -68.036 129.874 1.00 37.59 369 SER A O 1
ATOM 3061 N N . PHE A 1 370 ? -95.762 -65.771 129.540 1.00 32.44 370 PHE A N 1
ATOM 3062 C CA . PHE A 1 370 ? -94.423 -65.279 128.802 1.00 32.44 370 PHE A CA 1
ATOM 3063 C C . PHE A 1 370 ? -93.894 -65.266 127.214 1.00 32.44 370 PHE A C 1
ATOM 3065 O O . PHE A 1 370 ? -94.144 -66.266 126.551 1.00 32.44 370 PHE A O 1
ATOM 3072 N N . LYS A 1 371 ? -93.075 -64.238 126.632 1.00 33.47 371 LYS A N 1
ATOM 3073 C CA . LYS A 1 371 ? -91.899 -64.175 125.526 1.00 33.47 371 LYS A CA 1
ATOM 3074 C C . LYS A 1 371 ? -91.671 -63.005 124.355 1.00 33.47 371 LYS A C 1
ATOM 3076 O O . LYS A 1 371 ? -92.643 -62.308 124.105 1.00 33.47 371 LYS A O 1
ATOM 3081 N N . ASN A 1 372 ? -90.463 -62.739 123.643 1.00 38.62 372 ASN A N 1
ATOM 3082 C CA . ASN A 1 372 ? -90.067 -61.757 122.442 1.00 38.62 372 ASN A CA 1
ATOM 3083 C C . ASN A 1 372 ? -88.622 -61.966 121.636 1.00 38.62 372 ASN A C 1
ATOM 3085 O O . ASN A 1 372 ? -88.092 -63.016 122.000 1.00 38.62 372 ASN A O 1
ATOM 3089 N N . LEU A 1 373 ? -87.810 -61.283 120.667 1.00 35.28 373 LEU A N 1
ATOM 3090 C CA . LEU A 1 373 ? -87.579 -60.031 119.712 1.00 35.28 373 LEU A CA 1
ATOM 3091 C C . LEU A 1 373 ? -86.263 -59.988 118.667 1.00 35.28 373 LEU A C 1
ATOM 3093 O O . LEU A 1 373 ? -85.396 -60.802 118.970 1.00 35.28 373 LEU A O 1
ATOM 3097 N N . LEU A 1 374 ? -86.009 -59.092 117.573 1.00 36.31 374 LEU A N 1
ATOM 3098 C CA . LEU A 1 374 ? -84.679 -58.439 116.925 1.00 36.31 374 LEU A CA 1
ATOM 3099 C C . LEU A 1 374 ? -84.218 -58.322 115.310 1.00 36.31 374 LEU A C 1
ATOM 3101 O O . LEU A 1 374 ? -84.611 -59.222 114.579 1.00 36.31 374 LEU A O 1
ATOM 3105 N N . LEU A 1 375 ? -83.338 -57.327 114.772 1.00 44.31 375 LEU A N 1
ATOM 3106 C CA . LEU A 1 375 ? -82.265 -57.201 113.570 1.00 44.31 375 LEU A CA 1
ATOM 3107 C C . LEU A 1 375 ? -82.153 -56.124 112.293 1.00 44.31 375 LEU A C 1
ATOM 3109 O O . LEU A 1 375 ? -83.118 -55.396 112.103 1.00 44.31 375 LEU A O 1
ATOM 3113 N N . GLU A 1 376 ? -81.010 -55.936 111.457 1.00 45.19 376 GLU A N 1
ATOM 3114 C CA . GLU A 1 376 ? -80.633 -54.854 110.338 1.00 45.19 376 GLU A CA 1
ATOM 3115 C C . GLU A 1 376 ? -79.363 -55.008 109.274 1.00 45.19 376 GLU A C 1
ATOM 3117 O O . GLU A 1 376 ? -78.540 -55.853 109.615 1.00 45.19 376 GLU A O 1
ATOM 3122 N N . ARG A 1 377 ? -79.118 -54.257 108.073 1.00 44.78 377 ARG A N 1
ATOM 3123 C CA . ARG A 1 377 ? -77.786 -53.937 107.231 1.00 44.78 377 ARG A CA 1
ATOM 3124 C C . ARG A 1 377 ? -77.683 -52.997 105.863 1.00 44.78 377 ARG A C 1
ATOM 3126 O O . ARG A 1 377 ? -78.726 -52.456 105.512 1.00 44.78 377 ARG A O 1
ATOM 3133 N N . LYS A 1 378 ? -76.494 -52.723 105.118 1.00 43.09 378 LYS A N 1
ATOM 3134 C CA . LYS A 1 378 ? -76.100 -51.711 103.929 1.00 43.09 378 LYS A CA 1
ATOM 3135 C C . LYS A 1 378 ? -74.768 -52.013 102.995 1.00 43.09 378 LYS A C 1
ATOM 3137 O O . LYS A 1 378 ? -74.211 -53.029 103.392 1.00 43.09 378 LYS A O 1
ATOM 3142 N N . MET A 1 379 ? -74.045 -51.402 101.922 1.00 42.97 379 MET A N 1
ATOM 3143 C CA . MET A 1 379 ? -73.856 -50.296 100.782 1.00 42.97 379 MET A CA 1
ATOM 3144 C C . MET A 1 379 ? -72.479 -50.475 99.868 1.00 42.97 379 MET A C 1
ATOM 3146 O O . MET A 1 379 ? -71.796 -51.385 100.322 1.00 42.97 379 MET A O 1
ATOM 3150 N N . SER A 1 380 ? -71.809 -49.853 98.769 1.00 44.66 380 SER A N 1
ATOM 3151 C CA . SER A 1 380 ? -71.780 -48.946 97.459 1.00 44.66 380 SER A CA 1
ATOM 3152 C C . SER A 1 380 ? -70.375 -49.059 96.582 1.00 44.66 380 SER A C 1
ATOM 3154 O O . SER A 1 380 ? -69.677 -49.967 97.015 1.00 44.66 380 SER A O 1
ATOM 3156 N N . THR A 1 381 ? -69.705 -48.442 95.483 1.00 45.84 381 THR A N 1
ATOM 3157 C CA . THR A 1 381 ? -69.580 -47.333 94.341 1.00 45.84 381 THR A CA 1
ATOM 3158 C C . THR A 1 381 ? -68.310 -47.569 93.298 1.00 45.84 381 THR A C 1
ATOM 3160 O O . THR A 1 381 ? -67.714 -48.595 93.598 1.00 45.84 381 THR A O 1
ATOM 3163 N N . LEU A 1 382 ? -67.655 -46.933 92.199 1.00 42.66 382 LEU A N 1
ATOM 3164 C CA . LEU A 1 382 ? -67.544 -45.819 91.070 1.00 42.66 382 LEU A CA 1
ATOM 3165 C C . LEU A 1 382 ? -66.344 -46.106 89.939 1.00 42.66 382 LEU A C 1
ATOM 3167 O O . LEU A 1 382 ? -65.896 -47.236 90.095 1.00 42.66 382 LEU A O 1
ATOM 3171 N N . THR A 1 383 ? -65.667 -45.488 88.841 1.00 41.88 383 THR A N 1
ATOM 3172 C CA . THR A 1 383 ? -65.332 -44.244 87.893 1.00 41.88 383 THR A CA 1
ATOM 3173 C C . THR A 1 383 ? -64.584 -44.626 86.460 1.00 41.88 383 THR A C 1
ATOM 3175 O O . THR A 1 383 ? -64.680 -45.823 86.228 1.00 41.88 383 THR A O 1
ATOM 3178 N N . HIS A 1 384 ? -63.838 -43.997 85.413 1.00 42.97 384 HIS A N 1
ATOM 3179 C CA . HIS A 1 384 ? -63.191 -42.700 84.777 1.00 42.97 384 HIS A CA 1
ATOM 3180 C C . HIS A 1 384 ? -62.593 -42.741 83.215 1.00 42.97 384 HIS A C 1
ATOM 3182 O O . HIS A 1 384 ? -62.792 -43.793 82.618 1.00 42.97 384 HIS A O 1
ATOM 3188 N N . THR A 1 385 ? -61.900 -41.720 82.507 1.00 41.78 385 THR A N 1
ATOM 3189 C CA . THR A 1 385 ? -61.536 -41.570 80.956 1.00 41.78 385 THR A CA 1
ATOM 3190 C C . THR A 1 385 ? -60.491 -40.467 80.291 1.00 41.78 385 THR A C 1
ATOM 3192 O O . THR A 1 385 ? -60.485 -39.385 80.871 1.00 41.78 385 THR A O 1
ATOM 3195 N N . MET A 1 386 ? -59.754 -40.567 79.075 1.00 40.06 386 MET A N 1
ATOM 3196 C CA . MET A 1 386 ? -59.057 -39.444 78.175 1.00 40.06 386 MET A CA 1
ATOM 3197 C C . MET A 1 386 ? -58.153 -39.707 76.806 1.00 40.06 386 MET A C 1
ATOM 3199 O O . MET A 1 386 ? -57.654 -40.822 76.741 1.00 40.06 386 MET A O 1
ATOM 3203 N N . GLU A 1 387 ? -57.856 -38.753 75.789 1.00 43.34 387 GLU A N 1
ATOM 3204 C CA . GLU A 1 387 ? -56.594 -38.479 74.837 1.00 43.34 387 GLU A CA 1
ATOM 3205 C C . GLU A 1 387 ? -56.556 -37.701 73.365 1.00 43.34 387 GLU A C 1
ATOM 3207 O O . GLU A 1 387 ? -57.611 -37.199 72.987 1.00 43.34 387 GLU A O 1
ATOM 3212 N N . LYS A 1 388 ? -55.390 -37.454 72.581 1.00 40.78 388 LYS A N 1
ATOM 3213 C CA . LYS A 1 388 ? -55.074 -36.385 71.441 1.00 40.78 388 LYS A CA 1
ATOM 3214 C C . LYS A 1 388 ? -53.895 -36.532 70.282 1.00 40.78 388 LYS A C 1
ATOM 3216 O O . LYS A 1 388 ? -53.010 -37.332 70.562 1.00 40.78 388 LYS A O 1
ATOM 3221 N N . LYS A 1 389 ? -53.749 -35.733 69.104 1.00 42.12 389 LYS A N 1
ATOM 3222 C CA . LYS A 1 389 ? -52.493 -35.198 68.249 1.00 42.12 389 LYS A CA 1
ATOM 3223 C C . LYS A 1 389 ? -52.506 -34.898 66.616 1.00 42.12 389 LYS A C 1
ATOM 3225 O O . LYS A 1 389 ? -53.451 -35.360 65.995 1.00 42.12 389 LYS A O 1
ATOM 3230 N N . GLY A 1 390 ? -51.522 -34.177 65.893 1.00 37.88 390 GLY A N 1
ATOM 3231 C CA . GLY A 1 390 ? -51.333 -33.893 64.347 1.00 37.88 390 GLY A CA 1
ATOM 3232 C C . GLY A 1 390 ? -50.029 -33.131 63.677 1.00 37.88 390 GLY A C 1
ATOM 3233 O O . GLY A 1 390 ? -49.145 -32.825 64.474 1.00 37.88 390 GLY A O 1
ATOM 3234 N N . GLY A 1 391 ? -49.839 -32.823 62.306 1.00 36.69 391 GLY A N 1
ATOM 3235 C CA . GLY A 1 391 ? -48.678 -32.035 61.568 1.00 36.69 391 GLY A CA 1
ATOM 3236 C C . GLY A 1 391 ? -48.481 -31.891 59.932 1.00 36.69 391 GLY A C 1
ATOM 3237 O O . GLY A 1 391 ? -49.227 -32.590 59.249 1.00 36.69 391 GLY A O 1
ATOM 3238 N N . HIS A 1 392 ? -47.553 -31.050 59.266 1.00 35.38 392 HIS A N 1
ATOM 3239 C CA . HIS A 1 392 ? -47.286 -30.806 57.720 1.00 35.38 392 HIS A CA 1
ATOM 3240 C C . HIS A 1 392 ? -45.962 -30.036 57.090 1.00 35.38 392 HIS A C 1
ATOM 3242 O O . HIS A 1 392 ? -45.106 -29.707 57.904 1.00 35.38 392 HIS A O 1
ATOM 3248 N N . SER A 1 393 ? -45.725 -29.756 55.720 1.00 33.25 393 SER A N 1
ATOM 3249 C CA . SER A 1 393 ? -44.457 -29.158 54.988 1.00 33.25 393 SER A CA 1
ATOM 3250 C C . SER A 1 393 ? -44.468 -28.612 53.449 1.00 33.25 393 SER A C 1
ATOM 3252 O O . SER A 1 393 ? -45.430 -28.982 52.783 1.00 33.25 393 SER A O 1
ATOM 3254 N N . ASN A 1 394 ? -43.462 -27.821 52.861 1.00 36.62 394 ASN A N 1
ATOM 3255 C CA . ASN A 1 394 ? -42.767 -27.867 51.460 1.00 36.62 394 ASN A CA 1
ATOM 3256 C C . ASN A 1 394 ? -41.783 -26.679 50.946 1.00 36.62 394 ASN A C 1
ATOM 3258 O O . ASN A 1 394 ? -41.693 -25.658 51.622 1.00 36.62 394 ASN A O 1
ATOM 3262 N N . VAL A 1 395 ? -41.058 -26.777 49.767 1.00 33.06 395 VAL A N 1
ATOM 3263 C CA . VAL A 1 395 ? -39.995 -25.848 49.138 1.00 33.06 395 VAL A CA 1
ATOM 3264 C C . VAL A 1 395 ? -40.039 -25.687 47.551 1.00 33.06 395 VAL A C 1
ATOM 3266 O O . VAL A 1 395 ? -40.821 -26.384 46.912 1.00 33.06 395 VAL A O 1
ATOM 3269 N N . CYS A 1 396 ? -39.249 -24.789 46.885 1.00 34.03 396 CYS A N 1
ATOM 3270 C CA . CYS A 1 396 ? -39.285 -24.376 45.433 1.00 34.03 396 CYS A CA 1
ATOM 3271 C C . CYS A 1 396 ? -37.947 -24.437 44.592 1.00 34.03 396 CYS A C 1
ATOM 3273 O O . CYS A 1 396 ? -36.887 -24.704 45.151 1.00 34.03 396 CYS A O 1
ATOM 3275 N N . ASN A 1 397 ? -37.985 -24.206 43.249 1.00 33.88 397 ASN A N 1
ATOM 3276 C CA . ASN A 1 397 ? -36.835 -24.249 42.286 1.00 33.88 397 ASN A CA 1
ATOM 3277 C C . ASN A 1 397 ? -37.102 -23.487 40.936 1.00 33.88 397 ASN A C 1
ATOM 3279 O O . ASN A 1 397 ? -38.265 -23.236 40.629 1.00 33.88 397 ASN A O 1
ATOM 3283 N N . GLY A 1 398 ? -36.082 -23.178 40.103 1.00 35.59 398 GLY A N 1
ATOM 3284 C CA . GLY A 1 398 ? -36.215 -22.559 38.753 1.00 35.59 398 GLY A CA 1
ATOM 3285 C C . GLY A 1 398 ? -34.882 -22.406 37.978 1.00 35.59 398 GLY A C 1
ATOM 3286 O O . GLY A 1 398 ? -33.836 -22.313 38.613 1.00 35.59 398 GLY A O 1
ATOM 3287 N N . ASN A 1 399 ? -34.885 -22.439 36.628 1.00 44.88 399 ASN A N 1
ATOM 3288 C CA . ASN A 1 399 ? -33.649 -22.558 35.820 1.00 44.88 399 ASN A CA 1
ATOM 3289 C C . ASN A 1 399 ? -33.809 -22.074 34.346 1.00 44.88 399 ASN A C 1
ATOM 3291 O O . ASN A 1 399 ? -34.440 -22.771 33.555 1.00 44.88 399 ASN A O 1
ATOM 3295 N N . ASP A 1 400 ? -33.200 -20.941 33.964 1.00 57.06 400 ASP A N 1
ATOM 3296 C CA . ASP A 1 400 ? -33.219 -20.364 32.597 1.00 57.06 400 ASP A CA 1
ATOM 3297 C C . ASP A 1 400 ? -31.793 -20.100 32.069 1.00 57.06 400 ASP A C 1
ATOM 3299 O O . ASP A 1 400 ? -30.913 -19.686 32.823 1.00 57.06 400 ASP A O 1
ATOM 3303 N N . ALA A 1 401 ? -31.552 -20.320 30.770 1.00 69.69 401 ALA A N 1
ATOM 3304 C CA . ALA A 1 401 ? -30.221 -20.202 30.154 1.00 69.69 401 ALA A CA 1
ATOM 3305 C C . ALA A 1 401 ? -29.972 -18.821 29.518 1.00 69.69 401 ALA A C 1
ATOM 3307 O O . ALA A 1 401 ? -30.819 -18.302 28.792 1.00 69.69 401 ALA A O 1
ATOM 3308 N N . THR A 1 402 ? -28.783 -18.245 29.721 1.00 91.19 402 THR A N 1
ATOM 3309 C CA . THR A 1 402 ? -28.451 -16.872 29.301 1.00 91.19 402 THR A CA 1
ATOM 3310 C C . THR A 1 402 ? -27.583 -16.795 28.032 1.00 91.19 402 THR A C 1
ATOM 3312 O O . THR A 1 402 ? -26.940 -17.764 27.614 1.00 91.19 402 THR A O 1
ATOM 3315 N N . LYS A 1 403 ? -27.447 -15.581 27.460 1.00 93.19 403 LYS A N 1
ATOM 3316 C CA . LYS A 1 403 ? -26.439 -15.269 26.418 1.00 93.19 403 LYS A CA 1
ATOM 3317 C C . LYS A 1 403 ? -24.996 -15.601 26.856 1.00 93.19 403 LYS A C 1
ATOM 3319 O O . LYS A 1 403 ? -24.123 -15.723 25.997 1.00 93.19 403 LYS A O 1
ATOM 3324 N N . TRP A 1 404 ? -24.702 -15.674 28.159 1.00 93.62 404 TRP A N 1
ATOM 3325 C CA . TRP A 1 404 ? -23.366 -15.994 28.676 1.00 93.62 404 TRP A CA 1
ATOM 3326 C C . TRP A 1 404 ? -23.086 -17.500 28.626 1.00 93.62 404 TRP A C 1
ATOM 3328 O O . TRP A 1 404 ? -22.051 -17.912 28.103 1.00 93.62 404 TRP A O 1
ATOM 3338 N N . ASP A 1 405 ? -24.048 -18.316 29.057 1.00 93.81 405 ASP A N 1
ATOM 3339 C CA . ASP A 1 405 ? -23.915 -19.778 29.110 1.00 93.81 405 ASP A CA 1
ATOM 3340 C C . ASP A 1 405 ? -23.730 -20.380 27.712 1.00 93.81 405 ASP A C 1
ATOM 3342 O O . ASP A 1 405 ? -22.913 -21.280 27.518 1.00 93.81 405 ASP A O 1
ATOM 3346 N N . ILE A 1 406 ? -24.426 -19.831 26.707 1.00 95.62 406 ILE A N 1
ATOM 3347 C CA . ILE A 1 406 ? -24.259 -20.230 25.301 1.00 95.62 406 ILE A CA 1
ATOM 3348 C C . ILE A 1 406 ? -22.842 -19.901 24.801 1.00 95.62 406 ILE A C 1
ATOM 3350 O O . ILE A 1 406 ? -22.222 -20.738 24.144 1.00 95.62 406 ILE A O 1
ATOM 3354 N N . ARG A 1 407 ? -22.297 -18.717 25.133 1.00 97.25 407 ARG A N 1
ATOM 3355 C CA . ARG A 1 407 ? -20.921 -18.342 24.754 1.00 97.25 407 ARG A CA 1
ATOM 3356 C C . ARG A 1 407 ? -19.898 -19.288 25.375 1.00 97.25 407 ARG A C 1
ATOM 3358 O O . ARG A 1 407 ? -19.056 -19.807 24.646 1.00 97.25 407 ARG A O 1
ATOM 3365 N N . HIS A 1 408 ? -20.012 -19.557 26.676 1.00 96.56 408 HIS A N 1
ATOM 3366 C CA . HIS A 1 408 ? -19.142 -20.505 27.373 1.00 96.56 408 HIS A CA 1
ATOM 3367 C C . HIS A 1 408 ? -19.214 -21.901 26.755 1.00 96.56 408 HIS A C 1
ATOM 3369 O O . HIS A 1 408 ? -18.204 -22.413 26.280 1.00 96.56 408 HIS A O 1
ATOM 3375 N N . LYS A 1 409 ? -20.422 -22.464 26.633 1.00 96.44 409 LYS A N 1
ATOM 3376 C CA . LYS A 1 409 ? -20.655 -23.797 26.062 1.00 96.44 409 LYS A CA 1
ATOM 3377 C C . LYS A 1 409 ? -20.033 -23.969 24.673 1.00 96.44 409 LYS A C 1
ATOM 3379 O O . LYS A 1 409 ? -19.488 -25.033 24.389 1.00 96.44 409 LYS A O 1
ATOM 3384 N N . VAL A 1 410 ? -20.083 -22.945 23.814 1.00 97.31 410 VAL A N 1
ATOM 3385 C CA . VAL A 1 410 ? -19.458 -22.995 22.482 1.00 97.31 410 VAL A CA 1
ATOM 3386 C C . VAL A 1 410 ? -17.936 -22.824 22.551 1.00 97.31 410 VAL A C 1
ATOM 3388 O O . VAL A 1 410 ? -17.227 -23.592 21.901 1.00 97.31 410 VAL A O 1
ATOM 3391 N N . TRP A 1 411 ? -17.410 -21.888 23.348 1.00 97.75 411 TRP A N 1
ATOM 3392 C CA . TRP A 1 411 ? -15.960 -21.729 23.538 1.00 97.75 411 TRP A CA 1
ATOM 3393 C C . TRP A 1 411 ? -15.314 -23.002 24.109 1.00 97.75 411 TRP A C 1
ATOM 3395 O O . TRP A 1 411 ? -14.359 -23.523 23.531 1.00 97.75 411 TRP A O 1
ATOM 3405 N N . ASP A 1 412 ? -15.887 -23.555 25.177 1.00 97.38 412 ASP A N 1
ATOM 3406 C CA . ASP A 1 412 ? -15.414 -24.767 25.851 1.00 97.38 412 ASP A CA 1
ATOM 3407 C C . ASP A 1 412 ? -15.500 -26.000 24.926 1.00 97.38 412 ASP A C 1
ATOM 3409 O O . ASP A 1 412 ? -14.591 -26.836 24.906 1.00 97.38 412 ASP A O 1
ATOM 3413 N N . TYR A 1 413 ? -16.532 -26.093 24.075 1.00 97.69 413 TYR A N 1
ATOM 3414 C CA . TYR A 1 413 ? -16.632 -27.135 23.045 1.00 97.69 413 TYR A CA 1
ATOM 3415 C C . TYR A 1 413 ? -15.566 -26.984 21.946 1.00 97.69 413 TYR A C 1
ATOM 3417 O O . TYR A 1 413 ? -14.935 -27.966 21.555 1.00 97.69 413 TYR A O 1
ATOM 3425 N N . MET A 1 414 ? -15.321 -25.767 21.449 1.00 97.62 414 MET A N 1
ATOM 3426 C CA . MET A 1 414 ? -14.340 -25.532 20.380 1.00 97.62 414 MET A CA 1
ATOM 3427 C C . MET A 1 414 ? -12.891 -25.740 20.835 1.00 97.62 414 MET A C 1
ATOM 3429 O O . MET A 1 414 ? -12.074 -26.207 20.038 1.00 97.62 414 MET A O 1
ATOM 3433 N N . GLU A 1 415 ? -12.574 -25.446 22.099 1.00 96.56 415 GLU A N 1
ATOM 3434 C CA . GLU A 1 415 ? -11.274 -25.767 22.697 1.00 96.56 415 GLU A CA 1
ATOM 3435 C C . GLU A 1 415 ? -11.125 -27.278 22.950 1.00 96.56 415 GLU A C 1
ATOM 3437 O O . GLU A 1 415 ? -10.148 -27.876 22.497 1.00 96.56 415 GLU A O 1
ATOM 3442 N N . SER A 1 416 ? -12.105 -27.920 23.602 1.00 96.12 416 SER A N 1
ATOM 3443 C CA . SER A 1 416 ? -12.038 -29.349 23.977 1.00 96.12 416 SER A CA 1
ATOM 3444 C C . SER A 1 416 ? -12.143 -30.332 22.804 1.00 96.12 416 SER A C 1
ATOM 3446 O O . SER A 1 416 ? -11.745 -31.490 22.935 1.00 96.12 416 SER A O 1
ATOM 3448 N N . LYS A 1 417 ? -12.656 -29.895 21.648 1.00 96.69 417 LYS A N 1
ATOM 3449 C CA . LYS A 1 417 ? -12.646 -30.657 20.384 1.00 96.69 417 LYS A CA 1
ATOM 3450 C C . LYS A 1 417 ? -11.528 -30.242 19.424 1.00 96.69 417 LYS A C 1
ATOM 3452 O O . LYS A 1 417 ? -11.523 -30.679 18.277 1.00 96.69 417 LYS A O 1
ATOM 3457 N N . GLU A 1 418 ? -10.608 -29.382 19.867 1.00 94.88 418 GLU A N 1
ATOM 3458 C CA . GLU A 1 418 ? -9.546 -28.780 19.050 1.00 94.88 418 GLU A CA 1
ATOM 3459 C C . GLU A 1 418 ? -10.025 -28.166 17.722 1.00 94.88 418 GLU A C 1
ATOM 3461 O O . GLU A 1 418 ? -9.293 -28.147 16.732 1.00 94.88 418 GLU A O 1
ATOM 3466 N N . LEU A 1 419 ? -11.257 -27.667 17.664 1.00 96.75 419 LEU A N 1
ATOM 3467 C CA . LEU A 1 419 ? -11.792 -27.008 16.470 1.00 96.75 419 LEU A CA 1
ATOM 3468 C C . LEU A 1 419 ? -11.227 -25.588 16.334 1.00 96.75 419 LEU A C 1
ATOM 3470 O O . LEU A 1 419 ? -11.146 -25.058 15.225 1.00 96.75 419 LEU A O 1
ATOM 3474 N N . ALA A 1 420 ? -10.807 -24.995 17.454 1.00 96.25 420 ALA A N 1
ATOM 3475 C CA . ALA A 1 420 ? -10.177 -23.687 17.522 1.00 96.25 420 ALA A CA 1
ATOM 3476 C C . ALA A 1 420 ? -8.823 -23.615 16.780 1.00 96.25 420 ALA A C 1
ATOM 3478 O O . ALA A 1 420 ? -7.978 -24.508 16.867 1.00 96.25 420 ALA A O 1
ATOM 3479 N N . SER A 1 421 ? -8.597 -22.483 16.115 1.00 96.50 421 SER A N 1
ATOM 3480 C CA . SER A 1 421 ? -7.335 -22.078 15.479 1.00 96.50 421 SER A CA 1
ATOM 3481 C C . SER A 1 421 ? -6.801 -20.801 16.133 1.00 96.50 421 SER A C 1
ATOM 3483 O O . SER A 1 421 ? -7.548 -20.069 16.774 1.00 96.50 421 SER A O 1
ATOM 3485 N N . PHE A 1 422 ? -5.512 -20.491 15.959 1.00 93.50 422 PHE A N 1
ATOM 3486 C CA . PHE A 1 422 ? -4.902 -19.287 16.542 1.00 93.50 422 PHE A CA 1
ATOM 3487 C C . PHE A 1 422 ? -5.650 -17.992 16.132 1.00 93.50 422 PHE A C 1
ATOM 3489 O O . PHE A 1 422 ? -5.928 -17.819 14.940 1.00 93.50 422 PHE A O 1
ATOM 3496 N N . PRO A 1 423 ? -5.938 -17.048 17.053 1.00 93.69 423 PRO A N 1
ATOM 3497 C CA . PRO A 1 423 ? -5.543 -17.023 18.465 1.00 93.69 423 PRO A CA 1
ATOM 3498 C C . PRO A 1 423 ? -6.406 -17.919 19.371 1.00 93.69 423 PRO A C 1
ATOM 3500 O O . PRO A 1 423 ? -7.631 -17.870 19.315 1.00 93.69 423 PRO A O 1
ATOM 3503 N N . ARG A 1 424 ? -5.737 -18.663 20.262 1.00 92.44 424 ARG A N 1
ATOM 3504 C CA . ARG A 1 424 ? -6.330 -19.418 21.383 1.00 92.44 424 ARG A CA 1
ATOM 3505 C C . ARG A 1 424 ? -5.892 -18.786 22.724 1.00 92.44 424 ARG A C 1
ATOM 3507 O O . ARG A 1 424 ? -4.827 -18.164 22.748 1.00 92.44 424 ARG A O 1
ATOM 3514 N N . PRO A 1 425 ? -6.655 -18.935 23.823 1.00 93.69 425 PRO A N 1
ATOM 3515 C CA . PRO A 1 425 ? -8.007 -19.491 23.861 1.00 93.69 425 PRO A CA 1
ATOM 3516 C C . PRO A 1 425 ? -9.028 -18.567 23.172 1.00 93.69 425 PRO A C 1
ATOM 3518 O O . PRO A 1 425 ? -8.809 -17.353 23.062 1.00 93.69 425 PRO A O 1
ATOM 3521 N N . VAL A 1 426 ? -10.132 -19.146 22.694 1.00 94.88 426 VAL A N 1
ATOM 3522 C CA . VAL A 1 426 ? -11.211 -18.413 22.002 1.00 94.88 426 VAL A CA 1
ATOM 3523 C C . VAL A 1 426 ? -12.153 -17.642 22.936 1.00 94.88 426 VAL A C 1
ATOM 3525 O O . VAL A 1 426 ? -12.911 -16.801 22.454 1.00 94.88 426 VAL A O 1
ATOM 3528 N N . HIS A 1 427 ? -12.093 -17.867 24.252 1.00 95.69 427 HIS A N 1
ATOM 3529 C CA . HIS A 1 427 ? -12.895 -17.149 25.251 1.00 95.69 427 HIS A CA 1
ATOM 3530 C C . HIS A 1 427 ? -12.753 -15.626 25.130 1.00 95.69 427 HIS A C 1
ATOM 3532 O O . HIS A 1 427 ? -11.662 -15.100 24.903 1.00 95.69 427 HIS A O 1
ATOM 3538 N N . HIS A 1 428 ? -13.872 -14.911 25.278 1.00 93.62 428 HIS A N 1
ATOM 3539 C CA . HIS A 1 428 ? -14.006 -13.461 25.045 1.00 93.62 428 HIS A CA 1
ATOM 3540 C C . HIS A 1 428 ? -13.687 -12.990 23.604 1.00 93.62 428 HIS A C 1
ATOM 3542 O O . HIS A 1 428 ? -13.565 -11.788 23.353 1.00 93.62 428 HIS A O 1
ATOM 3548 N N . ARG A 1 429 ? -13.577 -13.904 22.628 1.00 94.25 429 ARG A N 1
ATOM 3549 C CA . ARG A 1 429 ? -13.319 -13.600 21.208 1.00 94.25 429 ARG A CA 1
ATOM 3550 C C . ARG A 1 429 ? -14.421 -14.169 20.316 1.00 94.25 429 ARG A C 1
ATOM 3552 O O . ARG A 1 429 ? -15.167 -15.063 20.711 1.00 94.25 429 ARG A O 1
ATOM 3559 N N . ILE A 1 430 ? -14.481 -13.683 19.077 1.00 96.50 430 ILE A N 1
ATOM 3560 C CA . ILE A 1 430 ? -15.102 -14.449 17.992 1.00 96.50 430 ILE A CA 1
ATOM 3561 C C . ILE A 1 430 ? -14.145 -15.616 17.670 1.00 96.50 430 ILE A C 1
ATOM 3563 O O . ILE A 1 430 ? -12.976 -15.342 17.372 1.00 96.50 430 ILE A O 1
ATOM 3567 N N . PRO A 1 431 ? -14.569 -16.892 17.765 1.00 96.94 431 PRO A N 1
ATOM 3568 C CA . PRO A 1 431 ? -13.667 -18.031 17.610 1.00 96.94 431 PRO A CA 1
ATOM 3569 C C . PRO A 1 431 ? -13.058 -18.101 16.209 1.00 96.94 431 PRO A C 1
ATOM 3571 O O . PRO A 1 431 ? -13.785 -18.100 15.219 1.00 96.94 431 PRO A O 1
ATOM 3574 N N . ASN A 1 432 ? -11.731 -18.219 16.108 1.00 97.50 432 ASN A N 1
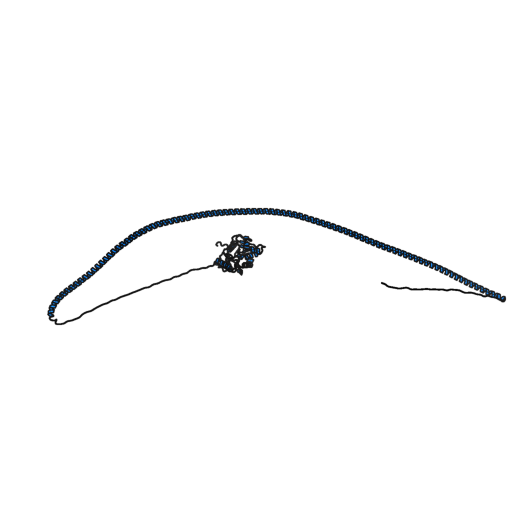ATOM 3575 C CA . ASN A 1 432 ? -11.115 -18.687 14.867 1.00 97.50 432 ASN A CA 1
ATOM 3576 C C . ASN A 1 432 ? -11.099 -20.220 14.855 1.00 97.50 432 ASN A C 1
ATOM 3578 O O . ASN A 1 432 ? -10.917 -20.834 15.904 1.00 97.50 432 ASN A O 1
ATOM 3582 N N . PHE A 1 433 ? -11.269 -20.844 13.689 1.00 97.88 433 PHE A N 1
ATOM 3583 C CA . PHE A 1 433 ? -11.501 -22.287 13.584 1.00 97.88 433 PHE A CA 1
ATOM 3584 C C . PHE A 1 433 ? -10.766 -22.953 12.416 1.00 97.88 433 PHE A C 1
ATOM 3586 O O . PHE A 1 433 ? -10.419 -22.320 11.413 1.00 97.88 433 PHE A O 1
ATOM 3593 N N . LYS A 1 434 ? -10.502 -24.256 12.545 1.00 96.69 434 LYS A N 1
ATOM 3594 C CA . LYS A 1 434 ? -9.958 -25.096 11.469 1.00 96.69 434 LYS A CA 1
ATOM 3595 C C . LYS A 1 434 ? -10.950 -25.079 10.295 1.00 96.69 434 LYS A C 1
ATOM 3597 O O . LYS A 1 434 ? -12.113 -25.424 10.459 1.00 96.69 434 LYS A O 1
ATOM 3602 N N . GLY A 1 435 ? -10.504 -24.620 9.123 1.00 95.06 435 GLY A N 1
ATOM 3603 C CA . GLY A 1 435 ? -11.354 -24.459 7.934 1.00 95.06 435 GLY A CA 1
ATOM 3604 C C . GLY A 1 435 ? -11.965 -23.064 7.713 1.00 95.06 435 GLY A C 1
ATOM 3605 O O . GLY A 1 435 ? -12.624 -22.874 6.693 1.00 95.06 435 GLY A O 1
ATOM 3606 N N . ALA A 1 436 ? -11.711 -22.067 8.576 1.00 96.50 436 ALA A N 1
ATOM 3607 C CA . ALA A 1 436 ? -12.266 -20.710 8.424 1.00 96.50 436 ALA A CA 1
ATOM 3608 C C . ALA A 1 436 ? -11.972 -20.057 7.058 1.00 96.50 436 ALA A C 1
ATOM 3610 O O . ALA A 1 436 ? -12.854 -19.432 6.472 1.00 96.50 436 ALA A O 1
ATOM 3611 N N . GLN A 1 437 ? -10.777 -20.268 6.492 1.00 93.50 437 GLN A N 1
ATOM 3612 C CA . GLN A 1 437 ? -10.437 -19.791 5.144 1.00 93.50 437 GLN A CA 1
ATOM 3613 C C . GLN A 1 437 ? -11.321 -20.425 4.052 1.00 93.50 437 GLN A C 1
ATOM 3615 O O . GLN A 1 437 ? -11.718 -19.733 3.120 1.00 93.50 437 GLN A O 1
ATOM 3620 N N . GLY A 1 438 ? -11.663 -21.712 4.174 1.00 93.00 438 GLY A N 1
ATOM 3621 C CA . GLY A 1 438 ? -12.552 -22.403 3.234 1.00 93.00 438 GLY A CA 1
ATOM 3622 C C . GLY A 1 438 ? -14.005 -21.940 3.359 1.00 93.00 438 GLY A C 1
ATOM 3623 O O . GLY A 1 438 ? -14.661 -21.699 2.350 1.00 93.00 438 GLY A O 1
ATOM 3624 N N . ALA A 1 439 ? -14.480 -21.718 4.589 1.00 95.56 439 ALA A N 1
ATOM 3625 C CA . ALA A 1 439 ? -15.796 -21.126 4.839 1.00 95.56 439 ALA A CA 1
ATOM 3626 C C . ALA A 1 439 ? -15.894 -19.682 4.301 1.00 95.56 439 ALA A C 1
ATOM 3628 O O . ALA A 1 439 ? -16.920 -19.309 3.741 1.00 95.56 439 ALA A O 1
ATOM 3629 N N . CYS A 1 440 ? -14.811 -18.899 4.386 1.00 96.38 440 CYS A N 1
ATOM 3630 C CA . CYS A 1 440 ? -14.711 -17.595 3.722 1.00 96.38 440 CYS A CA 1
ATOM 3631 C C . CYS A 1 440 ? -14.665 -17.697 2.191 1.00 96.38 440 CYS A C 1
ATOM 3633 O O . CYS A 1 440 ? -15.188 -16.814 1.520 1.00 96.38 440 CYS A O 1
ATOM 3635 N N . GLY A 1 441 ? -14.053 -18.747 1.631 1.00 91.75 441 GLY A N 1
ATOM 3636 C CA . GLY A 1 441 ? -13.970 -18.959 0.182 1.00 91.75 441 GLY A CA 1
ATOM 3637 C C . GLY A 1 441 ? -15.346 -19.010 -0.486 1.00 91.75 441 GLY A C 1
ATOM 3638 O O . GLY A 1 441 ? -15.546 -18.357 -1.505 1.00 91.75 441 GLY A O 1
ATOM 3639 N N . LYS A 1 442 ? -16.322 -19.656 0.170 1.00 91.88 442 LYS A N 1
ATOM 3640 C CA . LYS A 1 442 ? -17.730 -19.722 -0.269 1.00 91.88 442 LYS A CA 1
ATOM 3641 C C . LYS A 1 442 ? -18.414 -18.360 -0.424 1.00 91.88 442 LYS A C 1
ATOM 3643 O O . LYS A 1 442 ? -19.472 -18.286 -1.038 1.00 91.88 442 LYS A O 1
ATOM 3648 N N . LEU A 1 443 ? -17.842 -17.285 0.125 1.00 93.19 443 LEU A N 1
ATOM 3649 C CA . LEU A 1 443 ? -18.344 -15.930 -0.097 1.00 93.19 443 LEU A CA 1
ATOM 3650 C C . LEU A 1 443 ? -18.163 -15.497 -1.561 1.00 93.19 443 LEU A C 1
ATOM 3652 O O . LEU A 1 443 ? -18.971 -14.724 -2.054 1.00 93.19 443 LEU A O 1
ATOM 3656 N N . VAL A 1 444 ? -17.154 -16.015 -2.273 1.00 89.88 444 VAL A N 1
ATOM 3657 C CA . VAL A 1 444 ? -16.928 -15.717 -3.700 1.00 89.88 444 VAL A CA 1
ATOM 3658 C C . VAL A 1 444 ? -18.015 -16.345 -4.576 1.00 89.88 444 VAL A C 1
ATOM 3660 O O . VAL A 1 444 ? -18.493 -15.699 -5.505 1.00 89.88 444 VAL A O 1
ATOM 3663 N N . ASP A 1 445 ? -18.448 -17.561 -4.235 1.00 85.62 445 ASP A N 1
ATOM 3664 C CA . ASP A 1 445 ? -19.512 -18.300 -4.932 1.00 85.62 445 ASP A CA 1
ATOM 3665 C C . ASP A 1 445 ? -20.929 -17.807 -4.563 1.00 85.62 445 ASP A C 1
ATOM 3667 O O . ASP A 1 445 ? -21.925 -18.239 -5.145 1.00 85.62 445 ASP A O 1
ATOM 3671 N N . PHE A 1 446 ? -21.048 -16.915 -3.574 1.00 87.25 446 PHE A N 1
ATOM 3672 C CA . PHE A 1 446 ? -22.326 -16.414 -3.080 1.00 87.25 446 PHE A CA 1
ATOM 3673 C C . PHE A 1 446 ? -22.871 -15.306 -3.992 1.00 87.25 446 PHE A C 1
ATOM 3675 O O . PHE A 1 446 ? -22.309 -14.213 -4.073 1.00 87.25 446 PHE A O 1
ATOM 3682 N N . GLU A 1 447 ? -24.000 -15.570 -4.660 1.00 86.00 447 GLU A N 1
ATOM 3683 C CA . GLU A 1 447 ? -24.528 -14.729 -5.747 1.00 86.00 447 GLU A CA 1
ATOM 3684 C C . GLU A 1 447 ? -24.657 -13.240 -5.375 1.00 86.00 447 GLU A C 1
ATOM 3686 O O . GLU A 1 447 ? -24.290 -12.374 -6.170 1.00 86.00 447 GLU A O 1
ATOM 3691 N N . PHE A 1 448 ? -25.108 -12.923 -4.155 1.00 86.62 448 PHE A N 1
ATOM 3692 C CA . PHE A 1 448 ? -25.195 -11.541 -3.671 1.00 86.62 448 PHE A CA 1
ATOM 3693 C C . PHE A 1 448 ? -23.824 -10.854 -3.643 1.00 86.62 448 PHE A C 1
ATOM 3695 O O . PHE A 1 448 ? -23.682 -9.775 -4.213 1.00 86.62 448 PHE A O 1
ATOM 3702 N N . PHE A 1 449 ? -22.797 -11.498 -3.073 1.00 94.00 449 PHE A N 1
ATOM 3703 C CA . PHE A 1 449 ? -21.444 -10.937 -3.000 1.00 94.00 449 PHE A CA 1
ATOM 3704 C C . PHE A 1 449 ? -20.875 -10.620 -4.385 1.00 94.00 449 PHE A C 1
ATOM 3706 O O . PHE A 1 449 ? -20.178 -9.617 -4.531 1.00 94.00 449 PHE A O 1
ATOM 3713 N N . THR A 1 450 ? -21.193 -11.405 -5.423 1.00 90.88 450 THR A N 1
ATOM 3714 C CA . THR A 1 450 ? -20.733 -11.093 -6.790 1.00 90.88 450 THR A CA 1
ATOM 3715 C C . THR A 1 450 ? -21.192 -9.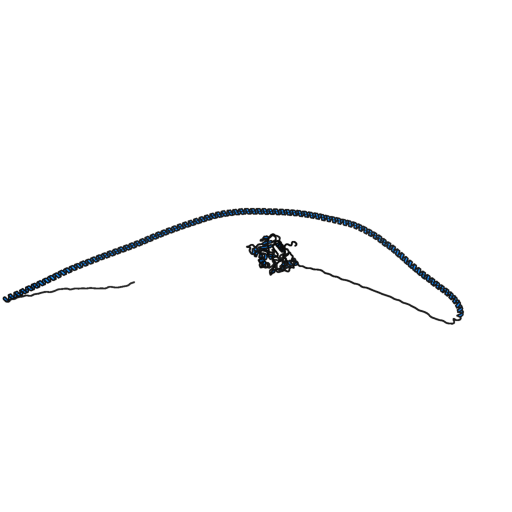701 -7.244 1.00 90.88 450 THR A C 1
ATOM 3717 O O . THR A 1 450 ? -20.386 -8.962 -7.810 1.00 90.88 450 THR A O 1
ATOM 3720 N N . LYS A 1 451 ? -22.427 -9.310 -6.893 1.00 91.00 451 LYS A N 1
ATOM 3721 C CA . LYS A 1 451 ? -23.089 -8.052 -7.281 1.00 91.00 451 LYS A CA 1
ATOM 3722 C C . LYS A 1 451 ? -22.685 -6.850 -6.416 1.00 91.00 451 LYS A C 1
ATOM 3724 O O . LYS A 1 451 ? -22.757 -5.724 -6.894 1.00 91.00 451 LYS A O 1
ATOM 3729 N N . CYS A 1 452 ? -22.249 -7.076 -5.175 1.00 92.12 452 CYS A N 1
ATOM 3730 C CA . CYS A 1 452 ? -21.824 -6.019 -4.251 1.00 92.12 452 CYS A CA 1
ATOM 3731 C C . CYS A 1 452 ? -20.591 -5.244 -4.750 1.00 92.12 452 CYS A C 1
ATOM 3733 O O . CYS A 1 452 ? -19.662 -5.831 -5.310 1.00 92.12 452 CYS A O 1
ATOM 3735 N N . THR A 1 453 ? -20.528 -3.951 -4.452 1.00 92.06 453 THR A N 1
ATOM 3736 C CA . THR A 1 453 ? -19.420 -3.036 -4.769 1.00 92.06 453 THR A CA 1
ATOM 3737 C C . THR A 1 453 ? -18.699 -2.528 -3.519 1.00 92.06 453 THR A C 1
ATOM 3739 O O . THR A 1 453 ? -17.465 -2.523 -3.503 1.00 92.06 453 THR A O 1
ATOM 3742 N N . GLU A 1 454 ? -19.433 -2.200 -2.451 1.00 93.81 454 GLU A N 1
ATOM 3743 C CA . GLU A 1 454 ? -18.871 -1.873 -1.137 1.00 93.81 454 GLU A CA 1
ATOM 3744 C C . GLU A 1 454 ? -19.352 -2.881 -0.082 1.00 93.81 454 GLU A C 1
ATOM 3746 O O . GLU A 1 454 ? -20.538 -3.206 0.010 1.00 93.81 454 GLU A O 1
ATOM 3751 N N . VAL A 1 455 ? -18.421 -3.406 0.720 1.00 96.44 455 VAL A N 1
ATOM 3752 C CA . VAL A 1 455 ? -18.701 -4.467 1.698 1.00 96.44 455 VAL A CA 1
ATOM 3753 C C . VAL A 1 455 ? -18.057 -4.166 3.052 1.00 96.44 455 VAL A C 1
ATOM 3755 O O . VAL A 1 455 ? -16.871 -3.839 3.133 1.00 96.44 455 VAL A O 1
ATOM 3758 N N . LYS A 1 456 ? -18.823 -4.321 4.137 1.00 96.62 456 LYS A N 1
ATOM 3759 C CA . LYS A 1 456 ? -18.330 -4.222 5.518 1.00 96.62 456 LYS A CA 1
ATOM 3760 C C . LYS A 1 456 ? -17.934 -5.601 6.027 1.00 96.62 456 LYS A C 1
ATOM 3762 O O . LYS A 1 456 ? -18.716 -6.538 5.909 1.00 96.62 456 LYS A O 1
ATOM 3767 N N . VAL A 1 457 ? -16.758 -5.736 6.636 1.00 97.25 457 VAL A N 1
ATOM 3768 C CA . VAL A 1 457 ? -16.310 -6.993 7.260 1.00 97.25 457 VAL A CA 1
ATOM 3769 C C . VAL A 1 457 ? -15.635 -6.700 8.597 1.00 97.25 457 VAL A C 1
ATOM 3771 O O . VAL A 1 457 ? -14.728 -5.871 8.666 1.00 97.25 457 VAL A O 1
ATOM 3774 N N . ASP A 1 458 ? -16.048 -7.391 9.659 1.00 95.50 458 ASP A N 1
ATOM 3775 C CA . ASP A 1 458 ? -15.488 -7.208 11.006 1.00 95.50 458 ASP A CA 1
ATOM 3776 C C . ASP A 1 458 ? -13.967 -7.497 11.066 1.00 95.50 458 ASP A C 1
ATOM 3778 O O . ASP A 1 458 ? -13.448 -8.317 10.296 1.00 95.50 458 ASP A O 1
ATOM 3782 N N . PRO A 1 459 ? -13.219 -6.882 12.009 1.00 93.94 459 PRO A N 1
ATOM 3783 C CA . PRO A 1 459 ? -11.765 -7.041 12.122 1.00 93.94 459 PRO A CA 1
ATOM 3784 C C . PRO A 1 459 ? -11.315 -8.370 12.762 1.00 93.94 459 PRO A C 1
ATOM 3786 O O . PRO A 1 459 ? -10.112 -8.641 12.809 1.00 93.94 459 PRO A O 1
ATOM 3789 N N . ASP A 1 460 ? -12.235 -9.197 13.275 1.00 93.88 460 ASP A N 1
ATOM 3790 C CA . ASP A 1 460 ? -11.911 -10.458 13.957 1.00 93.88 460 ASP A CA 1
ATOM 3791 C C . ASP A 1 460 ? -11.202 -11.475 13.028 1.00 93.88 460 ASP A C 1
ATOM 3793 O O . ASP A 1 460 ? -11.354 -11.471 11.801 1.00 93.88 460 ASP A O 1
ATOM 3797 N N . LYS A 1 461 ? -10.389 -12.366 13.619 1.00 94.81 461 LYS A N 1
ATOM 3798 C CA . LYS A 1 461 ? -9.485 -13.267 12.878 1.00 94.81 461 LYS A CA 1
ATOM 3799 C C . LYS A 1 461 ? -10.156 -14.267 11.912 1.00 94.81 461 LYS A C 1
ATOM 3801 O O . LYS A 1 461 ? -9.620 -14.382 10.810 1.00 94.81 461 LYS A O 1
ATOM 3806 N N . PRO A 1 462 ? -11.271 -14.970 12.228 1.00 96.12 462 PRO A N 1
ATOM 3807 C CA . PRO A 1 462 ? -11.882 -15.910 11.272 1.00 96.12 462 PRO A CA 1
ATOM 3808 C C . PRO A 1 462 ? -12.302 -15.258 9.949 1.00 96.12 462 PRO A C 1
ATOM 3810 O O . PRO A 1 462 ? -12.336 -15.930 8.926 1.00 96.12 462 PRO A O 1
ATOM 3813 N N . LEU A 1 463 ? -12.565 -13.948 9.953 1.00 97.06 463 LEU A N 1
ATOM 3814 C CA . LEU A 1 463 ? -13.046 -13.190 8.796 1.00 97.06 463 LEU A CA 1
ATOM 3815 C C . LEU A 1 463 ? -11.921 -12.593 7.937 1.00 97.06 463 LEU A C 1
ATOM 3817 O O . LEU A 1 463 ? -12.188 -11.891 6.964 1.00 97.06 463 LEU A O 1
ATOM 3821 N N . GLU A 1 464 ? -10.657 -12.898 8.240 1.00 96.62 464 GLU A N 1
ATOM 3822 C CA . GLU A 1 464 ? -9.513 -12.486 7.416 1.00 96.62 464 GLU A CA 1
ATOM 3823 C C . GLU A 1 464 ? -9.606 -13.027 5.982 1.00 96.62 464 GLU A C 1
ATOM 3825 O O . GLU A 1 464 ? -9.321 -12.301 5.032 1.00 96.62 464 GLU A O 1
ATOM 3830 N N . GLY A 1 465 ? -10.118 -14.252 5.810 1.00 96.25 465 GLY A N 1
ATOM 3831 C CA . GLY A 1 465 ? -10.404 -14.810 4.487 1.00 96.25 465 GLY A CA 1
ATOM 3832 C C . GLY A 1 465 ? -11.488 -14.037 3.726 1.00 96.25 465 GLY A C 1
ATOM 3833 O O . GLY A 1 465 ? -11.371 -13.869 2.517 1.00 96.25 465 GLY A O 1
ATOM 3834 N N . ALA A 1 466 ? -12.506 -13.515 4.417 1.00 97.06 466 ALA A N 1
ATOM 3835 C CA . ALA A 1 466 ? -13.571 -12.714 3.809 1.00 97.06 466 ALA A CA 1
ATOM 3836 C C . ALA A 1 466 ? -13.076 -11.310 3.421 1.00 97.06 466 ALA A C 1
ATOM 3838 O O . ALA A 1 466 ? -13.387 -10.828 2.333 1.00 97.06 466 ALA A O 1
ATOM 3839 N N . ARG A 1 467 ? -12.228 -10.688 4.256 1.00 97.25 467 ARG A N 1
ATOM 3840 C CA . ARG A 1 467 ? -11.523 -9.438 3.912 1.00 97.25 467 ARG A CA 1
ATOM 3841 C C . ARG A 1 467 ? -10.614 -9.628 2.695 1.00 97.25 467 ARG A C 1
ATOM 3843 O O . ARG A 1 467 ? -10.614 -8.789 1.799 1.00 97.25 467 ARG A O 1
ATOM 3850 N N . LEU A 1 468 ? -9.894 -10.749 2.620 1.00 96.44 468 LEU A N 1
ATOM 3851 C CA . LEU A 1 468 ? -9.070 -11.088 1.460 1.00 96.44 468 LEU A CA 1
ATOM 3852 C C . LEU A 1 468 ? -9.912 -11.323 0.196 1.00 96.44 468 LEU A C 1
ATOM 3854 O O . LEU A 1 468 ? -9.561 -10.802 -0.859 1.00 96.44 468 LEU A O 1
ATOM 3858 N N . ALA A 1 469 ? -11.032 -12.046 0.297 1.00 95.75 469 ALA A N 1
ATOM 3859 C CA . ALA A 1 469 ? -11.946 -12.281 -0.821 1.00 95.75 469 ALA A CA 1
ATOM 3860 C C . ALA A 1 469 ? -12.550 -10.972 -1.363 1.00 95.75 469 ALA A C 1
ATOM 3862 O O . ALA A 1 469 ? -12.566 -10.765 -2.575 1.00 95.75 469 ALA A O 1
ATOM 3863 N N . ALA A 1 470 ? -12.977 -10.056 -0.484 1.00 96.06 470 ALA A N 1
ATOM 3864 C CA . ALA A 1 470 ? -13.467 -8.728 -0.862 1.00 96.06 470 ALA A CA 1
ATOM 3865 C C . ALA A 1 470 ? -12.426 -7.931 -1.668 1.00 96.06 470 ALA A C 1
ATOM 3867 O O . ALA A 1 470 ? -12.722 -7.441 -2.759 1.00 96.06 470 ALA A O 1
ATOM 3868 N N . LEU A 1 471 ? -11.191 -7.865 -1.160 1.00 95.56 471 LEU A N 1
ATOM 3869 C CA . LEU A 1 471 ? -10.087 -7.154 -1.806 1.00 95.56 471 LEU A CA 1
ATOM 3870 C C . LEU A 1 471 ? -9.662 -7.805 -3.133 1.00 95.56 471 LEU A C 1
ATOM 3872 O O . LEU A 1 471 ? -9.404 -7.097 -4.104 1.00 95.56 471 LEU A O 1
ATOM 3876 N N . GLN A 1 472 ? -9.624 -9.140 -3.208 1.00 94.38 472 GLN A N 1
ATOM 3877 C CA . GLN A 1 472 ? -9.323 -9.877 -4.445 1.00 94.38 472 GLN A CA 1
ATOM 3878 C C . GLN A 1 472 ? -10.422 -9.733 -5.506 1.00 94.38 472 GLN A C 1
ATOM 3880 O O . GLN A 1 472 ? -10.117 -9.742 -6.696 1.00 94.38 472 GLN A O 1
ATOM 3885 N N . ALA A 1 473 ? -11.677 -9.545 -5.091 1.00 93.75 473 ALA A N 1
ATOM 3886 C CA . ALA A 1 473 ? -12.802 -9.233 -5.969 1.00 93.75 473 ALA A CA 1
ATOM 3887 C C . ALA A 1 473 ? -12.895 -7.737 -6.351 1.00 93.75 473 ALA A C 1
ATOM 3889 O O . ALA A 1 473 ? -13.894 -7.323 -6.937 1.00 93.75 473 ALA A O 1
ATOM 3890 N N . GLY A 1 474 ? -11.889 -6.919 -6.009 1.00 93.62 474 GLY A N 1
ATOM 3891 C CA . GLY A 1 474 ? -11.818 -5.501 -6.380 1.00 93.62 474 GLY A CA 1
ATOM 3892 C C . GLY A 1 474 ? -12.787 -4.577 -5.630 1.00 93.62 474 GLY A C 1
ATOM 3893 O O . GLY A 1 474 ? -12.941 -3.425 -6.027 1.00 93.62 474 GLY A O 1
ATOM 3894 N N . LYS A 1 475 ? -13.447 -5.061 -4.570 1.00 94.94 475 LYS A N 1
ATOM 3895 C CA . LYS A 1 475 ? -14.513 -4.338 -3.855 1.00 94.94 475 LYS A CA 1
ATOM 3896 C C . LYS A 1 475 ? -13.944 -3.335 -2.851 1.00 94.94 475 LYS A C 1
ATOM 3898 O O . LYS A 1 475 ? -12.892 -3.581 -2.256 1.00 94.94 475 LYS A O 1
ATOM 3903 N N . THR A 1 476 ? -14.666 -2.242 -2.601 1.00 95.19 476 THR A N 1
ATOM 3904 C CA . THR A 1 476 ? -14.357 -1.345 -1.479 1.00 95.19 476 THR A CA 1
ATOM 3905 C C . THR A 1 476 ? -14.619 -2.092 -0.174 1.00 95.19 476 THR A C 1
ATOM 3907 O O . THR A 1 476 ? -15.744 -2.514 0.088 1.00 95.19 476 THR A O 1
ATOM 3910 N N . LEU A 1 477 ? -13.589 -2.254 0.654 1.00 96.81 477 LEU A N 1
ATOM 3911 C CA . LEU A 1 477 ? -13.684 -2.935 1.941 1.00 96.81 477 LEU A CA 1
ATOM 3912 C C . LEU A 1 477 ? -13.760 -1.910 3.079 1.00 96.81 477 LEU A C 1
ATOM 3914 O O . LEU A 1 477 ? -12.856 -1.090 3.243 1.00 96.81 477 LEU A O 1
ATOM 3918 N N . LEU A 1 478 ? -14.804 -2.000 3.900 1.00 95.81 478 LEU A N 1
ATOM 3919 C CA . LEU A 1 478 ? -14.971 -1.222 5.126 1.00 95.81 478 LEU A CA 1
ATOM 3920 C C . LEU A 1 478 ? -14.740 -2.119 6.355 1.00 95.81 478 LEU A C 1
ATOM 3922 O O . LEU A 1 478 ? -15.351 -3.180 6.482 1.00 95.81 478 LEU A O 1
ATOM 3926 N N . VAL A 1 479 ? -13.860 -1.707 7.270 1.00 95.69 479 VAL A N 1
ATOM 3927 C CA . VAL A 1 479 ? -13.498 -2.477 8.475 1.00 95.69 479 VAL A CA 1
ATOM 3928 C C . VAL A 1 479 ? -13.672 -1.612 9.732 1.00 95.69 479 VAL A C 1
ATOM 3930 O O . VAL A 1 479 ? -13.100 -0.525 9.790 1.00 95.69 479 VAL A O 1
ATOM 3933 N N . PRO A 1 480 ? -14.423 -2.054 10.756 1.00 92.75 480 PRO A N 1
ATOM 3934 C CA . PRO A 1 480 ? -14.518 -1.373 12.053 1.00 92.75 480 PRO A CA 1
ATOM 3935 C C . PRO A 1 480 ? -13.171 -1.159 12.743 1.00 92.75 480 PRO A C 1
ATOM 3937 O O . PRO A 1 480 ? -12.310 -2.046 12.715 1.00 92.75 480 PRO A O 1
ATOM 3940 N N . THR A 1 481 ? -13.003 -0.034 13.450 1.00 88.06 481 THR A N 1
ATOM 3941 C CA . THR A 1 481 ? -11.857 0.090 14.368 1.00 88.06 481 THR A CA 1
ATOM 3942 C C . THR A 1 481 ? -12.105 -0.753 15.631 1.00 88.06 481 THR A C 1
ATOM 3944 O O . THR A 1 481 ? -13.197 -0.697 16.208 1.00 88.06 481 THR A O 1
ATOM 3947 N N . PRO A 1 482 ? -11.134 -1.562 16.104 1.00 79.75 482 PRO A N 1
ATOM 3948 C CA . PRO A 1 482 ? -11.345 -2.419 17.267 1.00 79.75 482 PRO A CA 1
ATOM 3949 C C . PRO A 1 482 ? -11.773 -1.634 18.517 1.00 79.75 482 PRO A C 1
ATOM 3951 O O . PRO A 1 482 ? -11.027 -0.797 19.030 1.00 79.75 482 PRO A O 1
ATOM 3954 N N . ARG A 1 483 ? -12.966 -1.957 19.036 1.00 77.19 483 ARG A N 1
ATOM 3955 C CA . ARG A 1 483 ? -13.605 -1.296 20.192 1.00 77.19 483 ARG A CA 1
ATOM 3956 C C . ARG A 1 483 ? -13.909 0.200 19.987 1.00 77.19 483 ARG A C 1
ATOM 3958 O O . ARG A 1 483 ? -13.975 0.930 20.973 1.00 77.19 483 ARG A O 1
ATOM 3965 N N . LEU A 1 484 ? -14.045 0.661 18.738 1.00 76.94 484 LEU A N 1
ATOM 3966 C CA . LEU A 1 484 ? -14.416 2.039 18.363 1.00 76.94 484 LEU A CA 1
ATOM 3967 C C . LEU A 1 484 ? -13.497 3.147 18.931 1.00 76.94 484 LEU A C 1
ATOM 3969 O O . LEU A 1 484 ? -13.883 4.310 19.031 1.00 76.94 484 LEU A O 1
ATOM 3973 N N . ARG A 1 485 ? -12.260 2.805 19.320 1.00 73.88 485 ARG A N 1
ATOM 3974 C CA . ARG A 1 485 ? -11.363 3.706 20.072 1.00 73.88 485 ARG A CA 1
ATOM 3975 C C . ARG A 1 485 ? -10.682 4.792 19.238 1.00 73.88 485 ARG A C 1
ATOM 3977 O O . ARG A 1 485 ? -10.150 5.734 19.817 1.00 73.88 485 ARG A O 1
ATOM 3984 N N . THR A 1 486 ? -10.622 4.643 17.916 1.00 73.12 486 THR A N 1
ATOM 3985 C CA . THR A 1 486 ? -9.801 5.500 17.035 1.00 73.12 486 THR A CA 1
ATOM 3986 C C . THR A 1 486 ? -10.548 5.909 15.764 1.00 73.12 486 THR A C 1
ATOM 3988 O O . THR A 1 486 ? -9.965 5.937 14.683 1.00 73.12 486 THR A O 1
ATOM 3991 N N . GLY A 1 487 ? -11.849 6.179 15.887 1.00 77.88 487 GLY A N 1
ATOM 3992 C CA . GLY A 1 487 ? -12.768 6.383 14.762 1.00 77.88 487 GLY A CA 1
ATOM 3993 C C . GLY A 1 487 ? -13.720 5.199 14.578 1.00 77.88 487 GLY A C 1
ATOM 3994 O O . GLY A 1 487 ? -13.611 4.190 15.274 1.00 77.88 487 GLY A O 1
ATOM 3995 N N . LEU A 1 488 ? -14.670 5.330 13.653 1.00 85.25 488 LEU A N 1
ATOM 3996 C CA . LEU A 1 488 ? -15.727 4.338 13.450 1.00 85.25 488 LEU A CA 1
ATOM 3997 C C . LEU A 1 488 ? -15.280 3.223 12.491 1.00 85.25 488 LEU A C 1
ATOM 3999 O O . LEU A 1 488 ? -15.150 2.067 12.900 1.00 85.25 488 LEU A O 1
ATOM 4003 N N . PHE A 1 489 ? -14.962 3.584 11.245 1.00 91.69 489 PHE A N 1
ATOM 4004 C CA . PHE A 1 489 ? -14.532 2.643 10.210 1.00 91.69 489 PHE A CA 1
ATOM 4005 C C . PHE A 1 489 ? -13.213 3.056 9.549 1.00 91.69 489 PHE A C 1
ATOM 4007 O O . PHE A 1 489 ? -12.845 4.227 9.520 1.00 91.69 489 PHE A O 1
ATOM 4014 N N . ASN A 1 490 ? -12.549 2.072 8.954 1.00 94.00 490 ASN A N 1
ATOM 4015 C CA . ASN A 1 490 ? -11.390 2.188 8.083 1.00 94.00 490 ASN A CA 1
ATOM 4016 C C . ASN A 1 490 ? -11.767 1.647 6.697 1.00 94.00 490 ASN A C 1
ATOM 4018 O O . ASN A 1 490 ? -12.220 0.508 6.586 1.00 94.00 490 ASN A O 1
ATOM 4022 N N . ARG A 1 491 ? -11.576 2.438 5.638 1.00 95.00 491 ARG A N 1
ATOM 4023 C CA . ARG A 1 491 ? -11.863 2.048 4.249 1.00 95.00 491 ARG A CA 1
ATOM 4024 C C . ARG A 1 491 ? -10.581 1.691 3.505 1.00 95.00 491 ARG A C 1
ATOM 4026 O O . ARG A 1 491 ? -9.631 2.471 3.501 1.00 95.00 491 ARG A O 1
ATOM 4033 N N . ILE A 1 492 ? -10.591 0.551 2.824 1.00 95.06 492 ILE A N 1
ATOM 4034 C CA . ILE A 1 492 ? -9.545 0.097 1.907 1.00 95.06 492 ILE A CA 1
ATOM 4035 C C . ILE A 1 492 ? -10.167 -0.019 0.516 1.00 95.06 492 ILE A C 1
ATOM 4037 O O . ILE A 1 492 ? -11.150 -0.732 0.327 1.00 95.06 492 ILE A O 1
ATOM 4041 N N . VAL A 1 493 ? -9.576 0.663 -0.462 1.00 92.69 493 VAL A N 1
ATOM 4042 C CA . VAL A 1 493 ? -9.854 0.436 -1.886 1.00 92.69 493 VAL A CA 1
ATOM 4043 C C . VAL A 1 493 ? -8.662 -0.352 -2.441 1.00 92.69 493 VAL A C 1
ATOM 4045 O O . VAL A 1 493 ? -7.534 0.131 -2.308 1.00 92.69 493 VAL A O 1
ATOM 4048 N N . PRO A 1 494 ? -8.852 -1.558 -3.007 1.00 88.19 494 PRO A N 1
ATOM 4049 C CA . PRO A 1 494 ? -7.741 -2.388 -3.465 1.00 88.19 494 PRO A CA 1
ATOM 4050 C C . PRO A 1 494 ? -6.952 -1.682 -4.589 1.00 88.19 494 PRO A C 1
ATOM 4052 O O . PRO A 1 494 ? -7.549 -1.272 -5.589 1.00 88.19 494 PRO A O 1
ATOM 4055 N N . PRO A 1 495 ? -5.618 -1.519 -4.470 1.00 80.81 495 PRO A N 1
ATOM 4056 C CA . PRO A 1 495 ? -4.829 -0.836 -5.492 1.00 80.81 495 PRO A CA 1
ATOM 4057 C C . PRO A 1 495 ? -4.838 -1.588 -6.830 1.00 80.81 495 PRO A C 1
ATOM 4059 O O . PRO A 1 495 ? -4.609 -2.794 -6.867 1.00 80.81 495 PRO A O 1
ATOM 4062 N N . GLN A 1 496 ? -4.984 -0.863 -7.947 1.00 77.94 496 GLN A N 1
ATOM 4063 C CA . GLN A 1 496 ? -5.097 -1.419 -9.315 1.00 77.94 496 GLN A CA 1
ATOM 4064 C C . GLN A 1 496 ? -3.935 -2.329 -9.776 1.00 77.94 496 GLN A C 1
ATOM 4066 O O . GLN A 1 496 ? -4.020 -2.940 -10.840 1.00 77.94 496 GLN A O 1
ATOM 4071 N N . ARG A 1 497 ? -2.824 -2.382 -9.031 1.00 82.38 497 ARG A N 1
ATOM 4072 C CA . ARG A 1 497 ? -1.641 -3.213 -9.320 1.00 82.38 497 ARG A CA 1
ATOM 4073 C C . ARG A 1 497 ? -1.145 -4.003 -8.101 1.00 82.38 497 ARG A C 1
ATOM 4075 O O . ARG A 1 497 ? -0.001 -4.446 -8.099 1.00 82.38 497 ARG A O 1
ATOM 4082 N N . ALA A 1 498 ? -1.972 -4.156 -7.066 1.00 87.50 498 ALA A N 1
ATOM 4083 C CA . ALA A 1 498 ? -1.634 -4.968 -5.902 1.00 87.50 498 ALA A CA 1
ATOM 4084 C C . ALA A 1 498 ? -1.504 -6.451 -6.289 1.00 87.50 498 ALA A C 1
ATOM 4086 O O . ALA A 1 498 ? -2.356 -7.006 -6.986 1.00 87.50 498 ALA A O 1
ATOM 4087 N N . SER A 1 499 ? -0.447 -7.108 -5.818 1.00 92.75 499 SER A N 1
ATOM 4088 C CA . SER A 1 499 ? -0.296 -8.555 -5.933 1.00 92.75 499 SER A CA 1
ATOM 4089 C C . SER A 1 499 ? -1.228 -9.286 -4.959 1.00 92.75 499 SER A C 1
ATOM 4091 O O . SER A 1 499 ? -1.757 -8.709 -4.004 1.00 92.75 499 SER A O 1
ATOM 4093 N N . LYS A 1 500 ? -1.389 -10.604 -5.143 1.00 91.62 500 LYS A N 1
ATOM 4094 C CA . LYS A 1 500 ? -2.134 -11.442 -4.186 1.00 91.62 500 LYS A CA 1
ATOM 4095 C C . LYS A 1 500 ? -1.556 -11.386 -2.766 1.00 91.62 500 LYS A C 1
ATOM 4097 O O . LYS A 1 500 ? -2.310 -11.598 -1.820 1.00 91.62 500 LYS A O 1
ATOM 4102 N N . GLU A 1 501 ? -0.261 -11.097 -2.621 1.00 93.06 501 GLU A N 1
ATOM 4103 C CA . GLU A 1 501 ? 0.401 -10.975 -1.321 1.00 93.06 501 GLU A CA 1
ATOM 4104 C C . GLU A 1 501 ? 0.139 -9.610 -0.673 1.00 93.06 501 GLU A C 1
ATOM 4106 O O . GLU A 1 501 ? -0.194 -9.559 0.507 1.00 93.06 501 GLU A O 1
ATOM 4111 N N . ASP A 1 502 ? 0.153 -8.517 -1.443 1.00 93.50 502 ASP A N 1
ATOM 4112 C CA . ASP A 1 502 ? -0.192 -7.180 -0.931 1.00 93.50 502 ASP A CA 1
ATOM 4113 C C . ASP A 1 502 ? -1.633 -7.151 -0.399 1.00 93.50 502 ASP A C 1
ATOM 4115 O O . ASP A 1 502 ? -1.903 -6.653 0.696 1.00 93.50 502 ASP A O 1
ATOM 4119 N N . LEU A 1 503 ? -2.569 -7.766 -1.136 1.00 94.94 503 LEU A N 1
ATOM 4120 C CA . LEU A 1 503 ? -3.957 -7.917 -0.692 1.00 94.94 503 LEU A CA 1
ATOM 4121 C C . LEU A 1 503 ? -4.071 -8.832 0.542 1.00 94.94 503 LEU A C 1
ATOM 4123 O O . LEU A 1 503 ? -4.914 -8.584 1.408 1.00 94.94 503 LEU A O 1
ATOM 4127 N N . ARG A 1 504 ? -3.200 -9.847 0.673 1.00 94.88 504 ARG A N 1
ATOM 4128 C CA . ARG A 1 504 ? -3.106 -10.687 1.880 1.00 94.88 504 ARG A CA 1
ATOM 4129 C C . ARG A 1 504 ? -2.673 -9.857 3.084 1.00 94.88 504 ARG A C 1
ATOM 4131 O O . ARG A 1 504 ? -3.362 -9.909 4.101 1.00 94.88 504 ARG A O 1
ATOM 4138 N N . VAL A 1 505 ? -1.630 -9.035 2.957 1.00 94.38 505 VAL A N 1
ATOM 4139 C CA . VAL A 1 505 ? -1.196 -8.101 4.010 1.00 94.38 505 VAL A CA 1
ATOM 4140 C C . VAL A 1 505 ? -2.333 -7.149 4.391 1.00 94.38 505 VAL A C 1
ATOM 4142 O O . VAL A 1 505 ? -2.692 -7.091 5.569 1.00 94.38 505 VAL A O 1
ATOM 4145 N N . CYS A 1 506 ? -2.974 -6.495 3.414 1.00 94.31 506 CYS A N 1
ATOM 4146 C CA . CYS A 1 506 ? -4.098 -5.572 3.630 1.00 94.31 506 CYS A CA 1
ATOM 4147 C C . CYS A 1 506 ? -5.299 -6.213 4.352 1.00 94.31 506 CYS A C 1
ATOM 4149 O O . CYS A 1 506 ? -6.007 -5.525 5.083 1.00 94.31 506 CYS A O 1
ATOM 4151 N N . SER A 1 507 ? -5.525 -7.524 4.194 1.00 95.44 507 SER A N 1
ATOM 4152 C CA . SER A 1 507 ? -6.602 -8.245 4.894 1.00 95.44 507 SER A CA 1
ATOM 4153 C C . SER A 1 507 ? -6.342 -8.464 6.397 1.00 95.44 507 SER A C 1
ATOM 4155 O O . SER A 1 507 ? -7.284 -8.702 7.163 1.00 95.44 507 SER A O 1
ATOM 4157 N N . THR A 1 508 ? -5.086 -8.374 6.850 1.00 94.12 508 THR A N 1
ATOM 4158 C CA . THR A 1 508 ? -4.714 -8.558 8.264 1.00 94.12 508 THR A CA 1
ATOM 4159 C C . THR A 1 508 ? -5.070 -7.339 9.116 1.00 94.12 508 THR A C 1
ATOM 4161 O O . THR A 1 508 ? -5.128 -6.215 8.626 1.00 94.12 508 THR A O 1
ATOM 4164 N N . SER A 1 509 ? -5.233 -7.518 10.431 1.00 89.19 509 SER A N 1
ATOM 4165 C CA . SER A 1 509 ? -5.505 -6.401 11.353 1.00 89.19 509 SER A CA 1
ATOM 4166 C C . SER A 1 509 ? -4.396 -5.332 11.381 1.00 89.19 509 SER A C 1
ATOM 4168 O O . SER A 1 509 ? -4.679 -4.185 11.719 1.00 89.19 509 SER A O 1
ATOM 4170 N N . GLN A 1 510 ? -3.154 -5.685 11.019 1.00 89.75 510 GLN A N 1
ATOM 4171 C CA . GLN A 1 510 ? -2.054 -4.725 10.868 1.00 89.75 510 GLN A CA 1
ATOM 4172 C C . GLN A 1 510 ? -2.153 -3.984 9.528 1.00 89.75 510 GLN A C 1
ATOM 4174 O O . GLN A 1 510 ? -2.106 -2.758 9.511 1.00 89.75 510 GLN A O 1
ATOM 4179 N N . GLY A 1 511 ? -2.401 -4.693 8.422 1.00 91.69 511 GLY A N 1
ATOM 4180 C CA . GLY A 1 511 ? -2.588 -4.061 7.114 1.00 91.69 511 GLY A CA 1
ATOM 4181 C C . GLY A 1 511 ? -3.799 -3.122 7.066 1.00 91.69 511 GLY A C 1
ATOM 4182 O O . GLY A 1 511 ? -3.715 -2.041 6.493 1.00 91.69 511 GLY A O 1
ATOM 4183 N N . VAL A 1 512 ? -4.884 -3.449 7.777 1.00 92.06 512 VAL A N 1
ATOM 4184 C CA . VAL A 1 512 ? -6.026 -2.537 7.988 1.00 92.06 512 VAL A CA 1
ATOM 4185 C C . VAL A 1 512 ? -5.616 -1.245 8.709 1.00 92.06 512 VAL A C 1
ATOM 4187 O O . VAL A 1 512 ? -6.245 -0.209 8.504 1.00 92.06 512 VAL A O 1
ATOM 4190 N N . LYS A 1 513 ? -4.573 -1.261 9.544 1.00 89.94 513 LYS A N 1
ATOM 4191 C CA . LYS A 1 513 ? -4.053 -0.066 10.226 1.00 89.94 513 LYS A CA 1
ATOM 4192 C C . LYS A 1 513 ? -3.099 0.752 9.343 1.00 89.94 513 LYS A C 1
ATOM 4194 O O . LYS A 1 513 ? -3.011 1.961 9.527 1.00 89.94 513 LYS A O 1
ATOM 4199 N N . GLU A 1 514 ? -2.387 0.107 8.422 1.00 90.44 514 GLU A N 1
ATOM 4200 C CA . GLU A 1 514 ? -1.322 0.721 7.609 1.00 90.44 514 GLU A CA 1
ATOM 4201 C C . GLU A 1 514 ? -1.791 1.200 6.224 1.00 90.44 514 GLU A C 1
ATOM 4203 O O . GLU A 1 514 ? -1.294 2.211 5.736 1.00 90.44 514 GLU A O 1
ATOM 4208 N N . PHE A 1 515 ? -2.757 0.512 5.605 1.00 90.81 515 PHE A N 1
ATOM 4209 C CA . PHE A 1 515 ? -3.162 0.715 4.202 1.00 90.81 515 PHE A CA 1
ATOM 4210 C C . PHE A 1 515 ? -4.618 1.188 4.028 1.00 90.81 515 PHE A C 1
ATOM 4212 O O . PHE A 1 515 ? -5.171 1.103 2.930 1.00 90.81 515 PHE A O 1
ATOM 4219 N N . SER A 1 516 ? -5.263 1.674 5.092 1.00 92.75 516 SER A N 1
ATOM 4220 C CA . SER A 1 516 ? -6.638 2.193 5.046 1.00 92.75 516 SER A CA 1
ATOM 4221 C C . SER A 1 516 ? -6.718 3.705 5.261 1.00 92.75 516 SER A C 1
ATOM 4223 O O . SER A 1 516 ? -5.790 4.340 5.761 1.00 92.75 516 SER A O 1
ATOM 4225 N N . VAL A 1 517 ? -7.867 4.279 4.902 1.00 93.00 517 VAL A N 1
ATOM 4226 C CA . VAL A 1 517 ? -8.235 5.667 5.203 1.00 93.00 517 VAL A CA 1
ATOM 4227 C C . VAL A 1 517 ? -9.372 5.657 6.233 1.00 93.00 517 VAL A C 1
ATOM 4229 O O . VAL A 1 517 ? -10.376 4.977 5.992 1.00 93.00 517 VAL A O 1
ATOM 4232 N N . PRO A 1 518 ? -9.270 6.384 7.361 1.00 92.44 518 PRO A N 1
ATOM 4233 C CA . PRO A 1 518 ? -10.341 6.447 8.351 1.00 92.44 518 PRO A CA 1
ATOM 4234 C C . PRO A 1 518 ? -11.586 7.154 7.796 1.00 92.44 518 PRO A C 1
ATOM 4236 O O . PRO A 1 518 ? -11.496 8.083 6.993 1.00 92.44 518 PRO A O 1
ATOM 4239 N N . VAL A 1 519 ? -12.756 6.713 8.252 1.00 89.69 519 VAL A N 1
ATOM 4240 C CA . VAL A 1 519 ? -14.083 7.167 7.824 1.00 89.69 519 VAL A CA 1
ATOM 4241 C C . VAL A 1 519 ? -14.860 7.643 9.054 1.00 89.69 519 VAL A C 1
ATOM 4243 O O . VAL A 1 519 ? -15.087 6.882 9.999 1.00 89.69 519 VAL A O 1
ATOM 4246 N N . GLY A 1 520 ? -15.237 8.925 9.048 1.00 81.81 520 GLY A N 1
ATOM 4247 C CA . GLY A 1 520 ? -16.047 9.566 10.091 1.00 81.81 520 GLY A CA 1
ATOM 4248 C C . GLY A 1 520 ? -17.552 9.478 9.819 1.00 81.81 520 GLY A C 1
ATOM 4249 O O . GLY A 1 520 ? -17.961 9.125 8.713 1.00 81.81 520 GLY A O 1
ATOM 4250 N N . LEU A 1 521 ? -18.366 9.838 10.816 1.00 80.56 521 LEU A N 1
ATOM 4251 C CA . LEU A 1 521 ? -19.837 9.781 10.763 1.00 80.56 521 LEU A CA 1
ATOM 4252 C C . LEU A 1 521 ? -20.450 10.603 9.616 1.00 80.56 521 LEU A C 1
ATOM 4254 O O . LEU A 1 521 ? -21.440 10.182 9.032 1.00 80.56 521 LEU A O 1
ATOM 4258 N N . ASP A 1 522 ? -19.836 11.726 9.243 1.00 80.69 522 ASP A N 1
ATOM 4259 C CA . ASP A 1 522 ? -20.314 12.615 8.170 1.00 80.69 522 ASP A CA 1
ATOM 4260 C C . ASP A 1 522 ? -20.072 12.056 6.751 1.00 80.69 522 ASP A C 1
ATOM 4262 O O . ASP A 1 522 ? -20.420 12.681 5.744 1.00 80.69 522 ASP A O 1
ATOM 4266 N N . SER A 1 523 ? -19.433 10.886 6.643 1.00 83.62 523 SER A N 1
ATOM 4267 C CA . SER A 1 523 ? -19.078 10.272 5.364 1.00 83.62 523 SER A CA 1
ATOM 4268 C C . SER A 1 523 ? -20.288 9.597 4.727 1.00 83.62 523 SER A C 1
ATOM 4270 O O . SER A 1 523 ? -20.871 8.682 5.304 1.00 83.62 523 SER A O 1
ATOM 4272 N N . ARG A 1 524 ? -20.604 9.963 3.482 1.00 83.44 524 ARG A N 1
ATOM 4273 C CA . ARG A 1 524 ? -21.540 9.193 2.651 1.00 83.44 524 ARG A CA 1
ATOM 4274 C C . ARG A 1 524 ? -20.834 7.938 2.127 1.00 83.44 524 ARG A C 1
ATOM 4276 O O . ARG A 1 524 ? -19.831 8.045 1.423 1.00 83.44 524 ARG A O 1
ATOM 4283 N N . VAL A 1 525 ? -21.352 6.775 2.506 1.00 86.00 525 VAL A N 1
ATOM 4284 C CA . VAL A 1 525 ? -20.881 5.417 2.169 1.00 86.00 525 VAL A CA 1
ATOM 4285 C C . VAL A 1 525 ? -22.130 4.536 2.050 1.00 86.00 525 VAL A C 1
ATOM 4287 O O . VAL A 1 525 ? -23.116 4.847 2.717 1.00 86.00 525 VAL A O 1
ATOM 4290 N N . HIS A 1 526 ? -22.129 3.465 1.252 1.00 91.75 526 HIS A N 1
ATOM 4291 C CA . HIS A 1 526 ? -23.302 2.583 1.145 1.00 91.75 526 HIS A CA 1
ATOM 4292 C C . HIS A 1 526 ? -22.885 1.116 1.068 1.00 91.75 526 HIS A C 1
ATOM 4294 O O . HIS A 1 526 ? -22.302 0.697 0.078 1.00 91.75 526 HIS A O 1
ATOM 4300 N N . MET A 1 527 ? -23.161 0.334 2.115 1.00 93.44 527 MET A N 1
ATOM 4301 C CA . MET A 1 527 ? -22.751 -1.070 2.170 1.00 93.44 527 MET A CA 1
ATOM 4302 C C . MET A 1 527 ? -23.832 -1.973 1.575 1.00 93.44 527 MET A C 1
ATOM 4304 O O . MET A 1 527 ? -24.922 -2.115 2.135 1.00 93.44 527 MET A O 1
ATOM 4308 N N . ASP A 1 528 ? -23.479 -2.662 0.491 1.00 92.88 528 ASP A N 1
ATOM 4309 C CA . ASP A 1 528 ? -24.315 -3.695 -0.125 1.00 92.88 528 ASP A CA 1
ATOM 4310 C C . ASP A 1 528 ? -24.397 -4.957 0.764 1.00 92.88 528 ASP A C 1
ATOM 4312 O O . ASP A 1 528 ? -25.392 -5.687 0.762 1.00 92.88 528 ASP A O 1
ATOM 4316 N N . LEU A 1 529 ? -23.328 -5.222 1.529 1.00 96.19 529 LEU A N 1
ATOM 4317 C CA . LEU A 1 52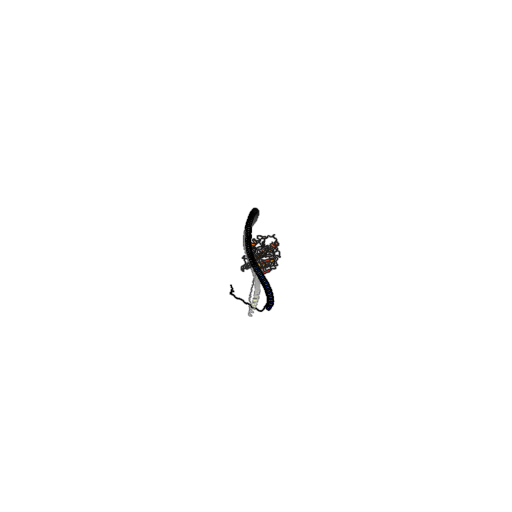9 ? -23.124 -6.441 2.315 1.00 96.19 529 LEU A CA 1
ATOM 4318 C C . LEU A 1 529 ? -22.423 -6.153 3.648 1.00 96.19 529 LEU A C 1
ATOM 4320 O O . LEU A 1 529 ? -21.424 -5.431 3.693 1.00 96.19 529 LEU A O 1
ATOM 4324 N N . VAL A 1 530 ? -22.884 -6.801 4.716 1.00 97.44 530 VAL A N 1
ATOM 4325 C CA . VAL A 1 530 ? -22.262 -6.802 6.047 1.00 97.44 530 VAL A CA 1
ATOM 4326 C C . VAL A 1 530 ? -21.857 -8.227 6.419 1.00 97.44 530 VAL A C 1
ATOM 4328 O O . VAL A 1 530 ? -22.704 -9.106 6.518 1.00 97.44 530 VAL A O 1
ATOM 4331 N N . VAL A 1 531 ? -20.570 -8.462 6.676 1.00 97.75 531 VAL A N 1
ATOM 4332 C CA . VAL A 1 531 ? -20.031 -9.748 7.144 1.00 97.75 531 VAL A CA 1
ATOM 4333 C C . VAL A 1 531 ? -19.601 -9.624 8.608 1.00 97.75 531 VAL A C 1
ATOM 4335 O O . VAL A 1 531 ? -18.581 -9.005 8.921 1.00 97.75 531 VAL A O 1
ATOM 4338 N N . VAL A 1 532 ? -20.389 -10.222 9.502 1.00 97.38 532 VAL A N 1
ATOM 4339 C CA . VAL A 1 532 ? -20.301 -10.074 10.964 1.00 97.38 532 VAL A CA 1
ATOM 4340 C C . VAL A 1 532 ? -19.774 -11.338 11.655 1.00 97.38 532 VAL A C 1
ATOM 4342 O O . VAL A 1 532 ? -20.112 -12.466 11.286 1.00 97.38 532 VAL A O 1
ATOM 4345 N N . GLY A 1 533 ? -18.945 -11.168 12.687 1.00 95.75 533 GLY A N 1
ATOM 4346 C CA . GLY A 1 533 ? -18.380 -12.254 13.492 1.00 95.75 533 GLY A CA 1
ATOM 4347 C C . GLY A 1 533 ? -19.305 -12.706 14.627 1.00 95.75 533 GLY A C 1
ATOM 4348 O O . GLY A 1 533 ? -19.812 -11.882 15.389 1.00 95.75 533 GLY A O 1
ATOM 4349 N N . SER A 1 534 ? -19.480 -14.021 14.792 1.00 97.75 534 SER A N 1
ATOM 4350 C CA . SER A 1 534 ? -20.383 -14.611 15.799 1.00 97.75 534 SER A CA 1
ATOM 4351 C C . SER A 1 534 ? -19.689 -15.678 16.651 1.00 97.75 534 SER A C 1
ATOM 4353 O O . SER A 1 534 ? -18.860 -16.437 16.151 1.00 97.75 534 SER A O 1
ATOM 4355 N N . VAL A 1 535 ? -20.035 -15.757 17.941 1.00 97.94 535 VAL A N 1
ATOM 4356 C CA . VAL A 1 535 ? -19.694 -16.907 18.799 1.00 97.94 535 VAL A CA 1
ATOM 4357 C C . VAL A 1 535 ? -20.684 -18.035 18.542 1.00 97.94 535 VAL A C 1
ATOM 4359 O O . VAL A 1 535 ? -20.261 -19.162 18.312 1.00 97.94 535 VAL A O 1
ATOM 4362 N N . ALA A 1 536 ? -21.979 -17.719 18.514 1.00 97.69 536 ALA A N 1
ATOM 4363 C CA . ALA A 1 536 ? -23.053 -18.655 18.207 1.00 97.69 536 ALA A CA 1
ATOM 4364 C C . ALA A 1 536 ? -24.097 -17.998 17.293 1.00 97.69 536 ALA A C 1
ATOM 4366 O O . ALA A 1 536 ? -24.262 -16.775 17.306 1.00 97.69 536 ALA A O 1
ATOM 4367 N N . VAL A 1 537 ? -24.795 -18.807 16.502 1.00 98.19 537 VAL A N 1
ATOM 4368 C CA . VAL A 1 537 ? -25.877 -18.377 15.608 1.00 98.19 537 VAL A CA 1
ATOM 4369 C C . VAL A 1 537 ? -26.913 -19.496 15.487 1.00 98.19 537 VAL A C 1
ATOM 4371 O O . VAL A 1 537 ? -26.549 -20.666 15.545 1.00 98.19 537 VAL A O 1
ATOM 4374 N N . SER A 1 538 ? -28.189 -19.161 15.316 1.00 97.62 538 SER A N 1
ATOM 4375 C CA . SER A 1 538 ? -29.243 -20.149 15.041 1.00 97.62 538 SER A CA 1
ATOM 4376 C C . SER A 1 538 ? -29.626 -20.171 13.568 1.00 97.62 538 SER A C 1
ATOM 4378 O O . SER A 1 538 ? -29.503 -19.160 12.880 1.00 97.62 538 SER A O 1
ATOM 4380 N N . GLU A 1 539 ? -30.167 -21.291 13.084 1.00 97.38 539 GLU A N 1
ATOM 4381 C CA . GLU A 1 539 ? -30.697 -21.377 11.712 1.00 97.38 539 GLU A CA 1
ATOM 4382 C C . GLU A 1 539 ? -31.849 -20.380 11.460 1.00 97.38 539 GLU A C 1
ATOM 4384 O O . GLU A 1 539 ? -32.096 -20.025 10.316 1.00 97.38 539 GLU A O 1
ATOM 4389 N N . LYS A 1 540 ? -32.476 -19.846 12.522 1.00 96.56 540 LYS A N 1
ATOM 4390 C CA . LYS A 1 540 ? -33.488 -18.769 12.499 1.00 96.56 540 LYS A CA 1
ATOM 4391 C C . LYS A 1 540 ? -32.890 -17.356 12.349 1.00 96.56 540 LYS A C 1
ATOM 4393 O O . LYS A 1 540 ? -33.633 -16.381 12.324 1.00 96.56 540 LYS A O 1
ATOM 4398 N N . GLY A 1 541 ? -31.561 -17.214 12.311 1.00 96.75 541 GLY A N 1
ATOM 4399 C CA . GLY A 1 541 ? -30.856 -15.936 12.125 1.00 96.75 541 GLY A CA 1
ATOM 4400 C C . GLY A 1 541 ? -30.568 -15.136 13.397 1.00 96.75 541 GLY A C 1
ATOM 4401 O O . GLY A 1 541 ? -29.961 -14.067 13.313 1.00 96.75 541 GLY A O 1
ATOM 4402 N N . TYR A 1 542 ? -30.936 -15.646 14.576 1.00 97.19 542 TYR A N 1
ATOM 4403 C CA . TYR A 1 542 ? -30.534 -15.049 15.856 1.00 97.19 542 TYR A CA 1
ATOM 4404 C C . TYR A 1 542 ? -29.024 -15.207 16.068 1.00 97.19 542 TYR A C 1
ATOM 4406 O O . TYR A 1 542 ? -28.479 -16.285 15.808 1.00 97.19 542 TYR A O 1
ATOM 4414 N N . ARG A 1 543 ? -28.352 -14.162 16.560 1.00 97.12 543 ARG A N 1
ATOM 4415 C CA . ARG A 1 543 ? -26.887 -14.061 16.602 1.00 97.12 543 ARG A CA 1
ATOM 4416 C C . ARG A 1 543 ? -26.388 -13.723 18.005 1.00 97.12 543 ARG A C 1
ATOM 4418 O O . ARG A 1 543 ? -26.909 -12.827 18.655 1.00 97.12 543 ARG A O 1
ATOM 4425 N N . ILE A 1 544 ? -25.319 -14.382 18.447 1.00 97.50 544 ILE A N 1
ATOM 4426 C CA . ILE A 1 544 ? -24.624 -14.071 19.701 1.00 97.50 544 ILE A CA 1
ATOM 4427 C C . ILE A 1 544 ? -23.162 -13.738 19.379 1.00 97.50 544 ILE A C 1
ATOM 4429 O O . ILE A 1 544 ? -22.363 -14.609 19.029 1.00 97.50 544 ILE A O 1
ATOM 4433 N N . GLY A 1 545 ? -22.803 -12.454 19.499 1.00 95.12 545 GLY A N 1
ATOM 4434 C CA . GLY A 1 545 ? -21.422 -11.960 19.377 1.00 95.12 545 GLY A CA 1
ATOM 4435 C C . GLY A 1 545 ? -20.539 -12.308 20.588 1.00 95.12 545 GLY A C 1
ATOM 4436 O O . GLY A 1 545 ? -20.899 -13.144 21.413 1.00 95.12 545 GLY A O 1
ATOM 4437 N N . LYS A 1 546 ? -19.387 -11.638 20.747 1.00 93.69 546 LYS A N 1
ATOM 4438 C CA . LYS A 1 546 ? -18.422 -11.918 21.841 1.00 93.69 546 LYS A CA 1
ATOM 4439 C C . LYS A 1 546 ? -18.825 -11.436 23.245 1.00 93.69 546 LYS A C 1
ATOM 4441 O O . LYS A 1 546 ? -18.327 -11.986 24.219 1.00 93.69 546 LYS A O 1
ATOM 4446 N N . GLY A 1 547 ? -19.730 -10.460 23.353 1.00 91.94 547 GLY A N 1
ATOM 4447 C CA . GLY A 1 547 ? -20.245 -9.932 24.631 1.00 91.94 547 GLY A CA 1
ATOM 4448 C C . GLY A 1 547 ? -20.365 -8.408 24.673 1.00 91.94 547 GLY A C 1
ATOM 4449 O O . GLY A 1 547 ? -21.292 -7.888 25.269 1.00 91.94 547 GLY A O 1
ATOM 4450 N N . GLU A 1 548 ? -19.473 -7.711 23.969 1.00 90.56 548 GLU A N 1
ATOM 4451 C CA . GLU A 1 548 ? -19.230 -6.266 24.121 1.00 90.56 548 GLU A CA 1
ATOM 4452 C C . GLU A 1 548 ? -20.185 -5.342 23.318 1.00 90.56 548 GLU A C 1
ATOM 4454 O O . GLU A 1 548 ? -19.920 -4.150 23.216 1.00 90.56 548 GLU A O 1
ATOM 4459 N N . GLY A 1 549 ? -21.207 -5.871 22.631 1.00 91.25 549 GLY A N 1
ATOM 4460 C CA . GLY A 1 549 ? -22.155 -5.094 21.800 1.00 91.25 549 GLY A CA 1
ATOM 4461 C C . GLY A 1 549 ? -21.596 -4.358 20.562 1.00 91.25 549 GLY A C 1
ATOM 4462 O O . GLY A 1 549 ? -22.373 -3.824 19.778 1.00 91.25 549 GLY A O 1
ATOM 4463 N N . PHE A 1 550 ? -20.272 -4.319 20.342 1.00 91.56 550 PHE A N 1
ATOM 4464 C CA . PHE A 1 550 ? -19.662 -3.477 19.294 1.00 91.56 550 PHE A CA 1
ATOM 4465 C C . PHE A 1 550 ? -20.223 -3.687 17.879 1.00 91.56 550 PHE A C 1
ATOM 4467 O O . PHE A 1 550 ? -20.567 -2.705 17.238 1.00 91.56 550 PHE A O 1
ATOM 4474 N N . ALA A 1 551 ? -20.364 -4.928 17.397 1.00 93.06 551 ALA A N 1
ATOM 4475 C CA . ALA A 1 551 ? -20.845 -5.189 16.031 1.00 93.06 551 ALA A CA 1
ATOM 4476 C C . ALA A 1 551 ? -22.308 -4.750 15.811 1.00 93.06 551 ALA A C 1
ATOM 4478 O O . ALA A 1 551 ? -22.704 -4.396 14.702 1.00 93.06 551 ALA A O 1
ATOM 4479 N N . ASP A 1 552 ? -23.091 -4.768 16.886 1.00 94.31 552 ASP A N 1
ATOM 4480 C CA . ASP A 1 552 ? -24.499 -4.391 16.941 1.00 94.31 552 ASP A CA 1
ATOM 4481 C C . ASP A 1 552 ? -24.634 -2.856 16.943 1.00 94.31 552 ASP A C 1
ATOM 4483 O O . ASP A 1 552 ? -25.354 -2.280 16.125 1.00 94.31 552 ASP A O 1
ATOM 4487 N N . MET A 1 553 ? -23.817 -2.183 17.764 1.00 92.12 553 MET A N 1
ATOM 4488 C CA . MET A 1 553 ? -23.666 -0.723 17.776 1.00 92.12 553 MET A CA 1
ATOM 4489 C C . MET A 1 553 ? -23.122 -0.182 16.442 1.00 92.12 553 MET A C 1
ATOM 4491 O O . MET A 1 553 ? -23.645 0.793 15.913 1.00 92.12 553 MET A O 1
ATOM 4495 N N . GLU A 1 554 ? -22.118 -0.832 15.846 1.00 93.06 554 GLU A N 1
ATOM 4496 C CA . GLU A 1 554 ? -21.588 -0.497 14.516 1.00 93.06 554 GLU A CA 1
ATOM 4497 C C . GLU A 1 554 ? -22.687 -0.513 13.444 1.00 93.06 554 GLU A C 1
ATOM 4499 O O . GLU A 1 554 ? -22.713 0.364 12.580 1.00 93.06 554 GLU A O 1
ATOM 4504 N N . TYR A 1 555 ? -23.605 -1.484 13.497 1.00 94.56 555 TYR A N 1
ATOM 4505 C CA . TYR A 1 555 ? -24.736 -1.556 12.572 1.00 94.56 555 TYR A CA 1
ATOM 4506 C C . TYR A 1 555 ? -25.755 -0.443 12.832 1.00 94.56 555 TYR A C 1
ATOM 4508 O O . TYR A 1 555 ? -26.121 0.273 11.902 1.00 94.56 555 TYR A O 1
ATOM 4516 N N . ALA A 1 556 ? -26.143 -0.223 14.091 1.00 93.12 556 ALA A N 1
ATOM 4517 C CA . ALA A 1 556 ? -27.020 0.881 14.484 1.00 93.12 556 ALA A CA 1
ATOM 4518 C C . ALA A 1 556 ? -26.473 2.260 14.047 1.00 93.12 556 ALA A C 1
ATOM 4520 O O . ALA A 1 556 ? -27.225 3.123 13.578 1.00 93.12 556 ALA A O 1
ATOM 4521 N N . MET A 1 557 ? -25.154 2.457 14.142 1.00 91.81 557 MET A N 1
ATOM 4522 C CA . MET A 1 557 ? -24.461 3.647 13.643 1.00 91.81 557 MET A CA 1
ATOM 4523 C C . MET A 1 557 ? -24.491 3.736 12.108 1.00 91.81 557 MET A C 1
ATOM 4525 O O . MET A 1 557 ? -24.786 4.809 11.589 1.00 91.81 557 MET A O 1
ATOM 4529 N N . MET A 1 558 ? -24.281 2.637 11.368 1.00 93.75 558 MET A N 1
ATOM 4530 C CA . MET A 1 558 ? -24.433 2.635 9.900 1.00 93.75 558 MET A CA 1
ATOM 4531 C C . MET A 1 558 ? -25.861 2.965 9.447 1.00 93.75 558 MET A C 1
ATOM 4533 O O . MET A 1 558 ? -26.015 3.689 8.465 1.00 93.75 558 MET A O 1
ATOM 4537 N N . VAL A 1 559 ? -26.899 2.498 10.151 1.00 94.12 559 VAL A N 1
ATOM 4538 C CA . VAL A 1 559 ? -28.295 2.880 9.849 1.00 94.12 559 VAL A CA 1
ATOM 4539 C C . VAL A 1 559 ? -28.492 4.379 10.068 1.00 94.12 559 VAL A C 1
ATOM 4541 O O . VAL A 1 559 ? -29.062 5.062 9.223 1.00 94.12 559 VAL A O 1
ATOM 4544 N N . SER A 1 560 ? -27.931 4.918 11.153 1.00 90.88 560 SER A N 1
ATOM 4545 C CA . SER A 1 560 ? -28.020 6.348 11.482 1.00 90.88 560 SER A CA 1
ATOM 4546 C C . SER A 1 560 ? -27.227 7.240 10.507 1.00 90.88 560 SER A C 1
ATOM 4548 O O . SER A 1 560 ? -27.555 8.411 10.342 1.00 90.88 560 SER A O 1
ATOM 4550 N N . MET A 1 561 ? -26.218 6.687 9.822 1.00 90.81 561 MET A N 1
ATOM 4551 C CA . MET A 1 561 ? -25.511 7.316 8.693 1.00 90.81 561 MET A CA 1
ATOM 4552 C C . MET A 1 561 ? -26.253 7.185 7.346 1.00 90.81 561 MET A C 1
ATOM 4554 O O . MET A 1 561 ? -25.812 7.761 6.352 1.00 90.81 561 MET A O 1
ATOM 4558 N N . GLY A 1 562 ? -27.330 6.391 7.266 1.00 91.44 562 GLY A N 1
ATOM 4559 C CA . GLY A 1 562 ? -27.959 5.991 6.000 1.00 91.44 562 GLY A CA 1
ATOM 4560 C C . GLY A 1 562 ? -27.106 5.037 5.148 1.00 91.44 562 GLY A C 1
ATOM 4561 O O . GLY A 1 562 ? -27.388 4.843 3.966 1.00 91.44 562 GLY A O 1
ATOM 4562 N N . ALA A 1 563 ? -26.052 4.453 5.727 1.00 93.19 563 ALA A N 1
ATOM 4563 C CA . ALA A 1 563 ? -25.084 3.609 5.030 1.00 93.19 563 ALA A CA 1
ATOM 4564 C C . ALA A 1 563 ? -25.549 2.153 4.855 1.00 93.19 563 ALA A C 1
ATOM 4566 O O . ALA A 1 563 ? -25.041 1.458 3.977 1.00 93.19 563 ALA A O 1
ATOM 4567 N N . VAL A 1 564 ? -26.521 1.701 5.654 1.00 95.00 564 VAL A N 1
ATOM 4568 C CA . VAL A 1 564 ? -27.237 0.425 5.480 1.00 95.00 564 VAL A CA 1
ATOM 4569 C C . VAL A 1 564 ? -28.739 0.641 5.632 1.00 95.00 564 VAL A C 1
ATOM 4571 O O . VAL A 1 564 ? -29.175 1.610 6.252 1.00 95.00 564 VAL A O 1
ATOM 4574 N N . ASN A 1 565 ? -29.530 -0.269 5.072 1.00 90.62 565 ASN A N 1
ATOM 4575 C CA . ASN A 1 565 ? -30.983 -0.313 5.230 1.00 90.62 565 ASN A CA 1
ATOM 4576 C C . ASN A 1 565 ? -31.450 -1.778 5.354 1.00 90.62 565 ASN A C 1
ATOM 4578 O O . ASN A 1 565 ? -30.629 -2.692 5.352 1.00 90.62 565 ASN A O 1
ATOM 4582 N N . GLU A 1 566 ? -32.757 -2.026 5.455 1.00 86.56 566 GLU A N 1
ATOM 4583 C CA . GLU A 1 566 ? -33.310 -3.379 5.655 1.00 86.56 566 GLU A CA 1
ATOM 4584 C C . GLU A 1 566 ? -32.886 -4.395 4.574 1.00 86.56 566 GLU A C 1
ATOM 4586 O O . GLU A 1 566 ? -32.705 -5.580 4.874 1.00 86.56 566 GLU A O 1
ATOM 4591 N N . SER A 1 567 ? -32.670 -3.924 3.337 1.00 88.62 567 SER A N 1
ATOM 4592 C CA . SER A 1 567 ? -32.235 -4.747 2.200 1.00 88.62 567 SER A CA 1
ATOM 4593 C C . SER A 1 567 ? -30.726 -5.027 2.155 1.00 88.62 567 SER A C 1
ATOM 4595 O O . SER A 1 567 ? -30.311 -5.921 1.417 1.00 88.62 567 SER A O 1
ATOM 4597 N N . THR A 1 568 ? -29.903 -4.339 2.962 1.00 94.12 568 THR A N 1
ATOM 4598 C CA . THR A 1 568 ? -28.478 -4.679 3.119 1.00 94.12 568 THR A CA 1
ATOM 4599 C C . THR A 1 568 ? -28.361 -6.095 3.682 1.00 94.12 568 THR A C 1
ATOM 4601 O O . THR A 1 568 ? -28.876 -6.389 4.767 1.00 94.12 568 THR A O 1
ATOM 4604 N N . VAL A 1 569 ? -27.670 -6.981 2.962 1.00 95.44 569 VAL A N 1
ATOM 4605 C CA . VAL A 1 569 ? -27.566 -8.395 3.343 1.00 95.44 569 VAL A CA 1
ATOM 4606 C C . VAL A 1 569 ? -26.535 -8.570 4.459 1.00 95.44 569 VAL A C 1
ATOM 4608 O O . VAL A 1 569 ? -25.405 -8.092 4.361 1.00 95.44 569 VAL A O 1
ATOM 4611 N N . VAL A 1 570 ? -26.912 -9.289 5.516 1.00 97.38 570 VAL A N 1
ATOM 4612 C CA . VAL A 1 570 ? -26.068 -9.583 6.678 1.00 97.38 570 VAL A CA 1
ATOM 4613 C C . VAL A 1 570 ? -25.683 -11.063 6.678 1.00 97.38 570 VAL A C 1
ATOM 4615 O O . VAL A 1 570 ? -26.534 -11.950 6.730 1.00 97.38 570 VAL A O 1
ATOM 4618 N N . VAL A 1 571 ? -24.382 -11.337 6.644 1.00 97.69 571 VAL A N 1
ATOM 4619 C CA . VAL A 1 571 ? -23.790 -12.677 6.569 1.00 97.69 571 VAL A CA 1
ATOM 4620 C C . VAL A 1 571 ? -22.924 -12.929 7.798 1.00 97.69 571 VAL A C 1
ATOM 4622 O O . VAL A 1 571 ? -22.176 -12.051 8.221 1.00 97.69 571 VAL A O 1
ATOM 4625 N N . THR A 1 572 ? -22.938 -14.146 8.340 1.00 98.06 572 THR A N 1
ATOM 4626 C CA . THR A 1 572 ? -21.918 -14.589 9.304 1.00 98.06 572 THR A CA 1
ATOM 4627 C C . THR A 1 572 ? -21.195 -15.842 8.817 1.00 98.06 572 THR A C 1
ATOM 4629 O O . THR A 1 572 ? -21.786 -16.693 8.154 1.00 98.06 572 THR A O 1
ATOM 4632 N N . ILE A 1 573 ? -19.900 -15.947 9.123 1.00 98.12 573 ILE A N 1
ATOM 4633 C CA . ILE A 1 573 ? -19.052 -17.090 8.759 1.00 98.12 573 ILE A CA 1
ATOM 4634 C C . ILE A 1 573 ? -18.571 -17.747 10.052 1.00 98.12 573 ILE A C 1
ATOM 4636 O O . ILE A 1 573 ? -17.900 -17.105 10.863 1.00 98.12 573 ILE A O 1
ATOM 4640 N N . VAL A 1 574 ? -18.935 -19.014 10.253 1.00 98.19 574 VAL A N 1
ATOM 4641 C CA . VAL A 1 574 ? -18.740 -19.749 11.514 1.00 98.19 574 VAL A CA 1
ATOM 4642 C C . VAL A 1 574 ? -18.425 -21.227 11.264 1.00 98.19 574 VAL A C 1
ATOM 4644 O O . VAL A 1 574 ? -18.688 -21.757 10.186 1.00 98.19 574 VAL A O 1
ATOM 4647 N N . HIS A 1 575 ? -17.877 -21.924 12.259 1.00 98.25 575 HIS A N 1
ATOM 4648 C CA . HIS A 1 575 ? -17.779 -23.382 12.227 1.00 98.25 575 HIS A CA 1
ATOM 4649 C C . HIS A 1 575 ? -19.163 -24.025 12.408 1.00 98.25 575 HIS A C 1
ATOM 4651 O O . HIS A 1 575 ? -20.014 -23.481 13.109 1.00 98.25 575 HIS A O 1
ATOM 4657 N N . ASP A 1 576 ? -19.383 -25.221 11.856 1.00 97.75 576 ASP A N 1
ATOM 4658 C CA . ASP A 1 576 ? -20.674 -25.921 11.934 1.00 97.75 576 ASP A CA 1
ATOM 4659 C C . ASP A 1 576 ? -21.182 -26.125 13.377 1.00 97.75 576 ASP A C 1
ATOM 4661 O O . ASP A 1 576 ? -22.379 -26.033 13.625 1.00 97.75 576 ASP A O 1
ATOM 4665 N N . CYS A 1 577 ? -20.285 -26.309 14.354 1.00 97.31 577 CYS A N 1
ATOM 4666 C CA . CYS A 1 577 ? -20.650 -26.445 15.776 1.00 97.31 577 CYS A CA 1
ATOM 4667 C C . CYS A 1 577 ? -21.047 -25.132 16.480 1.00 97.31 577 CYS A C 1
ATOM 4669 O O . CYS A 1 577 ? -21.403 -25.160 17.655 1.00 97.31 577 CYS A O 1
ATOM 4671 N N . GLN A 1 578 ? -20.927 -23.987 15.805 1.00 98.31 578 GLN A N 1
ATOM 4672 C CA . GLN A 1 578 ? -21.412 -22.691 16.290 1.00 98.31 578 GLN A CA 1
ATOM 4673 C C . GLN A 1 578 ? -22.855 -22.421 15.834 1.00 98.31 578 GLN A C 1
ATOM 4675 O O . GLN A 1 578 ? -23.468 -21.461 16.302 1.00 98.31 578 GLN A O 1
ATOM 4680 N N . VAL A 1 579 ? -23.394 -23.261 14.938 1.00 98.19 579 VAL A N 1
ATOM 4681 C CA . VAL A 1 579 ? -24.814 -23.278 14.584 1.00 98.19 579 VAL A CA 1
ATOM 4682 C C . VAL A 1 579 ? -25.555 -24.084 15.653 1.00 98.19 579 VAL A C 1
ATOM 4684 O O . VAL A 1 579 ? -25.385 -25.297 15.756 1.00 98.19 579 VAL A O 1
ATOM 4687 N N . VAL A 1 580 ? -26.333 -23.399 16.488 1.00 96.69 580 VAL A N 1
ATOM 4688 C CA . VAL A 1 580 ? -27.022 -23.957 17.665 1.00 96.69 580 VAL A CA 1
ATOM 4689 C C . VAL A 1 580 ? -28.419 -23.354 17.781 1.00 96.69 580 VAL A C 1
ATOM 4691 O O . VAL A 1 580 ? -28.636 -22.232 17.328 1.00 96.69 580 VAL A O 1
ATOM 4694 N N . ASP A 1 581 ? -29.377 -24.046 18.401 1.00 93.62 581 ASP A N 1
ATOM 4695 C CA . ASP A 1 581 ? -30.651 -23.384 18.703 1.00 93.62 581 ASP A CA 1
ATOM 4696 C C . ASP A 1 581 ? -30.449 -22.317 19.790 1.00 93.62 581 ASP A C 1
ATOM 4698 O O . ASP A 1 581 ? -29.726 -22.526 20.768 1.00 93.62 581 ASP A O 1
ATOM 4702 N N . ILE A 1 582 ? -31.072 -21.159 19.586 1.00 94.94 582 ILE A N 1
ATOM 4703 C CA . ILE A 1 582 ? -30.999 -19.995 20.469 1.00 94.94 582 ILE A CA 1
ATOM 4704 C C . ILE A 1 582 ? -32.448 -19.608 20.790 1.00 94.94 582 ILE A C 1
ATOM 4706 O O . ILE A 1 582 ? -33.214 -19.361 19.855 1.00 94.94 582 ILE A O 1
ATOM 4710 N N . PRO A 1 583 ? -32.850 -19.559 22.074 1.00 92.56 583 PRO A N 1
ATOM 4711 C CA . PRO A 1 583 ? -34.179 -19.101 22.461 1.00 92.56 583 PRO A CA 1
ATOM 4712 C C . PRO A 1 583 ? -34.469 -17.690 21.940 1.00 92.56 583 PRO A C 1
ATOM 4714 O O . PRO A 1 583 ? -33.659 -16.780 22.109 1.00 92.56 583 PRO A O 1
ATOM 4717 N N . GLU A 1 584 ? -35.647 -17.494 21.346 1.00 90.25 584 GLU A N 1
ATOM 4718 C CA . GLU A 1 584 ? -36.044 -16.214 20.744 1.00 90.25 584 GLU A CA 1
ATOM 4719 C C . GLU A 1 584 ? -36.033 -15.065 21.766 1.00 90.25 584 GLU A C 1
ATOM 4721 O O . GLU A 1 584 ? -35.538 -13.984 21.465 1.00 90.25 584 GLU A O 1
ATOM 4726 N N . GLY A 1 585 ? -36.445 -15.332 23.012 1.00 89.06 585 GLY A N 1
ATOM 4727 C CA . GLY A 1 585 ? -36.400 -14.371 24.124 1.00 89.06 585 GLY A CA 1
ATOM 4728 C C . GLY A 1 585 ? -34.997 -13.940 24.581 1.00 89.06 585 GLY A C 1
ATOM 472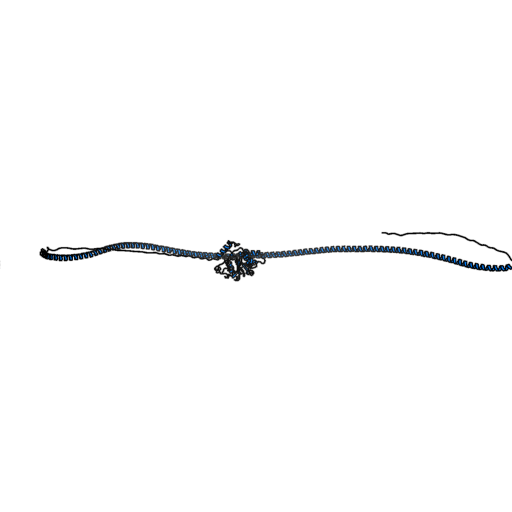9 O O . GLY A 1 585 ? -34.893 -13.045 25.413 1.00 89.06 585 GLY A O 1
ATOM 4730 N N . LEU A 1 586 ? -33.921 -14.534 24.045 1.00 92.00 586 LEU A N 1
ATOM 4731 C CA . LEU A 1 586 ? -32.557 -14.009 24.186 1.00 92.00 586 LEU A CA 1
ATOM 4732 C C . LEU A 1 586 ? -32.169 -13.038 23.059 1.00 92.00 586 LEU A C 1
ATOM 4734 O O . LEU A 1 586 ? -31.047 -12.547 23.078 1.00 92.00 586 LEU A O 1
ATOM 4738 N N . THR A 1 587 ? -33.032 -12.764 22.080 1.00 93.00 587 THR A N 1
ATOM 4739 C CA . THR A 1 587 ? -32.761 -11.796 21.004 1.00 93.00 587 THR A CA 1
ATOM 4740 C C . THR A 1 587 ? -33.557 -10.525 21.261 1.00 93.00 587 THR A C 1
ATOM 4742 O O . THR A 1 587 ? -34.784 -10.544 21.322 1.00 93.00 587 THR A O 1
ATOM 4745 N N . GLU A 1 588 ? -32.863 -9.408 21.430 1.00 92.56 588 GLU A N 1
ATOM 4746 C CA . GLU A 1 588 ? -33.459 -8.108 21.709 1.00 92.56 588 GLU A CA 1
ATOM 4747 C C . GLU A 1 588 ? -33.462 -7.227 20.456 1.00 92.56 588 GLU A C 1
ATOM 4749 O O . GLU A 1 588 ? -32.679 -7.429 19.533 1.00 92.56 588 GLU A O 1
ATOM 4754 N N . SER A 1 589 ? -34.274 -6.166 20.456 1.00 92.19 589 SER A N 1
ATOM 4755 C CA . SER A 1 589 ? -34.397 -5.199 19.348 1.00 92.19 589 SER A CA 1
ATOM 4756 C C . SER A 1 589 ? -33.116 -4.431 18.971 1.00 92.19 589 SER A C 1
ATOM 4758 O O . SER A 1 589 ? -33.149 -3.611 18.054 1.00 92.19 589 SER A O 1
ATOM 4760 N N . HIS A 1 590 ? -32.008 -4.661 19.681 1.00 92.62 590 HIS A N 1
ATOM 4761 C CA . HIS A 1 590 ? -30.694 -4.089 19.395 1.00 92.62 590 HIS A CA 1
ATOM 4762 C C . HIS A 1 590 ? -29.668 -5.126 18.901 1.00 92.62 590 HIS A C 1
ATOM 4764 O O . HIS A 1 590 ? -28.629 -4.715 18.393 1.00 92.62 590 HIS A O 1
ATOM 4770 N N . ASP A 1 591 ? -29.920 -6.436 19.039 1.00 95.06 591 ASP A N 1
ATOM 4771 C CA . ASP A 1 591 ? -29.007 -7.474 18.545 1.00 95.06 591 ASP A CA 1
ATOM 4772 C C . ASP A 1 591 ? -29.095 -7.556 17.007 1.00 95.06 591 ASP A C 1
ATOM 4774 O O . ASP A 1 591 ? -30.180 -7.624 16.427 1.00 95.06 591 ASP A O 1
ATOM 4778 N N . LEU A 1 592 ? -27.951 -7.588 16.321 1.00 96.31 592 LEU A N 1
ATOM 4779 C CA . LEU A 1 592 ? -27.899 -7.731 14.866 1.00 96.31 592 LEU A CA 1
ATOM 4780 C C . LEU A 1 592 ? -28.202 -9.176 14.440 1.00 96.31 592 LEU A C 1
ATOM 4782 O O . LEU A 1 592 ? -27.354 -10.061 14.598 1.00 96.31 592 LEU A O 1
ATOM 4786 N N . THR A 1 593 ? -29.377 -9.391 13.844 1.00 96.56 593 THR A N 1
ATOM 4787 C CA . THR A 1 593 ? -29.768 -10.636 13.164 1.00 96.56 593 THR A CA 1
ATOM 4788 C C . THR A 1 593 ? -29.020 -10.823 11.837 1.00 96.56 593 THR A C 1
ATOM 4790 O O . THR A 1 593 ? -28.475 -9.872 11.272 1.00 96.56 593 THR A O 1
ATOM 4793 N N . VAL A 1 594 ? -28.951 -12.065 11.338 1.00 97.56 594 VAL A N 1
ATOM 4794 C CA . VAL A 1 594 ? -28.234 -12.414 10.094 1.00 97.56 594 VAL A CA 1
ATOM 4795 C C . VAL A 1 594 ? -29.149 -13.112 9.091 1.00 97.56 594 VAL A C 1
ATOM 4797 O O . VAL A 1 594 ? -29.952 -13.960 9.477 1.00 97.56 594 VAL A O 1
ATOM 4800 N N . ASP A 1 595 ? -28.997 -12.793 7.804 1.00 97.12 595 ASP A N 1
ATOM 4801 C CA . ASP A 1 595 ? -29.780 -13.360 6.695 1.00 97.12 595 ASP A CA 1
ATOM 4802 C C . ASP A 1 595 ? -29.186 -14.687 6.184 1.00 97.12 595 ASP A C 1
ATOM 4804 O O . ASP A 1 595 ? -29.913 -15.568 5.717 1.00 97.12 595 ASP A O 1
ATOM 4808 N N . TYR A 1 596 ? -27.855 -14.834 6.270 1.00 97.44 596 TYR A N 1
ATOM 4809 C CA . TYR A 1 596 ? -27.125 -16.018 5.806 1.00 97.44 596 TYR A CA 1
ATOM 4810 C C . TYR A 1 596 ? -26.004 -16.454 6.756 1.00 97.44 596 TYR A C 1
ATOM 4812 O O . TYR A 1 596 ? -25.309 -15.637 7.367 1.00 97.44 596 TYR A O 1
ATOM 4820 N N . ILE A 1 597 ? -25.784 -17.769 6.816 1.00 97.88 597 ILE A N 1
ATOM 4821 C CA . ILE A 1 597 ? -24.734 -18.423 7.603 1.00 97.88 597 ILE A CA 1
ATOM 4822 C C . ILE A 1 597 ? -23.877 -19.268 6.658 1.00 97.88 597 ILE A C 1
ATOM 4824 O O . ILE A 1 597 ? -24.381 -20.174 5.993 1.00 97.88 597 ILE A O 1
ATOM 4828 N N . LEU A 1 598 ? -22.579 -18.983 6.608 1.00 97.44 598 LEU A N 1
ATOM 4829 C CA . LEU A 1 598 ? -21.586 -19.723 5.830 1.00 97.44 598 LEU A CA 1
ATOM 4830 C C . LEU A 1 598 ? -20.765 -20.611 6.771 1.00 97.44 598 LEU A C 1
ATOM 4832 O O . LEU A 1 598 ? -20.080 -20.107 7.664 1.00 97.44 598 LEU A O 1
ATOM 4836 N N . THR A 1 599 ? -20.800 -21.925 6.550 1.00 96.94 599 THR A N 1
ATOM 4837 C CA . THR A 1 599 ? -20.011 -22.906 7.310 1.00 96.94 599 THR A CA 1
ATOM 4838 C C . THR A 1 599 ? -19.093 -23.724 6.395 1.00 96.94 599 THR A C 1
ATOM 4840 O O . THR A 1 599 ? -19.299 -23.760 5.173 1.00 96.94 599 THR A O 1
ATOM 4843 N N . PRO A 1 600 ? -18.073 -24.419 6.940 1.00 95.88 600 PRO A N 1
ATOM 4844 C CA . PRO A 1 600 ? -17.298 -25.405 6.192 1.00 95.88 600 PRO A CA 1
ATOM 4845 C C . PRO A 1 600 ? -18.160 -26.416 5.425 1.00 95.88 600 PRO A C 1
ATOM 4847 O O . PRO A 1 600 ? -17.871 -26.662 4.253 1.00 95.88 600 PRO A O 1
ATOM 4850 N N . SER A 1 601 ? -19.261 -26.924 5.998 1.00 95.25 601 SER A N 1
ATOM 4851 C CA . SER A 1 601 ? -20.154 -27.844 5.271 1.00 95.25 601 SER A CA 1
ATOM 4852 C C . SER A 1 601 ? -21.110 -27.143 4.291 1.00 95.25 601 SER A C 1
ATOM 4854 O O . SER A 1 601 ? -21.104 -27.470 3.105 1.00 95.25 601 SER A O 1
ATOM 4856 N N . ARG A 1 602 ? -21.864 -26.114 4.707 1.00 94.44 602 ARG A N 1
ATOM 4857 C CA . ARG A 1 602 ? -23.045 -25.613 3.970 1.00 94.44 602 ARG A CA 1
ATOM 4858 C C . ARG A 1 602 ? -23.193 -24.086 3.967 1.00 94.44 602 ARG A C 1
ATOM 4860 O O . ARG A 1 602 ? -22.444 -23.369 4.624 1.00 94.44 602 ARG A O 1
ATOM 4867 N N . ILE A 1 603 ? -24.153 -23.603 3.182 1.00 96.19 603 ILE A N 1
ATOM 4868 C CA . ILE A 1 603 ? -24.686 -22.235 3.232 1.00 96.19 603 ILE A CA 1
ATOM 4869 C C . ILE A 1 603 ? -26.137 -22.358 3.697 1.00 96.19 603 ILE A C 1
ATOM 4871 O O . ILE A 1 603 ? -26.870 -23.200 3.181 1.00 96.19 603 ILE A O 1
ATOM 4875 N N . ILE A 1 604 ? -26.541 -21.552 4.676 1.00 96.56 604 ILE A N 1
ATOM 4876 C CA . ILE A 1 604 ? -27.896 -21.540 5.241 1.00 96.56 604 ILE A CA 1
ATOM 4877 C C . ILE A 1 604 ? -28.480 -20.144 5.023 1.00 96.56 604 ILE A C 1
ATOM 4879 O O . ILE A 1 604 ? -27.831 -19.159 5.369 1.00 96.56 604 ILE A O 1
ATOM 4883 N N . LYS A 1 605 ? -29.691 -20.059 4.468 1.00 96.94 605 LYS A N 1
ATOM 4884 C CA . LYS A 1 605 ? -30.527 -18.849 4.472 1.00 96.94 605 LYS A CA 1
ATOM 4885 C C . LYS A 1 605 ? -31.450 -18.932 5.686 1.00 96.94 605 LYS A C 1
ATOM 4887 O O . LYS A 1 605 ? -32.048 -19.981 5.898 1.00 96.94 605 LYS A O 1
ATOM 4892 N N . THR A 1 606 ? -31.542 -17.870 6.480 1.00 95.38 606 THR A N 1
ATOM 4893 C CA . THR A 1 606 ? -32.170 -17.936 7.813 1.00 95.38 606 THR A CA 1
ATOM 4894 C C . THR A 1 606 ? -33.645 -17.554 7.839 1.00 95.38 606 THR A C 1
ATOM 4896 O O . THR A 1 606 ? -34.377 -17.984 8.726 1.00 95.38 606 THR A O 1
ATOM 4899 N N . GLU A 1 607 ? -34.067 -16.715 6.887 1.00 93.38 607 GLU A N 1
ATOM 4900 C CA . GLU A 1 607 ? -35.424 -16.154 6.790 1.00 93.38 607 GLU A CA 1
ATOM 4901 C C . GLU A 1 607 ? -35.911 -15.547 8.123 1.00 93.38 607 GLU A C 1
ATOM 4903 O O . GLU A 1 607 ? -37.057 -15.722 8.543 1.00 93.38 607 GLU A O 1
ATOM 4908 N N . CYS A 1 608 ? -34.994 -14.843 8.804 1.00 92.69 608 CYS A N 1
ATOM 4909 C CA . CYS A 1 608 ? -35.211 -14.287 10.134 1.00 92.69 608 CYS A CA 1
ATOM 4910 C C . CYS A 1 608 ? -36.427 -13.348 10.177 1.00 92.69 608 CYS A C 1
ATOM 4912 O O . CYS A 1 608 ? -36.560 -12.436 9.363 1.00 92.69 608 CYS A O 1
ATOM 4914 N N . LYS A 1 609 ? -37.301 -13.558 11.168 1.00 90.69 609 LYS A N 1
ATOM 4915 C CA . LYS A 1 609 ? -38.532 -12.774 11.365 1.00 90.69 609 LYS A CA 1
ATOM 4916 C C . LYS A 1 609 ? -38.345 -11.545 12.257 1.00 90.69 609 LYS A C 1
ATOM 4918 O O . LYS A 1 609 ? -39.230 -10.695 12.301 1.00 90.69 609 LYS A O 1
ATOM 4923 N N . ILE A 1 610 ? -37.223 -11.456 12.974 1.00 91.88 610 ILE A N 1
ATOM 4924 C CA . ILE A 1 610 ? -36.884 -10.296 13.801 1.00 91.88 610 ILE A CA 1
ATOM 4925 C C . ILE A 1 610 ? -36.170 -9.270 12.906 1.00 91.88 610 ILE A C 1
ATOM 4927 O O . ILE A 1 610 ? -35.134 -9.608 12.320 1.00 91.88 610 ILE A O 1
ATOM 4931 N N . PRO A 1 611 ? -36.691 -8.034 12.780 1.00 91.88 611 PRO A N 1
ATOM 4932 C CA . PRO A 1 611 ? -36.067 -7.007 11.958 1.00 91.88 611 PRO A CA 1
ATOM 4933 C C . PRO A 1 611 ? -34.688 -6.628 12.506 1.00 91.88 611 PRO A C 1
ATOM 4935 O O . PRO A 1 611 ? -34.451 -6.642 13.715 1.00 91.88 611 PRO A O 1
ATOM 4938 N N . LYS A 1 612 ? -33.786 -6.248 11.600 1.00 94.75 612 LYS A N 1
ATOM 4939 C CA . LYS A 1 612 ? -32.459 -5.718 11.941 1.00 94.75 612 LYS A CA 1
ATOM 4940 C C . LYS A 1 612 ? -32.614 -4.407 12.745 1.00 94.75 612 LYS A C 1
ATOM 4942 O O . LYS A 1 612 ? -33.612 -3.706 12.554 1.00 94.75 612 LYS A O 1
ATOM 4947 N N . PRO A 1 613 ? -31.650 -4.033 13.611 1.00 93.44 613 PRO A N 1
ATOM 4948 C CA . PRO A 1 613 ? -31.731 -2.798 14.394 1.00 93.44 613 PRO A CA 1
ATOM 4949 C C . PRO A 1 613 ? -31.931 -1.560 13.507 1.00 93.44 613 PRO A C 1
ATOM 4951 O O . PRO A 1 613 ? -31.191 -1.362 12.550 1.00 93.44 613 PRO A O 1
ATOM 4954 N N . GLN A 1 614 ? -32.907 -0.711 13.841 1.00 92.56 614 GLN A N 1
ATOM 4955 C CA . GLN A 1 614 ? -33.344 0.434 13.017 1.00 92.56 614 GLN A CA 1
ATOM 4956 C C . GLN A 1 614 ? -32.602 1.752 13.331 1.00 92.56 614 GLN A C 1
ATOM 4958 O O . GLN A 1 614 ? -33.022 2.829 12.915 1.00 92.56 614 GLN A O 1
ATOM 4963 N N . GLY A 1 615 ? -31.514 1.689 14.102 1.00 91.56 615 GLY A N 1
ATOM 4964 C CA . GLY A 1 615 ? -30.765 2.852 14.583 1.00 91.56 615 GLY A CA 1
ATOM 4965 C C . GLY A 1 615 ? -30.310 2.685 16.033 1.00 91.56 615 GLY A C 1
ATOM 4966 O O . GLY A 1 615 ? -30.454 1.614 16.623 1.00 91.56 615 GLY A O 1
ATOM 4967 N N . ILE A 1 616 ? -29.735 3.743 16.609 1.00 91.69 616 ILE A N 1
ATOM 4968 C CA . ILE A 1 616 ? -29.214 3.734 17.986 1.00 91.69 616 ILE A CA 1
ATOM 4969 C C . ILE A 1 616 ? -30.371 3.827 18.994 1.00 91.69 616 ILE A C 1
ATOM 4971 O O . ILE A 1 616 ? -31.086 4.829 19.049 1.00 91.69 616 ILE A O 1
ATOM 4975 N N . ILE A 1 617 ? -30.530 2.793 19.825 1.00 90.12 617 ILE A N 1
ATOM 4976 C CA . ILE A 1 617 ? -31.539 2.733 20.892 1.00 90.12 617 ILE A CA 1
ATOM 4977 C C . ILE A 1 617 ? -30.920 3.271 22.190 1.00 90.12 617 ILE A C 1
ATOM 4979 O O . ILE A 1 617 ? -30.418 2.512 23.006 1.00 90.12 617 ILE A O 1
ATOM 4983 N N . TRP A 1 618 ? -30.978 4.591 22.390 1.00 86.75 618 TRP A N 1
ATOM 4984 C CA . TRP A 1 618 ? -30.361 5.313 23.523 1.00 86.75 618 TRP A CA 1
ATOM 4985 C C . TRP A 1 618 ? -30.854 4.929 24.934 1.00 86.75 618 TRP A C 1
ATOM 4987 O O . TRP A 1 618 ? -30.366 5.475 25.921 1.00 86.75 618 TRP A O 1
ATOM 4997 N N . SER A 1 619 ? -31.838 4.036 25.049 1.00 84.94 619 SER A N 1
ATOM 4998 C CA . SER A 1 619 ? -32.362 3.525 26.321 1.00 84.94 619 SER A CA 1
ATOM 4999 C C . SER A 1 619 ? -31.731 2.191 26.754 1.00 84.94 619 SER A C 1
ATOM 5001 O O . SER A 1 619 ? -32.294 1.524 27.624 1.00 84.94 619 SER A O 1
ATOM 5003 N N . LYS A 1 620 ? -30.640 1.764 26.106 1.00 65.62 620 LYS A N 1
ATOM 5004 C CA . LYS A 1 620 ? -29.851 0.559 26.403 1.00 65.62 620 LYS A CA 1
ATOM 5005 C C . LYS A 1 620 ? -28.358 0.852 26.251 1.00 65.62 620 LYS A C 1
ATOM 5007 O O . LYS A 1 620 ? -27.597 0.249 27.035 1.00 65.62 620 LYS A O 1
#

Organism: Clarias magur (NCBI:txid1594786)

Foldseek 3Di:
DDDDDDDDDDDDDDDDDDDYYDDDDDDDDDDDDDDDVVVVVVVVVVVVVVVVVVVVVVVVVVVVVVVVVVVVVVVVVVVVVVVVVVVVVVVVVVVVVVVVVVVVVVVVVVVVVVVVVVVVVVVVVVVVVVVVVVVVVVVVVVVVVVVVVVVVVVVVVVVVVVVVVVVVVVVVVVVVVVVVVVVVVVVVVVVVVVVVVVVVVVVVVVVVVVVVVVVVVVVVVVVVVVVVVVVVVVVVVVVVVVVVVVVVVVVVVVVVVVVVVVVVVVVVVVVVVVVVVVVVVVVVVVVVVVVVVVVVVVVVVVVVVVVVVVVVVVVVVVVVVVVVVVVVVVVVVVVVVVVVVVVVVVVVVVVVVVVVVCVVVVDDDYDDYYDYDYDDDYDDYDYDEEDEDDDDDDDDDDDDDALVNLLCVLLVVCVVVVQADPPPSCALHLGAGDCLLVLLVCCLVDPLSLVWAEAEEEQGDSCLSVQLSCLVSQHWYWYADVVCPPAGIWIAGRDPPDDSVLSSCCSHSVVSVVHTDGDHLQDDAAHLEYEDGASAAELLQFTRHSPPLSVLQSVLSCLVSVRYDQNRAYEYEDEPSRHDDDDPVNHDLSGAGHQWYGYSVDIGGNPHPRGGRNHDPVVD